Protein AF-A0A6C0D3N9-F1 (afdb_monomer)

Mean predicted aligned error: 17.36 Å

InterPro domains:
  IPR011049 Serralysin-like metalloprotease, C-terminal [G3DSA:2.150.10.10] (260-397)
  IPR030392 Intramolecular chaperone auto-processing domain [PF13884] (414-468)
  IPR030392 Intramolecular chaperone auto-processing domain [PS51688] (414-513)

Foldseek 3Di:
DEDDDDDDDDDADDDDDDEYEDPDENEDLAPPDLEAHEYEAYEYEQYEYDYDDPDQREPPNHEHEYQEYEYENYEYEDHNYAHAYEYHDYYEYYQYEYEEQDADDQPRAHEYEEYEYEQYEYEYDDPDQRENHNYAHEYQEYEYEQYEYEDHNYAHEYAAHAHYEYENYEYAEDDDDDPPHDHHHEHYAYYNYHYHYPDDDDHAYPDDHDDDDPDDDDDYDDDDDDPPEDQEDEEEYLACCQDPDYNEYFAYHLTCNQAYHEYNEYYAEHLHVNQEHHAYNEYAHAHLGCNQEDHHEYAEYAHEHLGCNYAQEYAEYFAYHLTQNANPDHQLHQEYFHAANEHAQPNPESEYNEYAAEHCGYQNVAHCEYFHYHVGYHDHHVYYTYYDPPDDDDDVDDDDDPDDDDDPDDDDDDDPVPDDDDDAQDLVNLCLQVVQWDWDWAFDPPDPVRDIDIDTDQVSCVVSPNCVQWDWDAQPVDPVRIDIDGNPVVNVSSVVNVVVVVVVVVVVVVVVVVVVVD

Organism: NCBI:txid1070528

Structure (mmCIF, N/CA/C/O backbone):
data_AF-A0A6C0D3N9-F1
#
_entry.id   AF-A0A6C0D3N9-F1
#
loop_
_atom_site.group_PDB
_atom_site.id
_atom_site.type_symbol
_atom_site.label_atom_id
_atom_site.label_alt_id
_atom_site.label_comp_id
_atom_site.label_asym_id
_atom_site.label_entity_id
_atom_site.label_seq_id
_atom_site.pdbx_PDB_ins_code
_atom_site.Cartn_x
_atom_site.Cartn_y
_atom_site.Cartn_z
_atom_site.occupancy
_atom_site.B_iso_or_equiv
_atom_site.auth_seq_id
_atom_site.auth_comp_id
_atom_site.auth_asym_id
_atom_site.auth_atom_id
_atom_site.pdbx_PDB_model_num
ATOM 1 N N . MET A 1 1 ? 28.431 -14.120 -76.603 1.00 35.06 1 MET A N 1
ATOM 2 C CA . MET A 1 1 ? 29.846 -14.223 -77.033 1.00 35.06 1 MET A CA 1
ATOM 3 C C . MET A 1 1 ? 30.595 -15.026 -75.971 1.00 35.06 1 MET A C 1
ATOM 5 O O . MET A 1 1 ? 30.547 -14.610 -74.821 1.00 35.06 1 MET A O 1
ATOM 9 N N . SER A 1 2 ? 31.179 -16.188 -76.296 1.00 30.98 2 SER A N 1
ATOM 10 C CA . SER A 1 2 ? 32.120 -16.881 -75.393 1.00 30.98 2 SER A CA 1
ATOM 11 C C . SER A 1 2 ? 33.527 -16.439 -75.759 1.00 30.98 2 SER A C 1
ATOM 13 O O . SER A 1 2 ? 33.932 -16.599 -76.906 1.00 30.98 2 SER A O 1
ATOM 15 N N . ILE A 1 3 ? 34.239 -15.844 -74.809 1.00 40.78 3 ILE A N 1
ATOM 16 C CA . ILE A 1 3 ? 35.597 -15.336 -75.008 1.00 40.78 3 ILE A CA 1
ATOM 17 C C . ILE A 1 3 ? 36.543 -16.311 -74.305 1.00 40.78 3 ILE A C 1
ATOM 19 O O . ILE A 1 3 ? 36.433 -16.503 -73.096 1.00 40.78 3 ILE A O 1
ATOM 23 N N . GLY A 1 4 ? 37.418 -16.969 -75.069 1.00 34.91 4 GLY A N 1
ATOM 24 C CA . GLY A 1 4 ? 38.484 -17.820 -74.536 1.00 34.91 4 GLY A CA 1
ATOM 25 C C . GLY A 1 4 ? 39.636 -16.966 -74.006 1.00 34.91 4 GLY A C 1
ATOM 26 O O . GLY A 1 4 ? 40.044 -16.002 -74.651 1.00 34.91 4 GLY A O 1
ATOM 27 N N . THR A 1 5 ? 40.132 -17.283 -72.813 1.00 43.19 5 THR A N 1
ATOM 28 C CA . THR A 1 5 ? 41.071 -16.445 -72.062 1.00 43.19 5 THR A CA 1
ATOM 29 C C . THR A 1 5 ? 42.527 -16.741 -72.414 1.00 43.19 5 THR A C 1
ATOM 31 O O . THR A 1 5 ? 43.188 -17.575 -71.805 1.00 43.19 5 THR A O 1
ATOM 34 N N . SER A 1 6 ? 43.062 -15.981 -73.363 1.00 33.09 6 SER A N 1
ATOM 35 C CA . SER A 1 6 ? 44.503 -15.745 -73.477 1.00 33.09 6 SER A CA 1
ATOM 36 C C . SER A 1 6 ? 44.712 -14.387 -74.150 1.00 33.09 6 SER A C 1
ATOM 38 O O . SER A 1 6 ? 44.661 -14.292 -75.371 1.00 33.09 6 SER A O 1
ATOM 40 N N . ASN A 1 7 ? 44.908 -13.347 -73.330 1.00 35.69 7 ASN A N 1
ATOM 41 C CA . ASN A 1 7 ? 45.114 -11.931 -73.687 1.00 35.69 7 ASN A CA 1
ATOM 42 C C . ASN A 1 7 ? 43.869 -11.199 -74.238 1.00 35.69 7 ASN A C 1
ATOM 44 O O . ASN A 1 7 ? 43.644 -11.142 -75.443 1.00 35.69 7 ASN A O 1
ATOM 48 N N . CYS A 1 8 ? 43.071 -10.586 -73.353 1.00 34.25 8 CYS A N 1
ATOM 49 C CA . CYS A 1 8 ? 41.930 -9.754 -73.757 1.00 34.25 8 CYS A CA 1
ATOM 50 C C . CYS A 1 8 ? 42.344 -8.307 -74.062 1.00 34.25 8 CYS A C 1
ATOM 52 O O . CYS A 1 8 ? 42.686 -7.544 -73.159 1.00 34.25 8 CYS A O 1
ATOM 54 N N . SER A 1 9 ? 42.214 -7.921 -75.330 1.00 31.58 9 SER A N 1
ATOM 55 C CA . SER A 1 9 ? 42.039 -6.533 -75.769 1.00 31.58 9 SER A CA 1
ATOM 56 C C . SER A 1 9 ? 40.606 -6.062 -75.471 1.00 31.58 9 SER A C 1
ATOM 58 O O . SER A 1 9 ? 39.672 -6.862 -75.465 1.00 31.58 9 SER A O 1
ATOM 60 N N . ILE A 1 10 ? 40.452 -4.757 -75.244 1.00 35.88 10 ILE A N 1
ATOM 61 C CA . ILE A 1 10 ? 39.210 -4.002 -74.984 1.00 35.88 10 ILE A CA 1
ATOM 62 C C . ILE A 1 10 ? 37.995 -4.549 -75.764 1.00 35.88 10 ILE A C 1
ATOM 64 O O . ILE A 1 10 ? 38.018 -4.592 -76.993 1.00 35.88 10 ILE A O 1
ATOM 68 N N . ILE A 1 11 ? 36.910 -4.899 -75.058 1.00 41.62 11 ILE A N 1
ATOM 69 C CA . ILE A 1 11 ? 35.620 -5.265 -75.665 1.00 41.62 11 ILE A CA 1
ATOM 70 C C . ILE A 1 11 ? 34.626 -4.124 -75.428 1.00 41.62 11 ILE A C 1
ATOM 72 O O . ILE A 1 11 ? 34.048 -4.004 -74.349 1.00 41.62 11 ILE A O 1
ATOM 76 N N . THR A 1 12 ? 34.411 -3.296 -76.450 1.00 36.06 12 THR A N 1
ATOM 77 C CA . THR A 1 12 ? 33.323 -2.307 -76.480 1.00 36.06 12 THR A CA 1
ATOM 78 C C . THR A 1 12 ? 32.126 -2.938 -77.187 1.00 36.06 12 THR A C 1
ATOM 80 O O . THR A 1 12 ? 32.219 -3.261 -78.370 1.00 36.06 12 THR A O 1
ATOM 83 N N . ILE A 1 13 ? 31.005 -3.134 -76.487 1.00 43.00 13 ILE A N 1
ATOM 84 C CA . ILE A 1 13 ? 29.785 -3.706 -77.078 1.00 43.00 13 ILE A CA 1
ATOM 85 C C . ILE A 1 13 ? 28.742 -2.596 -77.237 1.00 43.00 13 ILE A C 1
ATOM 87 O O . ILE A 1 13 ? 28.229 -2.067 -76.254 1.00 43.00 13 ILE A O 1
ATOM 91 N N . GLY A 1 14 ? 28.450 -2.239 -78.491 1.00 32.16 14 GLY A N 1
ATOM 92 C CA . GLY A 1 14 ? 27.353 -1.342 -78.862 1.00 32.16 14 GLY A CA 1
ATOM 93 C C . GLY A 1 14 ? 25.980 -1.985 -78.627 1.00 32.16 14 GLY A C 1
ATOM 94 O O . GLY A 1 14 ? 25.836 -3.200 -78.695 1.00 32.16 14 GLY A O 1
ATOM 95 N N . GLN A 1 15 ? 25.002 -1.138 -78.316 1.00 31.59 15 GLN A N 1
ATOM 96 C CA . GLN A 1 15 ? 23.705 -1.419 -77.688 1.00 31.59 15 GLN A CA 1
ATOM 97 C C . GLN A 1 15 ? 22.865 -2.621 -78.179 1.00 31.59 15 GLN A C 1
ATOM 99 O O . GLN A 1 15 ? 22.806 -2.938 -79.363 1.00 31.59 15 GLN A O 1
ATOM 104 N N . ASN A 1 16 ? 22.072 -3.110 -77.209 1.00 34.06 16 ASN A N 1
ATOM 105 C CA . ASN A 1 16 ? 20.885 -3.982 -77.238 1.00 34.06 16 ASN A CA 1
ATOM 106 C C . ASN A 1 16 ? 21.093 -5.507 -77.145 1.00 34.06 16 ASN A C 1
ATOM 108 O O . ASN A 1 16 ? 21.320 -6.201 -78.130 1.00 34.06 16 ASN A O 1
ATOM 112 N N . GLY A 1 17 ? 20.851 -6.038 -75.935 1.00 40.38 17 GLY A N 1
ATOM 113 C CA . GLY A 1 17 ? 20.337 -7.400 -75.727 1.00 40.38 17 GLY A CA 1
ATOM 114 C C . GLY A 1 17 ? 21.362 -8.533 -75.681 1.00 40.38 17 GLY A C 1
ATOM 115 O O . GLY A 1 17 ? 20.991 -9.696 -75.825 1.00 40.38 17 GLY A O 1
ATOM 116 N N . ILE A 1 18 ? 22.647 -8.238 -75.485 1.00 42.06 18 ILE A N 1
ATOM 117 C CA . ILE A 1 18 ? 23.703 -9.254 -75.546 1.00 42.06 18 ILE A CA 1
ATOM 118 C C . ILE A 1 18 ? 23.912 -9.896 -74.165 1.00 42.06 18 ILE A C 1
ATOM 120 O O . ILE A 1 18 ? 24.353 -9.246 -73.218 1.00 42.06 18 ILE A O 1
ATOM 124 N N . SER A 1 19 ? 23.640 -11.201 -74.057 1.00 39.69 19 SER A N 1
ATOM 125 C CA . SER A 1 19 ? 24.103 -12.023 -72.932 1.00 39.69 19 SER A CA 1
ATOM 126 C C . SER A 1 19 ? 25.581 -12.380 -73.119 1.00 39.69 19 SER A C 1
ATOM 128 O O . SER A 1 19 ? 25.977 -13.014 -74.108 1.00 39.69 19 SER A O 1
ATOM 130 N N . ILE A 1 20 ? 26.411 -11.982 -72.157 1.00 47.16 20 ILE A N 1
ATOM 131 C CA . ILE A 1 20 ? 27.841 -12.291 -72.136 1.00 47.16 20 ILE A CA 1
ATOM 132 C C . ILE A 1 20 ? 28.036 -13.467 -71.176 1.00 47.16 20 ILE A C 1
ATOM 134 O O . ILE A 1 20 ? 27.879 -13.335 -69.964 1.00 47.16 20 ILE A O 1
ATOM 138 N N . ASN A 1 21 ? 28.344 -14.639 -71.736 1.00 40.50 21 ASN A N 1
ATOM 139 C CA . ASN A 1 21 ? 28.659 -15.847 -70.976 1.00 40.50 21 ASN A CA 1
ATOM 140 C C . ASN A 1 21 ? 30.175 -16.051 -71.014 1.00 40.50 21 ASN A C 1
ATOM 142 O O . ASN A 1 21 ? 30.720 -16.548 -72.008 1.00 40.50 21 ASN A O 1
ATOM 146 N N . ILE A 1 22 ? 30.854 -15.621 -69.952 1.00 50.06 22 ILE A N 1
ATOM 147 C CA . ILE A 1 22 ? 32.300 -15.790 -69.806 1.00 50.06 22 ILE A CA 1
ATOM 148 C C . ILE A 1 22 ? 32.535 -17.159 -69.170 1.00 50.06 22 ILE A C 1
ATOM 150 O O . ILE A 1 22 ? 32.628 -17.285 -67.960 1.00 50.06 22 ILE A O 1
ATOM 154 N N . LYS A 1 23 ? 32.627 -18.214 -69.984 1.00 35.41 23 LYS A N 1
ATOM 155 C CA . LYS A 1 23 ? 33.067 -19.528 -69.495 1.00 35.41 23 LYS A CA 1
ATOM 156 C C . LYS A 1 23 ? 34.590 -19.516 -69.306 1.00 35.41 23 LYS A C 1
ATOM 158 O O . LYS A 1 23 ? 35.310 -19.958 -70.195 1.00 35.41 23 LYS A O 1
ATOM 163 N N . GLY A 1 24 ? 35.079 -18.985 -68.183 1.00 43.62 24 GLY A N 1
ATOM 164 C CA . GLY A 1 24 ? 36.507 -18.997 -67.834 1.00 43.62 24 GLY A CA 1
ATOM 165 C C . GLY A 1 24 ? 36.902 -18.001 -66.739 1.00 43.62 24 GLY A C 1
ATOM 166 O O . GLY A 1 24 ? 36.187 -17.038 -66.479 1.00 43.62 24 GLY A O 1
ATOM 167 N N . VAL A 1 25 ? 38.058 -18.234 -66.106 1.00 41.69 25 VAL A N 1
ATOM 168 C CA . VAL A 1 25 ? 38.663 -17.318 -65.122 1.00 41.69 25 VAL A CA 1
ATOM 169 C C . VAL A 1 25 ? 39.337 -16.162 -65.862 1.00 41.69 25 VAL A C 1
ATOM 171 O O . VAL A 1 25 ? 40.207 -16.396 -66.707 1.00 41.69 25 VAL A O 1
ATOM 174 N N . ILE A 1 26 ? 38.965 -14.917 -65.551 1.00 46.16 26 ILE A N 1
ATOM 175 C CA . ILE A 1 26 ? 39.697 -13.741 -66.044 1.00 46.16 26 ILE A CA 1
ATOM 176 C C . ILE A 1 26 ? 40.997 -13.621 -65.238 1.00 46.16 26 ILE A C 1
ATOM 178 O O . ILE A 1 26 ? 41.011 -13.085 -64.135 1.00 46.16 26 ILE A O 1
ATOM 182 N N . ASN A 1 27 ? 42.086 -14.148 -65.801 1.00 39.19 27 ASN A N 1
ATOM 183 C CA . ASN A 1 27 ? 43.435 -14.089 -65.241 1.00 39.19 27 ASN A CA 1
ATOM 184 C C . ASN A 1 27 ? 44.158 -12.836 -65.750 1.00 39.19 27 ASN A C 1
ATOM 186 O O . ASN A 1 27 ? 44.624 -12.825 -66.888 1.00 39.19 27 ASN A O 1
ATOM 190 N N . THR A 1 28 ? 44.284 -11.784 -64.941 1.00 40.31 28 THR A N 1
ATOM 191 C CA . THR A 1 28 ? 45.060 -10.592 -65.332 1.00 40.31 28 THR A CA 1
ATOM 192 C C . THR A 1 28 ? 45.822 -10.008 -64.149 1.00 40.31 28 THR A C 1
ATOM 194 O O . THR A 1 28 ? 45.223 -9.737 -63.112 1.00 40.31 28 THR A O 1
ATOM 197 N N . SER A 1 29 ? 47.123 -9.758 -64.315 1.00 35.34 29 SER A N 1
ATOM 198 C CA . SER A 1 29 ? 47.953 -9.018 -63.351 1.00 35.34 29 SER A CA 1
ATOM 199 C C . SER A 1 29 ? 47.781 -7.493 -63.437 1.00 35.34 29 SER A C 1
ATOM 201 O O . SER A 1 29 ? 48.230 -6.786 -62.542 1.00 35.34 29 SER A O 1
ATOM 203 N N . THR A 1 30 ? 47.104 -6.972 -64.468 1.00 34.75 30 THR A N 1
ATOM 204 C CA . THR A 1 30 ? 46.812 -5.536 -64.618 1.00 34.75 30 THR A CA 1
ATOM 205 C C . THR A 1 30 ? 45.679 -5.320 -65.630 1.00 34.75 30 THR A C 1
ATOM 207 O O . THR A 1 30 ? 45.890 -5.451 -66.832 1.00 34.75 30 THR A O 1
ATOM 210 N N . ILE A 1 31 ? 44.476 -4.949 -65.174 1.00 38.75 31 ILE A N 1
ATOM 211 C CA . ILE A 1 31 ? 43.492 -4.258 -66.027 1.00 38.75 31 ILE A CA 1
ATOM 212 C C . ILE A 1 31 ? 43.754 -2.768 -65.828 1.00 38.75 31 ILE A C 1
ATOM 214 O O . ILE A 1 31 ? 43.269 -2.169 -64.874 1.00 38.75 31 ILE A O 1
ATOM 218 N N . ASN A 1 32 ? 44.575 -2.179 -66.694 1.00 34.81 32 ASN A N 1
ATOM 219 C CA . ASN A 1 32 ? 44.715 -0.730 -66.770 1.00 34.81 32 ASN A CA 1
ATOM 220 C C . ASN A 1 32 ? 43.923 -0.248 -67.984 1.00 34.81 32 ASN A C 1
ATOM 222 O O . ASN A 1 32 ? 44.477 -0.033 -69.060 1.00 34.81 32 ASN A O 1
ATOM 226 N N . THR A 1 33 ? 42.604 -0.156 -67.836 1.00 35.41 33 THR A N 1
ATOM 227 C CA . THR A 1 33 ? 41.764 0.520 -68.818 1.00 35.41 33 THR A CA 1
ATOM 228 C C . THR A 1 33 ? 41.064 1.665 -68.111 1.00 35.41 33 THR A C 1
ATOM 230 O O . THR A 1 33 ? 40.214 1.484 -67.248 1.00 35.41 33 THR A O 1
ATOM 233 N N . THR A 1 34 ? 41.405 2.883 -68.514 1.00 34.56 34 THR A N 1
ATOM 234 C CA . THR A 1 34 ? 40.680 4.116 -68.173 1.00 34.56 34 THR A CA 1
ATOM 235 C C . THR A 1 34 ? 39.223 4.089 -68.677 1.00 34.56 34 THR A C 1
ATOM 237 O O . THR A 1 34 ? 38.455 5.016 -68.439 1.00 34.56 34 THR A O 1
ATOM 240 N N . THR A 1 35 ? 38.836 3.016 -69.369 1.00 39.38 35 THR A N 1
ATOM 241 C CA . THR A 1 35 ? 37.501 2.665 -69.834 1.00 39.38 35 THR A CA 1
ATOM 242 C C . THR A 1 35 ? 37.175 1.242 -69.365 1.00 39.38 35 THR A C 1
ATOM 244 O O . THR A 1 35 ? 37.718 0.260 -69.868 1.00 39.38 35 THR A O 1
ATOM 247 N N . GLY A 1 36 ? 36.318 1.109 -68.353 1.00 45.09 36 GLY A N 1
ATOM 248 C CA . GLY A 1 36 ? 35.781 -0.186 -67.919 1.00 45.09 36 GLY A CA 1
ATOM 249 C C . GLY A 1 36 ? 34.936 -0.894 -68.993 1.00 45.09 36 GLY A C 1
ATOM 250 O O . GLY A 1 36 ? 34.734 -0.364 -70.089 1.00 45.09 36 GLY A O 1
ATOM 251 N N . ILE A 1 37 ? 34.402 -2.083 -68.680 1.00 50.28 37 ILE A N 1
ATOM 252 C CA . ILE A 1 37 ? 33.403 -2.756 -69.531 1.00 50.28 37 ILE A CA 1
ATOM 253 C C . ILE A 1 37 ? 32.128 -1.909 -69.486 1.00 50.28 37 ILE A C 1
ATOM 255 O O . ILE A 1 37 ? 31.347 -1.989 -68.540 1.00 50.28 37 ILE A O 1
ATOM 259 N N . ASN A 1 38 ? 31.941 -1.064 -70.496 1.00 45.53 38 ASN A N 1
ATOM 260 C CA . ASN A 1 38 ? 30.782 -0.189 -70.625 1.00 45.53 38 ASN A CA 1
ATOM 261 C C . ASN A 1 38 ? 29.745 -0.901 -71.500 1.00 45.53 38 ASN A C 1
ATOM 263 O O . ASN A 1 38 ? 29.913 -0.989 -72.717 1.00 45.53 38 ASN A O 1
ATOM 267 N N . ALA A 1 39 ? 28.703 -1.455 -70.882 1.00 48.22 39 ALA A N 1
ATOM 268 C CA . ALA A 1 39 ? 27.673 -2.211 -71.583 1.00 48.22 39 ALA A CA 1
ATOM 269 C C . ALA A 1 39 ? 26.284 -1.726 -71.153 1.00 48.22 39 ALA A C 1
ATOM 271 O O . ALA A 1 39 ? 25.847 -1.928 -70.026 1.00 48.22 39 ALA A O 1
ATOM 272 N N . SER A 1 40 ? 25.561 -1.064 -72.052 1.00 44.25 40 SER A N 1
ATOM 273 C CA . SER A 1 40 ? 24.167 -0.683 -71.798 1.00 44.25 40 SER A CA 1
ATOM 274 C C . SER A 1 40 ? 23.262 -1.900 -72.027 1.00 44.25 40 SER A C 1
ATOM 276 O O . SER A 1 40 ? 23.309 -2.506 -73.096 1.00 44.25 40 SER A O 1
ATOM 278 N N . ASN A 1 41 ? 22.434 -2.252 -71.036 1.00 48.84 41 ASN A N 1
ATOM 279 C CA . ASN A 1 41 ? 21.461 -3.357 -71.093 1.00 48.84 41 ASN A CA 1
ATOM 280 C C . ASN A 1 41 ? 22.089 -4.753 -71.320 1.00 48.84 41 ASN A C 1
ATOM 282 O O . ASN A 1 41 ? 21.601 -5.531 -72.146 1.00 48.84 41 ASN A O 1
ATOM 286 N N . ALA A 1 42 ? 23.177 -5.078 -70.613 1.00 49.94 42 ALA A N 1
ATOM 287 C CA . ALA A 1 42 ? 23.866 -6.369 -70.724 1.00 49.94 42 ALA A CA 1
ATOM 288 C C . ALA A 1 42 ? 23.609 -7.266 -69.507 1.00 49.94 42 ALA A C 1
ATOM 290 O O . ALA A 1 42 ? 23.580 -6.801 -68.372 1.00 49.94 42 ALA A O 1
ATOM 291 N N . SER A 1 43 ? 23.445 -8.571 -69.747 1.00 49.09 43 SER A N 1
ATOM 292 C CA . SER A 1 43 ? 23.339 -9.576 -68.680 1.00 49.09 43 SER A CA 1
ATOM 293 C C . SER A 1 43 ? 24.585 -10.455 -68.651 1.00 49.09 43 SER A C 1
ATOM 295 O O . SER A 1 43 ? 25.027 -10.952 -69.692 1.00 49.09 43 SER A O 1
ATOM 297 N N . PHE A 1 44 ? 25.131 -10.655 -67.455 1.00 57.62 44 PHE A N 1
ATOM 298 C CA . PHE A 1 44 ? 26.335 -11.437 -67.198 1.00 57.62 44 PHE A CA 1
ATOM 299 C C . PHE A 1 44 ? 25.948 -12.719 -66.466 1.00 57.62 44 PHE A C 1
ATOM 301 O O . PHE A 1 44 ? 25.221 -12.690 -65.473 1.00 57.62 44 PHE A O 1
ATOM 308 N N . THR A 1 45 ? 26.409 -13.866 -66.957 1.00 51.88 45 THR A N 1
ATOM 309 C CA . THR A 1 45 ? 26.149 -15.161 -66.315 1.00 51.88 45 THR A CA 1
ATOM 310 C C . THR A 1 45 ? 27.432 -15.982 -66.249 1.00 51.88 45 THR A C 1
ATOM 312 O O . THR A 1 45 ? 28.160 -16.022 -67.242 1.00 51.88 45 THR A O 1
ATOM 315 N N . ASN A 1 46 ? 27.683 -16.646 -65.113 1.00 54.38 46 ASN A N 1
ATOM 316 C CA . ASN A 1 46 ? 28.866 -17.480 -64.842 1.00 54.38 46 ASN A CA 1
ATOM 317 C C . ASN A 1 46 ? 30.202 -16.723 -64.893 1.00 54.38 46 ASN A C 1
ATOM 319 O O . ASN A 1 46 ? 31.154 -17.198 -65.505 1.00 54.38 46 ASN A O 1
ATOM 323 N N . VAL A 1 47 ? 30.293 -15.537 -64.292 1.00 54.56 47 VAL A N 1
ATOM 324 C CA . VAL A 1 47 ? 31.544 -14.760 -64.316 1.00 54.56 47 VAL A CA 1
ATOM 325 C C . VAL A 1 47 ? 32.369 -15.054 -63.066 1.00 54.56 47 VAL A C 1
ATOM 327 O O . VAL A 1 47 ? 31.885 -14.880 -61.947 1.00 54.56 47 VAL A O 1
ATOM 330 N N . SER A 1 48 ? 33.628 -15.458 -63.256 1.00 53.00 48 SER A N 1
ATOM 331 C CA . SER A 1 48 ? 34.588 -15.670 -62.169 1.00 53.00 48 SER A CA 1
ATOM 332 C C . SER A 1 48 ? 35.775 -14.711 -62.271 1.00 53.00 48 SER A C 1
ATOM 334 O O . SER A 1 48 ? 36.497 -14.703 -63.271 1.00 53.00 48 SER A O 1
ATOM 336 N N . PHE A 1 49 ? 35.998 -13.930 -61.213 1.00 54.16 49 PHE A N 1
ATOM 337 C CA . PHE A 1 49 ? 37.174 -13.071 -61.055 1.00 54.16 49 PHE A CA 1
ATOM 338 C C . PHE A 1 49 ? 38.151 -13.718 -60.066 1.00 54.16 49 PHE A C 1
ATOM 340 O O . PHE A 1 49 ? 37.761 -14.032 -58.939 1.00 54.16 49 PHE A O 1
ATOM 347 N N . THR A 1 50 ? 39.410 -13.929 -60.466 1.00 44.12 50 THR A N 1
ATOM 348 C CA . THR A 1 50 ? 40.453 -14.494 -59.591 1.00 44.12 50 THR A CA 1
ATOM 349 C C . THR A 1 50 ? 41.818 -13.873 -59.884 1.00 44.12 50 THR A C 1
ATOM 351 O O . THR A 1 50 ? 42.234 -13.807 -61.037 1.00 44.12 50 THR A O 1
ATOM 354 N N . THR A 1 51 ? 42.538 -13.434 -58.850 1.00 43.31 51 THR A N 1
ATOM 355 C CA . THR A 1 51 ? 43.918 -12.917 -58.959 1.00 43.31 51 THR A CA 1
ATOM 356 C C . THR A 1 51 ? 44.950 -13.966 -58.528 1.00 43.31 51 THR A C 1
ATOM 358 O O . THR A 1 51 ? 44.746 -14.673 -57.543 1.00 43.31 51 THR A O 1
ATOM 361 N N . ILE A 1 52 ? 46.057 -14.091 -59.282 1.00 39.00 52 ILE A N 1
ATOM 362 C CA . ILE A 1 52 ? 47.016 -15.221 -59.185 1.00 39.00 52 ILE A CA 1
ATOM 363 C C . ILE A 1 52 ? 48.316 -14.883 -58.416 1.00 39.00 52 ILE A C 1
ATOM 365 O O . ILE A 1 52 ? 49.205 -15.721 -58.321 1.00 39.00 52 ILE A O 1
ATOM 369 N N . ALA A 1 53 ? 48.489 -13.698 -57.824 1.00 35.00 53 ALA A N 1
ATOM 370 C CA . ALA A 1 53 ? 49.769 -13.370 -57.180 1.00 35.00 53 ALA A CA 1
ATOM 371 C C . ALA A 1 53 ? 49.622 -12.641 -55.842 1.00 35.00 53 ALA A C 1
ATOM 373 O O . ALA A 1 53 ? 48.775 -11.765 -55.696 1.00 35.00 53 ALA A O 1
ATOM 374 N N . ASN A 1 54 ? 50.526 -12.954 -54.903 1.00 35.19 54 ASN A N 1
ATOM 375 C CA . ASN A 1 54 ? 50.750 -12.287 -53.608 1.00 35.19 54 ASN A CA 1
ATOM 376 C C . ASN A 1 54 ? 51.242 -10.819 -53.740 1.00 35.19 54 ASN A C 1
ATOM 378 O O . ASN A 1 54 ? 52.001 -10.331 -52.907 1.00 35.19 54 ASN A O 1
ATOM 382 N N . GLY A 1 55 ? 50.833 -10.110 -54.792 1.00 33.75 55 GLY A N 1
ATOM 383 C CA . GLY A 1 55 ? 51.095 -8.694 -55.030 1.00 33.75 55 GLY A CA 1
ATOM 384 C C . GLY A 1 55 ? 49.777 -7.938 -55.196 1.00 33.75 55 GLY A C 1
ATOM 385 O O . GLY A 1 55 ? 48.843 -8.443 -55.818 1.00 33.75 55 GLY A O 1
ATOM 386 N N . SER A 1 56 ? 49.699 -6.739 -54.614 1.00 32.97 56 SER A N 1
ATOM 387 C CA . SER A 1 56 ? 48.533 -5.849 -54.687 1.00 32.97 56 SER A CA 1
ATOM 388 C C . SER A 1 56 ? 48.100 -5.661 -56.145 1.00 32.97 56 SER A C 1
ATOM 390 O O . SER A 1 56 ? 48.827 -5.059 -56.934 1.00 32.97 56 SER A O 1
ATOM 392 N N . THR A 1 57 ? 46.950 -6.219 -56.521 1.00 32.34 57 THR A N 1
ATOM 393 C CA . THR A 1 57 ? 46.403 -6.092 -57.875 1.00 32.34 57 THR A CA 1
ATOM 394 C C . THR A 1 57 ? 45.256 -5.100 -57.804 1.00 32.34 57 THR A C 1
ATOM 396 O O . THR A 1 57 ? 44.124 -5.455 -57.489 1.00 32.34 57 THR A O 1
ATOM 399 N N . THR A 1 58 ? 45.550 -3.829 -58.060 1.00 33.59 58 THR A N 1
ATOM 400 C CA . THR A 1 58 ? 44.549 -2.762 -58.033 1.00 33.59 58 THR A CA 1
ATOM 401 C C . THR A 1 58 ? 43.779 -2.734 -59.356 1.00 33.59 58 THR A C 1
ATOM 403 O O . THR A 1 58 ? 44.362 -2.420 -60.392 1.00 33.59 58 THR A O 1
ATOM 406 N N . ILE A 1 59 ? 42.468 -3.010 -59.353 1.00 38.12 59 ILE A N 1
ATOM 407 C CA . ILE A 1 59 ? 41.598 -2.658 -60.490 1.00 38.12 59 ILE A CA 1
ATOM 408 C C . ILE A 1 59 ? 41.227 -1.175 -60.330 1.00 38.12 59 ILE A C 1
ATOM 410 O O . ILE A 1 59 ? 40.201 -0.814 -59.757 1.00 38.12 59 ILE A O 1
ATOM 414 N N . THR A 1 60 ? 42.109 -0.286 -60.781 1.00 31.22 60 THR A N 1
ATOM 415 C CA . THR A 1 60 ? 41.865 1.164 -60.794 1.00 31.22 60 THR A CA 1
ATOM 416 C C . THR A 1 60 ? 41.010 1.559 -62.001 1.00 31.22 60 THR A C 1
ATOM 418 O O . THR A 1 60 ? 41.405 1.324 -63.137 1.00 31.22 60 THR A O 1
ATOM 421 N N . ASN A 1 61 ? 39.862 2.205 -61.758 1.00 32.62 61 ASN A N 1
ATOM 422 C CA . ASN A 1 61 ? 39.018 2.910 -62.746 1.00 32.62 61 ASN A CA 1
ATOM 423 C C . ASN A 1 61 ? 38.418 2.111 -63.933 1.00 32.62 61 ASN A C 1
ATOM 425 O O . ASN A 1 61 ? 37.931 2.720 -64.884 1.00 32.62 61 ASN A O 1
ATOM 429 N N . GLY A 1 62 ? 38.353 0.777 -63.861 1.00 37.00 62 GLY A N 1
ATOM 430 C CA . GLY A 1 62 ? 37.892 -0.087 -64.965 1.00 37.00 62 GLY A CA 1
ATOM 431 C C . GLY A 1 62 ? 36.692 -0.998 -64.662 1.00 37.00 62 GLY A C 1
ATOM 432 O O . GLY A 1 62 ? 36.717 -2.168 -65.028 1.00 37.00 62 GLY A O 1
ATOM 433 N N . GLY A 1 63 ? 35.657 -0.502 -63.980 1.00 45.88 63 GLY A N 1
ATOM 434 C CA . GLY A 1 63 ? 34.472 -1.284 -63.588 1.00 45.88 63 GLY A CA 1
ATOM 435 C C . GLY A 1 63 ? 33.581 -1.831 -64.708 1.00 45.88 63 GLY A C 1
ATOM 436 O O . GLY A 1 63 ? 33.674 -1.404 -65.856 1.00 45.88 63 GLY A O 1
ATOM 437 N N . ILE A 1 64 ? 32.651 -2.732 -64.361 1.00 50.31 64 ILE A N 1
ATOM 438 C CA . ILE A 1 64 ? 31.481 -3.023 -65.207 1.00 50.31 64 ILE A CA 1
ATOM 439 C C . ILE A 1 64 ? 30.476 -1.879 -65.010 1.00 50.31 64 ILE A C 1
ATOM 441 O O . ILE A 1 64 ? 29.831 -1.791 -63.967 1.00 50.31 64 ILE A O 1
ATOM 445 N N . ASN A 1 65 ? 30.355 -0.999 -66.001 1.00 47.97 65 ASN A N 1
ATOM 446 C CA . ASN A 1 65 ? 29.387 0.095 -66.005 1.00 47.97 65 ASN A CA 1
ATOM 447 C C . ASN A 1 65 ? 28.212 -0.305 -66.900 1.00 47.97 65 ASN A C 1
ATOM 449 O O . ASN A 1 65 ? 28.364 -0.464 -68.114 1.00 47.97 65 ASN A O 1
ATOM 453 N N . THR A 1 66 ? 27.038 -0.490 -66.297 1.00 49.12 66 THR A N 1
ATOM 454 C CA . THR A 1 66 ? 25.810 -0.836 -67.025 1.00 49.12 66 THR A CA 1
ATOM 455 C C . THR A 1 66 ? 24.632 -0.031 -66.500 1.00 49.12 66 THR A C 1
ATOM 457 O O . THR A 1 66 ? 24.619 0.362 -65.333 1.00 49.12 66 THR A O 1
ATOM 460 N N . SER A 1 67 ? 23.668 0.229 -67.386 1.00 45.16 67 SER A N 1
ATOM 461 C CA . SER A 1 67 ? 22.487 1.051 -67.102 1.00 45.16 67 SER A CA 1
ATOM 462 C C . SER A 1 67 ? 21.204 0.284 -66.800 1.00 45.16 67 SER A C 1
ATOM 464 O O . SER A 1 67 ? 20.223 0.917 -66.437 1.00 45.16 67 SER A O 1
ATOM 466 N N . THR A 1 68 ? 21.199 -1.032 -67.042 1.00 49.81 68 THR A N 1
ATOM 467 C CA . THR A 1 68 ? 20.246 -2.062 -66.581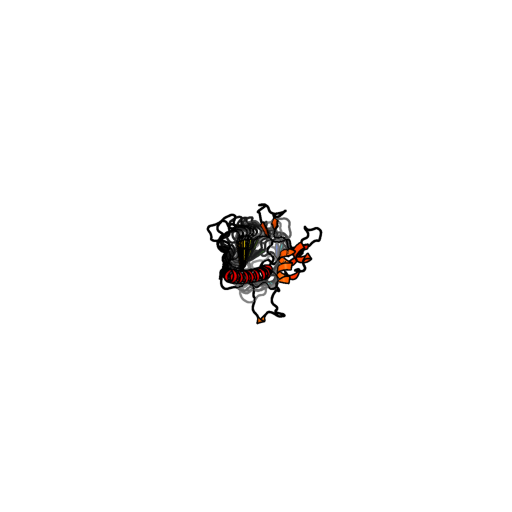 1.00 49.81 68 THR A CA 1
ATOM 468 C C . THR A 1 68 ? 20.868 -3.439 -66.897 1.00 49.81 68 THR A C 1
ATOM 470 O O . THR A 1 68 ? 21.681 -3.534 -67.826 1.00 49.81 68 THR A O 1
ATOM 473 N N . GLY A 1 69 ? 20.510 -4.514 -66.176 1.00 52.34 69 GLY A N 1
ATOM 474 C CA . GLY A 1 69 ? 21.039 -5.858 -66.467 1.00 52.34 69 GLY A CA 1
ATOM 475 C C . GLY A 1 69 ? 20.842 -6.913 -65.369 1.00 52.34 69 GLY A C 1
ATOM 476 O O . GLY A 1 69 ? 20.595 -6.583 -64.208 1.00 52.34 69 GLY A O 1
ATOM 477 N N . LEU A 1 70 ? 20.961 -8.198 -65.737 1.00 51.91 70 LEU A N 1
ATOM 478 C CA . LEU A 1 70 ? 20.906 -9.342 -64.816 1.00 51.91 70 LEU A CA 1
ATOM 479 C C . LEU A 1 70 ? 22.301 -9.959 -64.636 1.00 51.91 70 LEU A C 1
ATOM 481 O O . LEU A 1 70 ? 22.957 -10.323 -65.612 1.00 51.91 70 LEU A O 1
ATOM 485 N N . PHE A 1 71 ? 22.739 -10.097 -63.387 1.00 57.31 71 PHE A N 1
ATOM 486 C CA . PHE A 1 71 ? 23.996 -10.730 -62.992 1.00 57.31 71 PHE A CA 1
ATOM 487 C C . PHE A 1 71 ? 23.677 -12.037 -62.274 1.00 57.31 71 PHE A C 1
ATOM 489 O O . PHE A 1 71 ? 23.068 -12.028 -61.207 1.00 57.31 71 PHE A O 1
ATOM 496 N N . ARG A 1 72 ? 24.073 -13.173 -62.845 1.00 53.75 72 ARG A N 1
ATOM 497 C CA . ARG A 1 72 ? 23.787 -14.494 -62.272 1.00 53.75 72 ARG A CA 1
ATOM 498 C C . ARG A 1 72 ? 25.054 -15.329 -62.157 1.00 53.75 72 ARG A C 1
ATOM 500 O O . ARG A 1 72 ? 25.852 -15.350 -63.089 1.00 53.75 72 ARG A O 1
ATOM 507 N N . ASP A 1 73 ? 25.215 -16.031 -61.042 1.00 53.62 73 ASP A N 1
ATOM 508 C CA . ASP A 1 73 ? 26.330 -16.954 -60.804 1.00 53.62 73 ASP A CA 1
ATOM 509 C C . ASP A 1 73 ? 27.688 -16.230 -60.893 1.00 53.62 73 ASP A C 1
ATOM 511 O O . ASP A 1 73 ? 28.542 -16.540 -61.726 1.00 53.62 73 ASP A O 1
ATOM 515 N N . ILE A 1 74 ? 27.861 -15.194 -60.068 1.00 57.06 74 ILE A N 1
ATOM 516 C CA . ILE A 1 74 ? 29.084 -14.384 -60.030 1.00 57.06 74 ILE A CA 1
ATOM 517 C C . ILE A 1 74 ? 29.937 -14.843 -58.851 1.00 57.06 74 ILE A C 1
ATOM 519 O O . ILE A 1 74 ? 29.485 -14.816 -57.708 1.00 57.06 74 ILE A O 1
ATOM 523 N N . THR A 1 75 ? 31.182 -15.237 -59.115 1.00 54.94 75 THR A N 1
ATOM 524 C CA . THR A 1 75 ? 32.143 -15.609 -58.066 1.00 54.94 75 THR A CA 1
ATOM 525 C C . THR A 1 75 ? 33.345 -14.675 -58.094 1.00 54.94 75 THR A C 1
ATOM 527 O O . THR A 1 75 ? 33.983 -14.492 -59.130 1.00 54.94 75 THR A O 1
ATOM 530 N N . VAL A 1 76 ? 33.665 -14.084 -56.950 1.00 56.94 76 VAL A N 1
ATOM 531 C CA . VAL A 1 76 ? 34.832 -13.225 -56.757 1.00 56.94 76 VAL A CA 1
ATOM 532 C C . VAL A 1 76 ? 35.744 -13.896 -55.741 1.00 56.94 76 VAL A C 1
ATOM 534 O O . VAL A 1 76 ? 35.333 -14.117 -54.602 1.00 56.94 76 VAL A O 1
ATOM 537 N N . THR A 1 77 ? 36.974 -14.220 -56.138 1.00 49.62 77 THR A N 1
ATOM 538 C CA . THR A 1 77 ? 37.927 -14.912 -55.264 1.00 49.62 77 THR A CA 1
ATOM 539 C C . THR A 1 77 ? 39.286 -14.211 -55.252 1.00 49.62 77 THR A C 1
ATOM 541 O O . THR A 1 77 ? 39.870 -13.970 -56.304 1.00 49.62 77 THR A O 1
ATOM 544 N N . ASN A 1 78 ? 39.827 -13.940 -54.059 1.00 47.78 78 ASN A N 1
ATOM 545 C CA . ASN A 1 78 ? 41.235 -13.572 -53.838 1.00 47.78 78 ASN A CA 1
ATOM 546 C C . ASN A 1 78 ? 41.700 -12.188 -54.360 1.00 47.78 78 ASN A C 1
ATOM 548 O O . ASN A 1 78 ? 42.849 -12.065 -54.786 1.00 47.78 78 ASN A O 1
ATOM 552 N N . ILE A 1 79 ? 40.848 -11.150 -54.345 1.00 46.50 79 ILE A N 1
ATOM 553 C CA . ILE A 1 79 ? 41.182 -9.798 -54.853 1.00 46.50 79 ILE A CA 1
ATOM 554 C C . ILE A 1 79 ? 41.791 -8.901 -53.759 1.00 46.50 79 ILE A C 1
ATOM 556 O O . ILE A 1 79 ? 41.067 -8.284 -52.984 1.00 46.50 79 ILE A O 1
ATOM 560 N N . ASN A 1 80 ? 43.118 -8.725 -53.778 1.00 42.38 80 ASN A N 1
ATOM 561 C CA . ASN A 1 80 ? 43.818 -7.661 -53.037 1.00 42.38 80 ASN A CA 1
ATOM 562 C C . ASN A 1 80 ? 43.755 -6.321 -53.813 1.00 42.38 80 ASN A C 1
ATOM 564 O O . ASN A 1 80 ? 44.776 -5.858 -54.327 1.00 42.38 80 ASN A O 1
ATOM 568 N N . GLY A 1 81 ? 42.562 -5.723 -53.950 1.00 44.78 81 GLY A N 1
ATOM 569 C CA . GLY A 1 81 ? 42.357 -4.485 -54.719 1.00 44.78 81 GLY A CA 1
ATOM 570 C C . GLY A 1 81 ? 40.907 -3.979 -54.811 1.00 44.78 81 GLY A C 1
ATOM 571 O O . GLY A 1 81 ? 39.972 -4.604 -54.322 1.00 44.78 81 GLY A O 1
ATOM 572 N N . GLN A 1 82 ? 40.727 -2.808 -55.438 1.00 41.97 82 GLN A N 1
ATOM 573 C CA . GLN A 1 82 ? 39.437 -2.113 -55.595 1.00 41.97 82 GLN A CA 1
ATOM 574 C C . GLN A 1 82 ? 38.523 -2.824 -56.610 1.00 41.97 82 GLN A C 1
ATOM 576 O O . GLN A 1 82 ? 39.004 -3.253 -57.647 1.00 41.97 82 GLN A O 1
ATOM 581 N N . LEU A 1 83 ? 37.208 -2.882 -56.371 1.00 44.91 83 LEU A N 1
ATOM 582 C CA . LEU A 1 83 ? 36.200 -3.144 -57.410 1.00 44.91 83 LEU A CA 1
ATOM 583 C C . LEU A 1 83 ? 35.341 -1.881 -57.551 1.00 44.91 83 LEU A C 1
ATOM 585 O O . LEU A 1 83 ? 34.478 -1.627 -56.716 1.00 44.91 83 LEU A O 1
ATOM 589 N N . TYR A 1 84 ? 35.606 -1.066 -58.573 1.00 41.25 84 TYR A N 1
ATOM 590 C CA . TYR A 1 84 ? 34.776 0.099 -58.906 1.00 41.25 84 TYR A CA 1
ATOM 591 C C . TYR A 1 84 ? 33.702 -0.274 -59.926 1.00 41.25 84 TYR A C 1
ATOM 593 O O . TYR A 1 84 ? 33.945 -1.109 -60.790 1.00 41.25 84 TYR A O 1
ATOM 601 N N . GLY A 1 85 ? 32.541 0.376 -59.862 1.00 44.97 85 GLY A N 1
ATOM 602 C CA . GLY A 1 85 ? 31.509 0.329 -60.898 1.00 44.97 85 GLY A CA 1
ATOM 603 C C . GLY A 1 85 ? 30.390 1.319 -60.585 1.00 44.97 85 GLY A C 1
ATOM 604 O O . GLY A 1 85 ? 29.848 1.306 -59.480 1.00 44.97 85 GLY A O 1
ATOM 605 N N . THR A 1 86 ? 30.050 2.184 -61.541 1.00 40.84 86 THR A N 1
ATOM 606 C CA . THR A 1 86 ? 28.854 3.031 -61.467 1.00 40.84 86 THR A CA 1
ATOM 607 C C . THR A 1 86 ? 27.740 2.292 -62.188 1.00 40.84 86 THR A C 1
ATOM 609 O O . THR A 1 86 ? 27.804 2.098 -63.403 1.00 40.84 86 THR A O 1
ATOM 612 N N . VAL A 1 87 ? 26.723 1.864 -61.445 1.00 49.97 87 VAL A N 1
ATOM 613 C CA . VAL A 1 87 ? 25.596 1.125 -62.009 1.00 49.97 87 VAL A CA 1
ATOM 614 C C . VAL A 1 87 ? 24.357 2.002 -61.931 1.00 49.97 87 VAL A C 1
ATOM 616 O O . VAL A 1 87 ? 23.866 2.315 -60.846 1.00 49.97 87 VAL A O 1
ATOM 619 N N . SER A 1 88 ? 23.833 2.406 -63.083 1.00 44.75 88 SER A N 1
ATOM 620 C CA . SER A 1 88 ? 22.565 3.123 -63.132 1.00 44.75 88 SER A CA 1
ATOM 621 C C . SER A 1 88 ? 21.418 2.114 -63.085 1.00 44.75 88 SER A C 1
ATOM 623 O O . SER A 1 88 ? 21.288 1.325 -63.997 1.00 44.75 88 SER A O 1
ATOM 625 N N . SER A 1 89 ? 20.603 2.137 -62.025 1.00 48.03 89 SER A N 1
ATOM 626 C CA . SER A 1 89 ? 19.209 1.646 -61.932 1.00 48.03 89 SER A CA 1
ATOM 627 C C . SER A 1 89 ? 18.820 0.217 -62.393 1.00 48.03 89 SER A C 1
ATOM 629 O O . SER A 1 89 ? 19.051 -0.183 -63.527 1.00 48.03 89 SER A O 1
ATOM 631 N N . ASN A 1 90 ? 18.021 -0.489 -61.577 1.00 50.03 90 ASN A N 1
ATOM 632 C CA . ASN A 1 90 ? 17.223 -1.680 -61.950 1.00 50.03 90 ASN A CA 1
ATOM 633 C C . ASN A 1 90 ? 18.035 -2.943 -62.297 1.00 50.03 90 ASN A C 1
ATOM 635 O O . ASN A 1 90 ? 17.848 -3.535 -63.363 1.00 50.03 90 ASN A O 1
ATOM 639 N N . MET A 1 91 ? 18.920 -3.385 -61.400 1.00 53.59 91 MET A N 1
ATOM 640 C CA . MET A 1 91 ? 19.703 -4.617 -61.595 1.00 53.59 91 MET A CA 1
ATOM 641 C C . MET A 1 91 ? 19.331 -5.733 -60.624 1.00 53.59 91 MET A C 1
ATOM 643 O O . MET A 1 91 ? 18.952 -5.472 -59.484 1.00 53.59 91 MET A O 1
ATOM 647 N N . SER A 1 92 ? 19.478 -6.984 -61.062 1.00 53.09 92 SER A N 1
ATOM 648 C CA . SER A 1 92 ? 19.299 -8.167 -60.213 1.00 53.09 92 SER A CA 1
ATOM 649 C C . SER A 1 92 ? 20.572 -9.009 -60.161 1.00 53.09 92 SER A C 1
ATOM 651 O O . SER A 1 92 ? 21.038 -9.477 -61.201 1.00 53.09 92 SER A O 1
ATOM 653 N N . PHE A 1 93 ? 21.099 -9.236 -58.961 1.00 58.72 93 PHE A N 1
ATOM 654 C CA . PHE A 1 93 ? 22.193 -10.158 -58.680 1.00 58.72 93 PHE A CA 1
ATOM 655 C C . PHE A 1 93 ? 21.629 -11.448 -58.091 1.00 58.72 93 PHE A C 1
ATOM 657 O O . PHE A 1 93 ? 20.886 -11.415 -57.113 1.00 58.72 93 PHE A O 1
ATOM 664 N N . THR A 1 94 ? 21.988 -12.595 -58.652 1.00 53.41 94 THR A N 1
ATOM 665 C CA . THR A 1 94 ? 21.580 -13.906 -58.137 1.00 53.41 94 THR A CA 1
ATOM 666 C C . THR A 1 94 ? 22.798 -14.813 -58.012 1.00 53.41 94 THR A C 1
ATOM 668 O O . THR A 1 94 ? 23.569 -14.916 -58.964 1.00 53.41 94 THR A O 1
ATOM 671 N N . ASN A 1 95 ? 22.972 -15.481 -56.867 1.00 54.28 95 ASN A N 1
ATOM 672 C CA . ASN A 1 95 ? 24.122 -16.351 -56.577 1.00 54.28 95 ASN A CA 1
ATOM 673 C C . ASN A 1 95 ? 25.465 -15.599 -56.677 1.00 54.28 95 ASN A C 1
ATOM 675 O O . ASN A 1 95 ? 26.334 -15.945 -57.479 1.00 54.28 95 ASN A O 1
ATOM 679 N N . LEU A 1 96 ? 25.615 -14.533 -55.889 1.00 59.88 96 LEU A N 1
ATOM 680 C CA . LEU A 1 96 ? 26.873 -13.791 -55.773 1.00 59.88 96 LEU A CA 1
ATOM 681 C C . LEU A 1 96 ? 27.690 -14.361 -54.610 1.00 59.88 96 LEU A C 1
ATOM 683 O O . LEU A 1 96 ? 27.239 -14.304 -53.470 1.00 59.88 96 LEU A O 1
ATOM 687 N N . SER A 1 97 ? 28.894 -14.861 -54.881 1.00 58.16 97 SER A N 1
ATOM 688 C CA . SER A 1 97 ? 29.803 -15.378 -53.855 1.00 58.16 97 SER A CA 1
ATOM 689 C C . SER A 1 97 ? 31.126 -14.622 -53.848 1.00 58.16 97 SER A C 1
ATOM 691 O O . SER A 1 97 ? 31.791 -14.519 -54.879 1.00 58.16 97 SER A O 1
ATOM 693 N N . VAL A 1 98 ? 31.522 -14.101 -52.685 1.00 59.12 98 VAL A N 1
ATOM 694 C CA . VAL A 1 98 ? 32.801 -13.407 -52.482 1.00 59.12 98 VAL A CA 1
ATOM 695 C C . VAL A 1 98 ? 33.633 -14.171 -51.453 1.00 59.12 98 VAL A C 1
ATOM 697 O O . VAL A 1 98 ? 33.202 -14.354 -50.313 1.00 59.12 98 VAL A O 1
ATOM 700 N N . THR A 1 99 ? 34.827 -14.619 -51.853 1.00 50.22 99 THR A N 1
ATOM 701 C CA . THR A 1 99 ? 35.707 -15.494 -51.060 1.00 50.22 99 THR A CA 1
ATOM 702 C C . THR A 1 99 ? 37.162 -14.975 -51.009 1.00 50.22 99 THR A C 1
ATOM 704 O O . THR A 1 99 ? 37.767 -14.721 -52.042 1.00 50.22 99 THR A O 1
ATOM 707 N N . GLN A 1 100 ? 37.748 -14.860 -49.805 1.00 51.47 100 GLN A N 1
ATOM 708 C CA . GLN A 1 100 ? 39.136 -14.409 -49.487 1.00 51.47 100 GLN A CA 1
ATOM 709 C C . GLN A 1 100 ? 39.503 -12.910 -49.645 1.00 51.47 100 GLN A C 1
ATOM 711 O O . GLN A 1 100 ? 39.131 -12.267 -50.620 1.00 51.47 100 GLN A O 1
ATOM 716 N N . ASN A 1 101 ? 40.295 -12.412 -48.669 1.00 45.09 101 ASN A N 1
ATOM 717 C CA . ASN A 1 101 ? 41.047 -11.140 -48.599 1.00 45.09 101 ASN A CA 1
ATOM 718 C C . ASN A 1 101 ? 40.507 -9.985 -49.453 1.00 45.09 101 ASN A C 1
ATOM 720 O O . ASN A 1 101 ? 41.187 -9.481 -50.339 1.00 45.09 101 ASN A O 1
ATOM 724 N N . PHE A 1 102 ? 39.288 -9.542 -49.155 1.00 40.59 102 PHE A N 1
ATOM 725 C CA . PHE A 1 102 ? 38.700 -8.369 -49.786 1.00 40.59 102 PHE A CA 1
ATOM 726 C C . PHE A 1 102 ? 38.914 -7.150 -48.882 1.00 40.59 102 PHE A C 1
ATOM 728 O O . PHE A 1 102 ? 38.219 -6.982 -47.881 1.00 40.59 102 PHE A O 1
ATOM 735 N N . SER A 1 103 ? 39.902 -6.314 -49.209 1.00 39.69 103 SER A N 1
ATOM 736 C CA . SER A 1 103 ? 40.110 -5.024 -48.542 1.00 39.69 103 SER A CA 1
ATOM 737 C C . SER A 1 103 ? 39.660 -3.902 -49.469 1.00 39.69 103 SER A C 1
ATOM 739 O O . SER A 1 103 ? 40.292 -3.632 -50.491 1.00 39.69 103 SER A O 1
ATOM 741 N N . MET A 1 104 ? 38.549 -3.249 -49.120 1.00 39.06 104 MET A N 1
ATOM 742 C CA . MET A 1 104 ? 38.158 -2.003 -49.774 1.00 39.06 104 MET A CA 1
ATOM 743 C C . MET A 1 104 ? 38.854 -0.829 -49.062 1.00 39.06 104 MET A C 1
ATOM 745 O O . MET A 1 104 ? 38.843 -0.787 -47.830 1.00 39.06 104 MET A O 1
ATOM 749 N N . PRO A 1 105 ? 39.505 0.096 -49.791 1.00 35.25 105 PRO A N 1
ATOM 750 C CA . PRO A 1 105 ? 40.008 1.351 -49.240 1.00 35.25 105 PRO A CA 1
ATOM 751 C C . PRO A 1 105 ? 38.899 2.401 -49.167 1.00 35.25 105 PRO A C 1
ATOM 753 O O . PRO A 1 105 ? 37.845 2.253 -49.785 1.00 35.25 105 PRO A O 1
ATOM 756 N N . SER A 1 106 ? 39.186 3.515 -48.485 1.00 37.00 106 SER A N 1
ATOM 757 C CA . SER A 1 106 ? 38.169 4.438 -47.984 1.00 37.00 106 SER A CA 1
ATOM 758 C C . SER A 1 106 ? 37.330 5.221 -49.004 1.00 37.00 106 SER A C 1
ATOM 760 O O . SER A 1 106 ? 36.485 6.034 -48.620 1.00 37.00 106 SER A O 1
ATOM 762 N N . THR A 1 107 ? 37.583 4.986 -50.287 1.00 33.28 107 THR A N 1
ATOM 763 C CA . THR A 1 107 ? 37.050 5.709 -51.439 1.00 33.28 107 THR A CA 1
ATOM 764 C C . THR A 1 107 ? 36.379 4.798 -52.470 1.00 33.28 107 THR A C 1
ATOM 766 O O . THR A 1 107 ? 35.884 5.304 -53.473 1.00 33.28 107 THR A O 1
ATOM 769 N N . ALA A 1 108 ? 36.341 3.475 -52.258 1.00 38.66 108 ALA A N 1
ATOM 770 C CA . ALA A 1 108 ? 35.744 2.540 -53.209 1.00 38.66 108 ALA A CA 1
ATOM 771 C C . ALA A 1 108 ? 34.206 2.566 -53.130 1.00 38.66 108 ALA A C 1
ATOM 773 O O . ALA A 1 108 ? 33.621 2.127 -52.143 1.00 38.66 108 ALA A O 1
ATOM 774 N N . PHE A 1 109 ? 33.549 3.059 -54.185 1.00 40.31 109 PHE A N 1
ATOM 775 C CA . PHE A 1 109 ? 32.089 3.151 -54.262 1.00 40.31 109 PHE A CA 1
ATOM 776 C C . PHE A 1 109 ? 31.536 2.266 -55.380 1.00 40.31 109 PHE A C 1
ATOM 778 O O . PHE A 1 109 ? 31.848 2.462 -56.556 1.00 40.31 109 PHE A O 1
ATOM 785 N N . MET A 1 110 ? 30.650 1.341 -55.008 1.00 46.16 110 MET A N 1
ATOM 786 C CA . MET A 1 110 ? 29.653 0.783 -55.916 1.00 46.16 110 MET A CA 1
ATOM 787 C C . MET A 1 110 ? 28.323 1.466 -55.585 1.00 46.16 110 MET A C 1
ATOM 789 O O . MET A 1 110 ? 27.636 1.080 -54.641 1.00 46.16 110 MET A O 1
ATOM 793 N N . ASN A 1 111 ? 28.001 2.536 -56.315 1.00 44.44 111 ASN A N 1
ATOM 794 C CA . ASN A 1 111 ? 26.707 3.208 -56.201 1.00 44.44 111 ASN A CA 1
ATOM 795 C C . ASN A 1 111 ? 25.717 2.472 -57.104 1.00 44.44 111 ASN A C 1
ATOM 797 O O . ASN A 1 111 ? 25.868 2.512 -58.327 1.00 44.44 111 ASN A O 1
ATOM 801 N N . ILE A 1 112 ? 24.726 1.804 -56.510 1.00 50.47 112 ILE A N 1
ATOM 802 C CA . ILE A 1 112 ? 23.670 1.113 -57.256 1.00 50.47 112 ILE A CA 1
ATOM 803 C C . ILE A 1 112 ? 22.316 1.677 -56.837 1.00 50.47 112 ILE A C 1
ATOM 805 O O . ILE A 1 112 ? 21.878 1.498 -55.709 1.00 50.47 112 ILE A O 1
ATOM 809 N N . SER A 1 113 ? 21.600 2.340 -57.735 1.00 45.53 113 SER A N 1
ATOM 810 C CA . SER A 1 113 ? 20.201 2.694 -57.474 1.00 45.53 113 SER A CA 1
ATOM 811 C C . SER A 1 113 ? 19.275 1.522 -57.829 1.00 45.53 113 SER A C 1
ATOM 813 O O . SER A 1 113 ? 19.462 0.879 -58.856 1.00 45.53 113 SER A O 1
ATOM 815 N N . ASN A 1 114 ? 18.272 1.233 -56.994 1.00 49.19 114 ASN A N 1
ATOM 816 C CA . ASN A 1 114 ? 17.206 0.255 -57.248 1.00 49.19 114 ASN A CA 1
ATOM 817 C C . ASN A 1 114 ? 17.687 -1.145 -57.700 1.00 49.19 114 ASN A C 1
ATOM 819 O O . ASN A 1 114 ? 17.487 -1.527 -58.854 1.00 49.19 114 ASN A O 1
ATOM 823 N N . ALA A 1 115 ? 18.333 -1.913 -56.814 1.00 52.97 115 ALA A N 1
ATOM 824 C CA . ALA A 1 115 ? 18.820 -3.265 -57.129 1.00 52.97 115 ALA A CA 1
ATOM 825 C C . ALA A 1 115 ? 18.243 -4.366 -56.236 1.00 52.97 115 ALA A C 1
ATOM 827 O O . ALA A 1 115 ? 17.934 -4.144 -55.070 1.00 52.97 115 ALA A O 1
ATOM 828 N N . SER A 1 116 ? 18.122 -5.572 -56.793 1.00 53.47 116 SER A N 1
ATOM 829 C CA . SER A 1 116 ? 17.748 -6.791 -56.074 1.00 53.47 116 SER A CA 1
ATOM 830 C C . SER A 1 116 ? 18.933 -7.751 -55.995 1.00 53.47 116 SER A C 1
ATOM 832 O O . SER A 1 116 ? 19.658 -7.947 -56.965 1.00 53.47 116 SER A O 1
ATOM 834 N N . PHE A 1 117 ? 19.141 -8.354 -54.836 1.00 60.38 117 PHE A N 1
ATOM 835 C CA . PHE A 1 117 ? 20.197 -9.312 -54.554 1.00 60.38 117 PHE A CA 1
ATOM 836 C C . PHE A 1 117 ? 19.552 -10.565 -53.969 1.00 60.38 117 PHE A C 1
ATOM 838 O O . PHE A 1 117 ? 18.819 -10.488 -52.988 1.00 60.38 117 PHE A O 1
ATOM 845 N N . THR A 1 118 ? 19.796 -11.730 -54.553 1.00 51.56 118 THR A N 1
ATOM 846 C CA . THR A 1 118 ? 19.239 -13.009 -54.097 1.00 51.56 118 THR A CA 1
ATOM 847 C C . THR A 1 118 ? 20.351 -14.045 -53.988 1.00 51.56 118 THR A C 1
ATOM 849 O O . THR A 1 118 ? 21.117 -14.213 -54.933 1.00 51.56 118 THR A O 1
ATOM 852 N N . ASN A 1 119 ? 20.443 -14.755 -52.862 1.00 55.84 119 ASN A N 1
ATOM 853 C CA . ASN A 1 119 ? 21.504 -15.730 -52.577 1.00 55.84 119 ASN A CA 1
ATOM 854 C C . ASN A 1 119 ? 22.901 -15.089 -52.668 1.00 55.84 119 ASN A C 1
ATOM 856 O O . ASN A 1 119 ? 23.666 -15.357 -53.596 1.00 55.84 119 ASN A O 1
ATOM 860 N N . VAL A 1 120 ? 23.219 -14.200 -51.729 1.00 60.09 120 VAL A N 1
ATOM 861 C CA . VAL A 1 120 ? 24.539 -13.552 -51.659 1.00 60.09 120 VAL A CA 1
ATOM 862 C C . VAL A 1 120 ? 25.331 -14.130 -50.496 1.00 60.09 120 VAL A C 1
ATOM 864 O O . VAL A 1 120 ? 24.855 -14.093 -49.366 1.00 60.09 120 VAL A O 1
ATOM 867 N N . SER A 1 121 ? 26.541 -14.627 -50.745 1.00 58.62 121 SER A N 1
ATOM 868 C CA . SER A 1 121 ? 27.423 -15.170 -49.711 1.00 58.62 121 SER A CA 1
ATOM 869 C C . SER A 1 121 ? 28.750 -14.419 -49.631 1.00 58.62 121 SER A C 1
ATOM 871 O O . SER A 1 121 ? 29.482 -14.328 -50.618 1.00 58.62 121 SER A O 1
ATOM 873 N N . PHE A 1 122 ? 29.098 -13.949 -48.436 1.00 58.66 122 PHE A N 1
ATOM 874 C CA . PHE A 1 122 ? 30.415 -13.403 -48.114 1.00 58.66 122 PHE A CA 1
ATOM 875 C C . PHE A 1 122 ? 31.132 -14.361 -47.157 1.00 58.66 122 PHE A C 1
ATOM 877 O O . PHE A 1 122 ? 30.619 -14.658 -46.076 1.00 58.66 122 PHE A O 1
ATOM 884 N N . THR A 1 123 ? 32.310 -14.863 -47.535 1.00 49.62 123 THR A N 1
ATOM 885 C CA . THR A 1 123 ? 33.090 -15.791 -46.697 1.00 49.62 123 THR A CA 1
ATOM 886 C C . THR A 1 123 ? 34.573 -15.424 -46.698 1.00 49.62 123 THR A C 1
ATOM 888 O O . THR A 1 123 ? 35.248 -15.491 -47.726 1.00 49.62 123 THR A O 1
ATOM 891 N N . THR A 1 124 ? 35.119 -15.071 -45.536 1.00 47.62 124 THR A N 1
ATOM 892 C CA . THR A 1 124 ? 36.556 -14.791 -45.361 1.00 47.62 124 THR A CA 1
ATOM 893 C C . THR A 1 124 ? 37.272 -15.965 -44.686 1.00 47.62 124 THR A C 1
ATOM 895 O O . THR A 1 124 ? 36.776 -16.548 -43.726 1.00 47.62 124 THR A O 1
ATOM 898 N N . ILE A 1 125 ? 38.445 -16.342 -45.209 1.00 38.41 125 ILE A N 1
ATOM 899 C CA . ILE A 1 125 ? 39.286 -17.434 -44.695 1.00 38.41 125 ILE A CA 1
ATOM 900 C C . ILE A 1 125 ? 40.703 -16.874 -44.509 1.00 38.41 125 ILE A C 1
ATOM 902 O O . ILE A 1 125 ? 41.440 -16.833 -45.487 1.00 38.41 125 ILE A O 1
ATOM 906 N N . ALA A 1 126 ? 41.062 -16.398 -43.307 1.00 33.88 126 ALA A N 1
ATOM 907 C CA . ALA A 1 126 ? 42.434 -16.380 -42.753 1.00 33.88 126 ALA A CA 1
ATOM 908 C C . ALA A 1 126 ? 42.551 -15.509 -41.482 1.00 33.88 126 ALA A C 1
ATOM 910 O O . ALA A 1 126 ? 41.873 -14.496 -41.337 1.00 33.88 126 ALA A O 1
ATOM 911 N N . ASN A 1 127 ? 43.494 -15.876 -40.604 1.00 33.78 127 ASN A N 1
ATOM 912 C CA . ASN A 1 127 ? 43.917 -15.202 -39.361 1.00 33.78 127 ASN A CA 1
ATOM 913 C C . ASN A 1 127 ? 44.611 -13.827 -39.561 1.00 33.78 127 ASN A C 1
ATOM 915 O O . ASN A 1 127 ? 45.512 -13.467 -38.807 1.00 33.78 127 ASN A O 1
A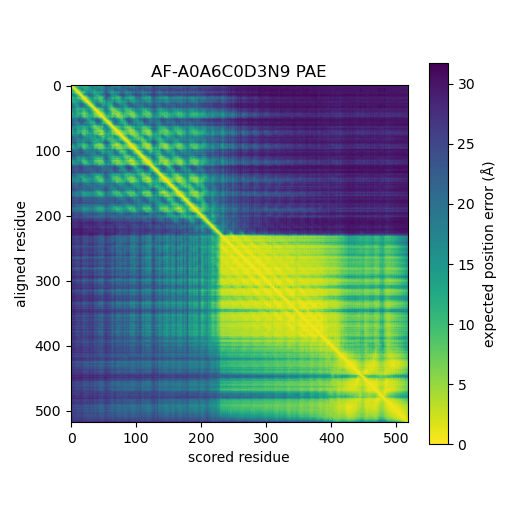TOM 919 N N . GLY A 1 128 ? 44.215 -13.047 -40.568 1.00 31.14 128 GLY A N 1
ATOM 920 C CA . GLY A 1 128 ? 44.677 -11.677 -40.799 1.00 31.14 128 GLY A CA 1
ATOM 921 C C . GLY A 1 128 ? 43.496 -10.712 -40.763 1.00 31.14 128 GLY A C 1
ATOM 922 O O . GLY A 1 128 ? 42.437 -11.023 -41.302 1.00 31.14 128 GLY A O 1
ATOM 923 N N . SER A 1 129 ? 43.660 -9.558 -40.108 1.00 29.67 129 SER A N 1
ATOM 924 C CA . SER A 1 129 ? 42.638 -8.503 -40.023 1.00 29.67 129 SER A CA 1
ATOM 925 C C . SER A 1 129 ? 42.147 -8.133 -41.424 1.00 29.67 129 SER A C 1
ATOM 927 O O . SER A 1 129 ? 42.839 -7.433 -42.160 1.00 29.67 129 SER A O 1
ATOM 929 N N . THR A 1 130 ? 40.967 -8.615 -41.814 1.00 30.83 130 THR A N 1
ATOM 930 C CA . THR A 1 130 ? 40.356 -8.245 -43.092 1.00 30.83 130 THR A CA 1
ATOM 931 C C . THR A 1 130 ? 39.470 -7.047 -42.820 1.00 30.83 130 THR A C 1
ATOM 933 O O . THR A 1 130 ? 38.290 -7.176 -42.512 1.00 30.83 130 THR A O 1
ATOM 936 N N . THR A 1 131 ? 40.059 -5.857 -42.861 1.00 31.42 131 THR A N 1
ATOM 937 C CA . THR A 1 131 ? 39.319 -4.619 -42.644 1.00 31.42 131 THR A CA 1
ATOM 938 C C . THR A 1 131 ? 38.560 -4.260 -43.924 1.00 31.42 131 THR A C 1
ATOM 940 O O . THR A 1 131 ? 39.174 -3.848 -44.910 1.00 31.42 131 THR A O 1
ATOM 943 N N . ILE A 1 132 ? 37.228 -4.386 -43.929 1.00 35.59 132 ILE A N 1
ATOM 944 C CA . ILE A 1 132 ? 36.388 -3.707 -44.930 1.00 35.59 132 ILE A CA 1
ATOM 945 C C . ILE A 1 132 ? 36.240 -2.251 -44.463 1.00 35.59 132 ILE A C 1
ATOM 947 O O . ILE A 1 132 ? 35.265 -1.858 -43.827 1.00 35.59 132 ILE A O 1
ATOM 951 N N . THR A 1 133 ? 37.277 -1.452 -44.697 1.00 28.86 133 THR A N 1
ATOM 952 C CA . THR A 1 133 ? 37.308 -0.020 -44.373 1.00 28.86 133 THR A CA 1
ATOM 953 C C . THR A 1 133 ? 36.649 0.794 -45.484 1.00 28.86 133 THR A C 1
ATOM 955 O O . THR A 1 133 ? 37.229 0.962 -46.547 1.00 28.86 133 THR A O 1
ATOM 958 N N . ASN A 1 134 ? 35.470 1.376 -45.238 1.00 30.44 134 ASN A N 1
ATOM 959 C CA . ASN A 1 134 ? 34.824 2.332 -46.159 1.00 30.44 134 ASN A CA 1
ATOM 960 C C . ASN A 1 134 ? 34.596 1.798 -47.603 1.00 30.44 134 ASN A C 1
ATOM 962 O O . ASN A 1 134 ? 34.838 2.487 -48.592 1.00 30.44 134 ASN A O 1
ATOM 966 N N . GLY A 1 135 ? 34.074 0.579 -47.732 1.00 33.34 135 GLY A N 1
ATOM 967 C CA . GLY A 1 135 ? 33.583 0.057 -49.010 1.00 33.34 135 GLY A CA 1
ATOM 968 C C . GLY A 1 135 ? 32.403 -0.877 -48.792 1.00 33.34 135 GLY A C 1
ATOM 969 O O . GLY A 1 135 ? 32.580 -2.080 -48.634 1.00 33.34 135 GLY A O 1
ATOM 970 N N . GLY A 1 136 ? 31.206 -0.299 -48.723 1.00 42.88 136 GLY A N 1
ATOM 971 C CA . GLY A 1 136 ? 29.936 -1.023 -48.712 1.00 42.88 136 GLY A CA 1
ATOM 972 C C . GLY A 1 136 ? 29.220 -0.911 -50.053 1.00 42.88 136 GLY A C 1
ATOM 973 O O . GLY A 1 136 ? 29.521 -0.027 -50.856 1.00 42.88 136 GLY A O 1
ATOM 974 N N . ILE A 1 137 ? 28.224 -1.771 -50.278 1.00 47.75 137 ILE A N 1
ATOM 975 C CA . ILE A 1 137 ? 27.227 -1.544 -51.330 1.00 47.75 137 ILE A CA 1
ATOM 976 C C . ILE A 1 137 ? 26.399 -0.328 -50.893 1.00 47.75 137 ILE A C 1
ATOM 978 O O . ILE A 1 137 ? 25.675 -0.407 -49.901 1.00 47.75 137 ILE A O 1
ATOM 982 N N . ASN A 1 138 ? 26.533 0.800 -51.595 1.00 43.06 138 ASN A N 1
ATOM 983 C CA . ASN A 1 138 ? 25.709 1.979 -51.353 1.00 43.06 138 ASN A CA 1
ATOM 984 C C . ASN A 1 138 ? 24.543 1.952 -52.337 1.00 43.06 138 ASN A C 1
ATOM 986 O O . ASN A 1 138 ? 24.712 2.173 -53.541 1.00 43.06 138 ASN A O 1
ATOM 990 N N . THR A 1 139 ? 23.366 1.629 -51.822 1.00 46.62 139 THR A N 1
ATOM 991 C CA . THR A 1 139 ? 22.135 1.561 -52.601 1.00 46.62 139 THR A CA 1
ATOM 992 C C . THR A 1 139 ? 21.124 2.572 -52.087 1.00 46.62 139 THR A C 1
ATOM 994 O O . THR A 1 139 ? 20.931 2.726 -50.881 1.00 46.62 139 THR A O 1
ATOM 997 N N . SER A 1 140 ? 20.480 3.282 -53.018 1.00 43.84 140 SER A N 1
ATOM 998 C CA . SER A 1 140 ? 19.460 4.295 -52.707 1.00 43.84 140 SER A CA 1
ATOM 999 C C . SER A 1 140 ? 18.043 3.744 -52.551 1.00 43.84 140 SER A C 1
ATOM 1001 O O . SER A 1 140 ? 17.180 4.484 -52.090 1.00 43.84 140 SER A O 1
ATOM 1003 N N . THR A 1 141 ? 17.818 2.500 -53.002 1.00 47.31 141 THR A N 1
ATOM 1004 C CA . THR A 1 141 ? 16.595 1.668 -52.932 1.00 47.31 141 THR A CA 1
ATOM 1005 C C . THR A 1 141 ? 16.965 0.225 -53.346 1.00 47.31 141 THR A C 1
ATOM 1007 O O . THR A 1 141 ? 17.869 0.060 -54.174 1.00 47.31 141 THR A O 1
ATOM 1010 N N . GLY A 1 142 ? 16.330 -0.833 -52.809 1.00 53.00 142 GLY A N 1
ATOM 1011 C CA . GLY A 1 142 ? 16.640 -2.217 -53.232 1.00 53.00 142 GLY A CA 1
ATOM 1012 C C . GLY A 1 142 ? 16.164 -3.368 -52.330 1.00 53.00 142 GLY A C 1
ATOM 1013 O O . GLY A 1 142 ? 15.637 -3.153 -51.248 1.00 53.00 142 GLY A O 1
ATOM 1014 N N . THR A 1 143 ? 16.347 -4.622 -52.752 1.00 52.22 143 THR A N 1
ATOM 1015 C CA . THR A 1 143 ? 15.995 -5.818 -51.955 1.00 52.22 143 THR A CA 1
ATOM 1016 C C . THR A 1 143 ? 17.176 -6.784 -51.847 1.00 52.22 143 THR A C 1
ATOM 1018 O O . THR A 1 143 ? 17.904 -6.995 -52.807 1.00 52.22 143 THR A O 1
ATOM 1021 N N . PHE A 1 144 ? 17.383 -7.383 -50.680 1.00 56.41 144 PHE A N 1
ATOM 1022 C CA . PHE A 1 144 ? 18.361 -8.430 -50.404 1.00 56.41 144 PHE A CA 1
ATOM 1023 C C . PHE A 1 144 ? 17.617 -9.646 -49.846 1.00 56.41 144 PHE A C 1
ATOM 1025 O O . PHE A 1 144 ? 16.868 -9.539 -48.880 1.00 56.41 144 PHE A O 1
ATOM 1032 N N . THR A 1 145 ? 17.798 -10.822 -50.431 1.00 49.31 145 THR A N 1
ATOM 1033 C CA . THR A 1 145 ? 17.121 -12.057 -50.017 1.00 49.31 145 THR A CA 1
ATOM 1034 C C . THR A 1 145 ? 18.131 -13.195 -49.934 1.00 49.31 145 THR A C 1
ATOM 1036 O O . THR A 1 145 ? 18.921 -13.377 -50.856 1.00 49.31 145 THR A O 1
ATOM 1039 N N . ASN A 1 146 ? 18.111 -13.969 -48.848 1.00 52.59 146 ASN A N 1
ATOM 1040 C CA . ASN A 1 146 ? 19.055 -15.057 -48.567 1.00 52.59 146 ASN A CA 1
ATOM 1041 C C . ASN A 1 146 ? 20.514 -14.571 -48.601 1.00 52.59 146 ASN A C 1
ATOM 1043 O O . ASN A 1 146 ? 21.296 -14.947 -49.474 1.00 52.59 146 ASN A O 1
ATOM 1047 N N . VAL A 1 147 ? 20.872 -13.688 -47.670 1.00 55.38 147 VAL A N 1
ATOM 1048 C CA . VAL A 1 147 ? 22.251 -13.202 -47.536 1.00 55.38 147 VAL A CA 1
ATOM 1049 C C . VAL A 1 147 ? 22.941 -13.980 -46.423 1.00 55.38 147 VAL A C 1
ATOM 1051 O O . VAL A 1 147 ? 22.422 -14.056 -45.314 1.00 55.38 147 VAL A O 1
ATOM 1054 N N . THR A 1 148 ? 24.114 -14.548 -46.688 1.00 54.72 148 THR A N 1
ATOM 1055 C CA . THR A 1 148 ? 24.921 -15.261 -45.691 1.00 54.72 148 THR A CA 1
ATOM 1056 C C . THR A 1 148 ? 26.285 -14.603 -45.544 1.00 54.72 148 THR A C 1
ATOM 1058 O O . THR A 1 148 ? 26.979 -14.355 -46.528 1.00 54.72 148 THR A O 1
ATOM 1061 N N . VAL A 1 149 ? 26.682 -14.318 -44.309 1.00 56.16 149 VAL A N 1
ATOM 1062 C CA . VAL A 1 149 ? 27.972 -13.720 -43.965 1.00 56.16 149 VAL A CA 1
ATOM 1063 C C . VAL A 1 149 ? 28.676 -14.627 -42.961 1.00 56.16 149 VAL A C 1
ATOM 1065 O O . VAL A 1 149 ? 28.151 -14.886 -41.880 1.00 56.16 149 VAL A O 1
ATOM 1068 N N . THR A 1 150 ? 29.873 -15.106 -43.287 1.00 49.50 150 THR A N 1
ATOM 1069 C CA . THR A 1 150 ? 30.604 -16.060 -42.440 1.00 49.50 150 THR A CA 1
ATOM 1070 C C . THR A 1 150 ? 32.066 -15.634 -42.260 1.00 49.50 150 THR A C 1
ATOM 1072 O O . THR A 1 150 ? 32.746 -15.340 -43.244 1.00 49.50 150 THR A O 1
ATOM 1075 N N . ASN A 1 151 ? 32.564 -15.649 -41.012 1.00 48.50 151 ASN A N 1
ATOM 1076 C CA . ASN A 1 151 ? 33.976 -15.430 -40.632 1.00 48.50 151 ASN A CA 1
ATOM 1077 C C . ASN A 1 151 ? 34.590 -14.037 -40.927 1.00 48.50 151 ASN A C 1
ATOM 1079 O O . ASN A 1 151 ? 35.738 -13.963 -41.372 1.00 48.50 151 ASN A O 1
ATOM 1083 N N . ILE A 1 152 ? 33.899 -12.919 -40.668 1.00 46.78 152 ILE A N 1
ATOM 1084 C CA . ILE A 1 152 ? 34.479 -11.569 -40.862 1.00 46.78 152 ILE A CA 1
ATOM 1085 C C . ILE A 1 152 ? 35.173 -11.054 -39.584 1.00 46.78 152 ILE A C 1
ATOM 1087 O O . ILE A 1 152 ? 34.521 -10.527 -38.687 1.00 46.78 152 ILE A O 1
ATOM 1091 N N . ASN A 1 153 ? 36.513 -11.096 -39.548 1.00 41.44 153 ASN A N 1
ATOM 1092 C CA . ASN A 1 153 ? 37.342 -10.343 -38.587 1.00 41.44 153 ASN A CA 1
ATOM 1093 C C . ASN A 1 153 ? 37.560 -8.891 -39.081 1.00 41.44 153 ASN A C 1
ATOM 1095 O O . ASN A 1 153 ? 38.676 -8.516 -39.450 1.00 41.44 153 ASN A O 1
ATOM 1099 N N . GLY A 1 154 ? 36.488 -8.088 -39.145 1.00 44.06 154 GLY A N 1
ATOM 1100 C CA . GLY A 1 154 ? 36.515 -6.725 -39.694 1.00 44.06 154 GLY A CA 1
ATOM 1101 C C . GLY A 1 154 ? 35.185 -5.962 -39.632 1.00 44.06 154 GLY A C 1
ATOM 1102 O O . GLY A 1 154 ? 34.163 -6.487 -39.200 1.00 44.06 154 GLY A O 1
ATOM 1103 N N . GLN A 1 155 ? 35.205 -4.693 -40.056 1.00 41.66 155 GLN A N 1
ATOM 1104 C CA . GLN A 1 155 ? 34.028 -3.812 -40.100 1.00 41.66 155 GLN A CA 1
ATOM 1105 C C . GLN A 1 155 ? 33.075 -4.213 -41.244 1.00 41.66 155 GLN A C 1
ATOM 1107 O O . GLN A 1 155 ? 33.546 -4.643 -42.285 1.00 41.66 155 GLN A O 1
ATOM 1112 N N . LEU A 1 156 ? 31.756 -4.037 -41.100 1.00 44.19 156 LEU A N 1
ATOM 1113 C CA . LEU A 1 156 ? 30.810 -4.012 -42.226 1.00 44.19 156 LEU A CA 1
ATOM 1114 C C . LEU A 1 156 ? 30.192 -2.610 -42.278 1.00 44.19 156 LEU A C 1
ATOM 1116 O O . LEU A 1 156 ? 29.273 -2.305 -41.522 1.00 44.19 156 LEU A O 1
ATOM 1120 N N . TYR A 1 157 ? 30.737 -1.745 -43.132 1.00 39.69 157 TYR A N 1
ATOM 1121 C CA . TYR A 1 157 ? 30.226 -0.394 -43.358 1.00 39.69 157 TYR A CA 1
ATOM 1122 C C . TYR A 1 157 ? 29.284 -0.375 -44.562 1.00 39.69 157 TYR A C 1
ATOM 1124 O O . TYR A 1 157 ? 29.636 -0.863 -45.630 1.00 39.69 157 TYR A O 1
ATOM 1132 N N . GLY A 1 158 ? 28.114 0.241 -44.406 1.00 42.09 158 GLY A N 1
ATOM 1133 C CA . GLY A 1 158 ? 27.210 0.585 -45.500 1.00 42.09 158 GLY A CA 1
ATOM 1134 C C . GLY A 1 158 ? 26.323 1.753 -45.084 1.00 42.09 158 GLY A C 1
ATOM 1135 O O . GLY A 1 158 ? 25.746 1.736 -43.996 1.00 42.09 158 GLY A O 1
ATOM 1136 N N . THR A 1 159 ? 26.233 2.787 -45.921 1.00 35.88 159 THR A N 1
ATOM 1137 C CA . THR A 1 159 ? 25.157 3.777 -45.817 1.00 35.88 159 THR A CA 1
ATOM 1138 C C . THR A 1 159 ? 23.955 3.176 -46.526 1.00 35.88 159 THR A C 1
ATOM 1140 O O . THR A 1 159 ? 23.966 3.025 -47.742 1.00 35.88 159 THR A O 1
ATOM 1143 N N . VAL A 1 160 ? 22.936 2.775 -45.770 1.00 45.56 160 VAL A N 1
ATOM 1144 C CA . VAL A 1 160 ? 21.685 2.287 -46.352 1.00 45.56 160 VAL A CA 1
ATOM 1145 C C . VAL A 1 160 ? 20.754 3.485 -46.479 1.00 45.56 160 VAL A C 1
ATOM 1147 O O . VAL A 1 160 ? 20.101 3.904 -45.517 1.00 45.56 160 VAL A O 1
ATOM 1150 N N . SER A 1 161 ? 20.750 4.082 -47.668 1.00 40.19 161 SER A N 1
ATOM 1151 C CA . SER A 1 161 ? 19.812 5.143 -48.024 1.00 40.19 161 SER A CA 1
ATOM 1152 C C . SER A 1 161 ? 18.491 4.534 -48.497 1.00 40.19 161 SER A C 1
ATOM 1154 O O . SER A 1 161 ? 18.468 3.851 -49.509 1.00 40.19 161 SER A O 1
ATOM 1156 N N . SER A 1 162 ? 17.421 4.788 -47.739 1.00 39.47 162 SER A N 1
ATOM 1157 C CA . SER A 1 162 ? 15.990 4.703 -48.090 1.00 39.47 162 SER A CA 1
ATOM 1158 C C . SER A 1 162 ? 15.447 3.479 -48.864 1.00 39.47 162 SER A C 1
ATOM 1160 O O . SER A 1 162 ? 15.794 3.227 -50.005 1.00 39.47 162 SER A O 1
ATOM 1162 N N . ASN A 1 163 ? 14.431 2.805 -48.310 1.00 44.91 163 ASN A N 1
ATOM 1163 C CA . ASN A 1 163 ? 13.608 1.760 -48.952 1.00 44.91 163 ASN A CA 1
ATOM 1164 C C . ASN A 1 163 ? 14.390 0.508 -49.386 1.00 44.91 163 ASN A C 1
ATOM 1166 O O . ASN A 1 163 ? 14.321 0.077 -50.541 1.00 44.91 163 ASN A O 1
ATOM 1170 N N . MET A 1 164 ? 15.126 -0.082 -48.442 1.00 46.50 164 MET A N 1
ATOM 1171 C CA . MET A 1 164 ? 15.803 -1.368 -48.626 1.00 46.50 164 MET A CA 1
ATOM 1172 C C . MET A 1 164 ? 15.158 -2.491 -47.809 1.00 46.50 164 MET A C 1
ATOM 1174 O O . MET A 1 164 ? 14.854 -2.273 -46.643 1.00 46.50 164 MET A O 1
ATOM 1178 N N . SER A 1 165 ? 14.979 -3.697 -48.359 1.00 46.31 165 SER A N 1
ATOM 1179 C CA . SER A 1 165 ? 14.454 -4.847 -47.593 1.00 46.31 165 SER A CA 1
ATOM 1180 C C . SER A 1 165 ? 15.427 -6.024 -47.557 1.00 46.31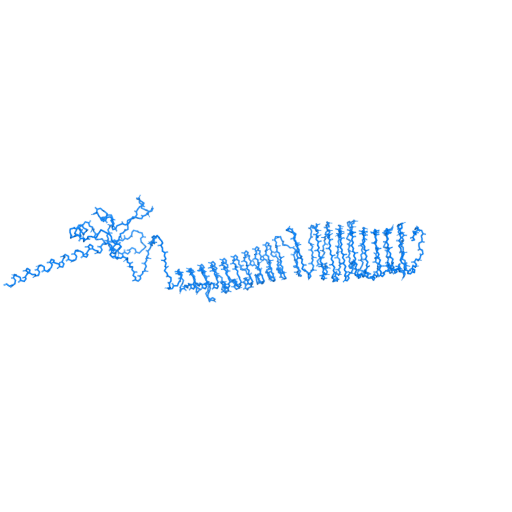 165 SER A C 1
ATOM 1182 O O . SER A 1 165 ? 15.812 -6.513 -48.613 1.00 46.31 165 SER A O 1
ATOM 1184 N N . PHE A 1 166 ? 15.768 -6.531 -46.374 1.00 52.06 166 PHE A N 1
ATOM 1185 C CA . PHE A 1 166 ? 16.571 -7.738 -46.169 1.00 52.06 166 PHE A CA 1
ATOM 1186 C C . PHE A 1 166 ? 15.685 -8.892 -45.686 1.00 52.06 166 PHE A C 1
ATOM 1188 O O . PHE A 1 166 ? 15.001 -8.776 -44.671 1.00 52.06 166 PHE A O 1
ATOM 1195 N N . THR A 1 167 ? 15.720 -10.034 -46.365 1.00 43.25 167 THR A N 1
ATOM 1196 C CA . THR A 1 167 ? 14.974 -11.244 -45.991 1.00 43.25 167 THR A CA 1
ATOM 1197 C C . THR A 1 167 ? 15.933 -12.427 -45.880 1.00 43.25 167 THR A C 1
ATOM 1199 O O . THR A 1 167 ? 16.716 -12.654 -46.798 1.00 43.25 167 THR A O 1
ATOM 1202 N N . ASN A 1 168 ? 15.885 -13.195 -44.786 1.00 47.19 168 ASN A N 1
ATOM 1203 C CA . ASN A 1 168 ? 16.774 -14.341 -44.527 1.00 47.19 168 ASN A CA 1
ATOM 1204 C C . ASN A 1 168 ? 18.272 -13.957 -44.508 1.00 47.19 168 ASN A C 1
ATOM 1206 O O . ASN A 1 168 ? 19.075 -14.498 -45.270 1.00 47.19 168 ASN A O 1
ATOM 1210 N N . LEU A 1 169 ? 18.652 -12.996 -43.660 1.00 51.28 169 LEU A N 1
ATOM 1211 C CA . LEU A 1 169 ? 20.058 -12.644 -43.416 1.00 51.28 169 LEU A CA 1
ATOM 1212 C C . LEU A 1 169 ? 20.633 -13.551 -42.316 1.00 51.28 169 LEU A C 1
ATOM 1214 O O . LEU A 1 169 ? 20.111 -13.562 -41.205 1.00 51.28 169 LEU A O 1
ATOM 1218 N N . SER A 1 170 ? 21.713 -14.279 -42.595 1.00 50.09 170 SER A N 1
ATOM 1219 C CA . SER A 1 170 ? 22.403 -15.140 -41.627 1.00 50.09 170 SER A CA 1
ATOM 1220 C C . SER A 1 170 ? 23.860 -14.712 -41.453 1.00 50.09 170 SER A C 1
ATOM 1222 O O . SER A 1 170 ? 24.592 -14.625 -42.436 1.00 50.09 170 SER A O 1
ATOM 1224 N N . VAL A 1 171 ? 24.286 -14.445 -40.215 1.00 54.06 171 VAL A N 1
ATOM 1225 C CA . VAL A 1 171 ? 25.683 -14.124 -39.876 1.00 54.06 171 VAL A CA 1
ATOM 1226 C C . VAL A 1 171 ? 26.220 -15.171 -38.902 1.00 54.06 171 VAL A C 1
ATOM 1228 O O . VAL A 1 171 ? 25.668 -15.331 -37.814 1.00 54.06 171 VAL A O 1
ATOM 1231 N N . THR A 1 172 ? 27.289 -15.880 -39.267 1.00 45.44 172 THR A N 1
ATOM 1232 C CA . THR A 1 172 ? 27.851 -16.986 -38.468 1.00 45.44 172 THR A CA 1
ATOM 1233 C C . THR A 1 172 ? 29.351 -16.790 -38.193 1.00 45.44 172 THR A C 1
ATOM 1235 O O . THR A 1 172 ? 30.133 -16.702 -39.141 1.00 45.44 172 THR A O 1
ATOM 1238 N N . GLN A 1 173 ? 29.735 -16.820 -36.907 1.00 47.22 173 GLN A N 1
ATOM 1239 C CA . GLN A 1 173 ? 31.100 -16.764 -36.331 1.00 47.22 173 GLN A CA 1
ATOM 1240 C C . GLN A 1 173 ? 31.831 -15.400 -36.301 1.00 47.22 173 GLN A C 1
ATOM 1242 O O . GLN A 1 173 ? 31.763 -14.617 -37.243 1.00 47.22 173 GLN A O 1
ATOM 1247 N N . ASN A 1 174 ? 32.542 -15.170 -35.177 1.00 40.28 174 ASN A N 1
ATOM 1248 C CA . ASN A 1 174 ? 33.470 -14.074 -34.829 1.00 40.28 174 ASN A CA 1
ATOM 1249 C C . ASN A 1 174 ? 33.296 -12.765 -35.611 1.00 40.28 174 ASN A C 1
ATOM 1251 O O . ASN A 1 174 ? 34.112 -12.424 -36.459 1.00 40.28 174 ASN A O 1
ATOM 1255 N N . PHE A 1 175 ? 32.261 -12.005 -35.253 1.00 37.81 175 PHE A N 1
ATOM 1256 C CA . PHE A 1 175 ? 32.125 -10.605 -35.638 1.00 37.81 175 PHE A CA 1
ATOM 1257 C C . PHE A 1 175 ? 32.620 -9.740 -34.471 1.00 37.81 175 PHE A C 1
ATOM 1259 O O . PHE A 1 175 ? 31.995 -9.713 -33.411 1.00 37.81 175 PHE A O 1
ATOM 1266 N N . SER A 1 176 ? 33.777 -9.095 -34.626 1.00 36.78 176 SER A N 1
ATOM 1267 C CA . SER A 1 176 ? 34.333 -8.160 -33.638 1.00 36.78 176 SER A CA 1
ATOM 1268 C C . SER A 1 176 ? 34.279 -6.748 -34.212 1.00 36.78 176 SER A C 1
ATOM 1270 O O . SER A 1 176 ? 35.022 -6.420 -35.138 1.00 36.78 176 SER A O 1
ATOM 1272 N N . MET A 1 177 ? 33.369 -5.917 -33.700 1.00 34.81 177 MET A N 1
ATOM 1273 C CA . MET A 1 177 ? 33.276 -4.509 -34.091 1.00 34.81 177 MET A CA 1
ATOM 1274 C C . MET A 1 177 ? 34.177 -3.657 -33.180 1.00 34.81 177 MET A C 1
ATOM 1276 O O . MET A 1 177 ? 34.008 -3.707 -31.961 1.00 34.81 177 MET A O 1
ATOM 1280 N N . PRO A 1 178 ? 35.108 -2.841 -33.713 1.00 32.66 178 PRO A N 1
ATOM 1281 C CA . PRO A 1 178 ? 35.754 -1.796 -32.920 1.00 32.66 178 PRO A CA 1
ATOM 1282 C C . PRO A 1 178 ? 34.729 -0.720 -32.516 1.00 32.66 178 PRO A C 1
ATOM 1284 O O . PRO A 1 178 ? 33.727 -0.530 -33.205 1.00 32.66 178 PRO A O 1
ATOM 1287 N N . SER A 1 179 ? 35.009 0.025 -31.440 1.00 33.72 179 SER A N 1
ATOM 1288 C CA . SER A 1 179 ? 34.135 1.045 -30.815 1.00 33.72 179 SER A CA 1
ATOM 1289 C C . SER A 1 179 ? 33.665 2.195 -31.726 1.00 33.72 179 SER A C 1
ATOM 1291 O O . SER A 1 179 ? 32.913 3.061 -31.289 1.00 33.72 179 SER A O 1
ATOM 1293 N N . THR A 1 180 ? 34.100 2.215 -32.986 1.00 29.88 180 THR A N 1
ATOM 1294 C CA . THR A 1 180 ? 33.847 3.258 -33.985 1.00 29.88 180 THR A CA 1
ATOM 1295 C C . THR A 1 180 ? 33.215 2.727 -35.276 1.00 29.88 180 THR A C 1
ATOM 1297 O O . THR A 1 180 ? 33.247 3.424 -36.284 1.00 29.88 180 THR A O 1
ATOM 1300 N N . ALA A 1 181 ? 32.688 1.498 -35.312 1.00 33.91 181 ALA A N 1
ATOM 1301 C CA . ALA A 1 181 ? 32.024 0.948 -36.500 1.00 33.91 181 ALA A CA 1
ATOM 1302 C C . ALA A 1 181 ? 30.519 1.292 -36.524 1.00 33.91 181 ALA A C 1
ATOM 1304 O O . ALA A 1 181 ? 29.799 0.961 -35.585 1.00 33.91 181 ALA A O 1
ATOM 1305 N N . PHE A 1 182 ? 30.039 1.934 -37.600 1.00 39.16 182 PHE A N 1
ATOM 1306 C CA . PHE A 1 182 ? 28.652 2.400 -37.736 1.00 39.16 182 PHE A CA 1
ATOM 1307 C C . PHE A 1 182 ? 27.979 1.834 -38.997 1.00 39.16 182 PHE A C 1
ATOM 1309 O O . PHE A 1 182 ? 28.442 2.071 -40.111 1.00 39.16 182 PHE A O 1
ATOM 1316 N N . MET A 1 183 ? 26.832 1.167 -38.850 1.00 41.38 183 MET A N 1
ATOM 1317 C CA . MET A 1 183 ? 25.896 0.955 -39.960 1.00 41.38 183 MET A CA 1
ATOM 1318 C C . MET A 1 183 ? 24.754 1.965 -39.814 1.00 41.38 183 MET A C 1
ATOM 1320 O O . MET A 1 183 ? 23.994 1.901 -38.851 1.00 41.38 183 MET A O 1
ATOM 1324 N N . ASN A 1 184 ? 24.658 2.924 -40.738 1.00 37.91 184 ASN A N 1
ATOM 1325 C CA . ASN A 1 184 ? 23.605 3.940 -40.725 1.00 37.91 184 ASN A CA 1
ATOM 1326 C C . ASN A 1 184 ? 22.455 3.463 -41.619 1.00 37.91 184 ASN A C 1
ATOM 1328 O O . ASN A 1 184 ? 22.591 3.454 -42.847 1.00 37.91 184 ASN A O 1
ATOM 1332 N N . VAL A 1 185 ? 21.356 3.016 -41.004 1.00 43.78 185 VAL A N 1
ATOM 1333 C CA . VAL A 1 185 ? 20.197 2.469 -41.714 1.00 43.78 185 VAL A CA 1
ATOM 1334 C C . VAL A 1 185 ? 19.009 3.422 -41.612 1.00 43.78 185 VAL A C 1
ATOM 1336 O O . VAL A 1 185 ? 18.440 3.624 -40.538 1.00 43.78 185 VAL A O 1
ATOM 1339 N N . SER A 1 186 ? 18.608 3.988 -42.753 1.00 37.19 186 SER A N 1
ATOM 1340 C CA . SER A 1 186 ? 17.417 4.837 -42.880 1.00 37.19 186 SER A CA 1
ATOM 1341 C C . SER A 1 186 ? 16.354 4.135 -43.735 1.00 37.19 186 SER A C 1
ATOM 1343 O O . SER A 1 186 ? 16.632 3.751 -44.868 1.00 37.19 186 SER A O 1
ATOM 1345 N N . ASN A 1 187 ? 15.136 3.949 -43.206 1.00 38.91 187 ASN A N 1
ATOM 1346 C CA . ASN A 1 187 ? 14.001 3.320 -43.908 1.00 38.91 187 ASN A CA 1
ATOM 1347 C C . ASN A 1 187 ? 14.316 1.948 -44.549 1.00 38.91 187 ASN A C 1
ATOM 1349 O O . ASN A 1 187 ? 14.061 1.756 -45.737 1.00 38.91 187 ASN A O 1
ATOM 1353 N N . ALA A 1 188 ? 14.858 0.991 -43.785 1.00 39.91 188 ALA A N 1
ATOM 1354 C CA . ALA A 1 188 ? 15.011 -0.397 -44.233 1.00 39.91 188 ALA A CA 1
ATOM 1355 C C . ALA A 1 188 ? 14.155 -1.379 -43.415 1.00 39.91 188 ALA A C 1
ATOM 1357 O O . ALA A 1 188 ? 13.919 -1.154 -42.228 1.00 39.91 188 ALA A O 1
ATOM 1358 N N . SER A 1 189 ? 13.717 -2.478 -44.033 1.00 40.59 189 SER A N 1
ATOM 1359 C CA . SER A 1 189 ? 13.011 -3.583 -43.374 1.00 40.59 189 SER A CA 1
ATOM 1360 C C . SER A 1 189 ? 13.888 -4.837 -43.306 1.00 40.59 189 SER A C 1
ATOM 1362 O O . SER A 1 189 ? 14.593 -5.164 -44.256 1.00 40.59 189 SER A O 1
ATOM 1364 N N . PHE A 1 190 ? 13.852 -5.551 -42.179 1.00 49.75 190 PHE A N 1
ATOM 1365 C CA . PHE A 1 190 ? 14.562 -6.819 -41.985 1.00 49.75 190 PHE A CA 1
ATOM 1366 C C . PHE A 1 190 ? 13.563 -7.911 -41.588 1.00 49.75 190 PHE A C 1
ATOM 1368 O O . PHE A 1 190 ? 12.733 -7.708 -40.704 1.00 49.75 190 PHE A O 1
ATOM 1375 N N . THR A 1 191 ? 13.625 -9.080 -42.222 1.00 40.09 191 THR A N 1
ATOM 1376 C CA . THR A 1 191 ? 12.742 -10.225 -41.947 1.00 40.09 191 THR A CA 1
ATOM 1377 C C . THR A 1 191 ? 13.572 -11.507 -41.888 1.00 40.09 191 THR A C 1
ATOM 1379 O O . THR A 1 191 ? 14.394 -11.743 -42.770 1.00 40.09 191 THR A O 1
ATOM 1382 N N . ASN A 1 192 ? 13.368 -12.343 -40.862 1.00 41.53 192 ASN A N 1
ATOM 1383 C CA . ASN A 1 192 ? 14.129 -13.582 -40.623 1.00 41.53 192 ASN A CA 1
ATOM 1384 C C . ASN A 1 192 ? 15.656 -13.370 -40.578 1.00 41.53 192 ASN A C 1
ATOM 1386 O O . ASN A 1 192 ? 16.399 -13.916 -41.390 1.00 41.53 192 ASN A O 1
ATOM 1390 N N . VAL A 1 193 ? 16.139 -12.566 -39.631 1.00 47.06 193 VAL A N 1
ATOM 1391 C CA . VAL A 1 193 ? 17.583 -12.386 -39.405 1.00 47.06 193 VAL A CA 1
ATOM 1392 C C . VAL A 1 193 ? 18.065 -13.369 -38.333 1.00 47.06 193 VAL A C 1
ATOM 1394 O O . VAL A 1 193 ? 17.504 -13.404 -37.242 1.00 47.06 193 VAL A O 1
ATOM 1397 N N . SER A 1 194 ? 19.102 -14.157 -38.626 1.00 43.78 194 SER A N 1
ATOM 1398 C CA . SER A 1 194 ? 19.748 -15.088 -37.690 1.00 43.78 194 SER A CA 1
ATOM 1399 C C . SER A 1 194 ? 21.203 -14.671 -37.458 1.00 43.78 194 SER A C 1
ATOM 1401 O O . SER A 1 194 ? 22.009 -14.668 -38.387 1.00 43.78 194 SER A O 1
ATOM 1403 N N . LEU A 1 195 ? 21.542 -14.302 -36.222 1.00 50.69 195 LEU A N 1
ATOM 1404 C CA . LEU A 1 195 ? 22.884 -13.868 -35.827 1.00 50.69 195 LEU A CA 1
ATOM 1405 C C . LEU A 1 195 ? 23.457 -14.872 -34.820 1.00 50.69 195 LEU A C 1
ATOM 1407 O O . LEU A 1 195 ? 22.965 -14.975 -33.701 1.00 50.69 195 LEU A O 1
ATOM 1411 N N . GLN A 1 196 ? 24.492 -15.615 -35.213 1.00 43.06 196 GLN A N 1
ATOM 1412 C CA . GLN A 1 196 ? 25.285 -16.468 -34.325 1.00 43.06 196 GLN A CA 1
ATOM 1413 C C . GLN A 1 196 ? 26.659 -15.817 -34.121 1.00 43.06 196 GLN A C 1
ATOM 1415 O O . GLN A 1 196 ? 27.641 -16.185 -34.775 1.00 43.06 196 GLN A O 1
ATOM 1420 N N . THR A 1 197 ? 26.738 -14.816 -33.241 1.00 42.81 197 THR A N 1
ATOM 1421 C CA . THR A 1 197 ? 28.006 -14.181 -32.850 1.00 42.81 197 THR A CA 1
ATOM 1422 C C . THR A 1 197 ? 28.250 -14.342 -31.350 1.00 42.81 197 THR A C 1
ATOM 1424 O O . THR A 1 197 ? 27.331 -14.258 -30.543 1.00 42.81 197 THR A O 1
ATOM 1427 N N . LEU A 1 198 ? 29.510 -14.589 -30.978 1.00 36.25 198 LEU A N 1
ATOM 1428 C CA . LEU A 1 198 ? 29.978 -14.679 -29.587 1.00 36.25 198 LEU A CA 1
ATOM 1429 C C . LEU A 1 198 ? 30.245 -13.296 -28.955 1.00 36.25 198 LEU A C 1
ATOM 1431 O O . LEU A 1 198 ? 30.575 -13.238 -27.780 1.00 36.25 198 LEU A O 1
ATOM 1435 N N . ASN A 1 199 ? 30.111 -12.198 -29.716 1.00 39.91 199 ASN A N 1
ATOM 1436 C CA . ASN A 1 199 ? 30.338 -10.819 -29.267 1.00 39.91 199 ASN A CA 1
ATOM 1437 C C . ASN A 1 199 ? 29.392 -9.809 -29.959 1.00 39.91 199 ASN A C 1
ATOM 1439 O O . ASN A 1 199 ? 28.836 -10.088 -31.026 1.00 39.91 199 ASN A O 1
ATOM 1443 N N . ASN A 1 200 ? 29.230 -8.657 -29.293 1.00 41.59 200 ASN A N 1
ATOM 1444 C CA . ASN A 1 200 ? 28.264 -7.566 -29.501 1.00 41.59 200 ASN A CA 1
ATOM 1445 C C . ASN A 1 200 ? 27.992 -7.170 -30.965 1.00 41.59 200 ASN A C 1
ATOM 1447 O O . ASN A 1 200 ? 28.911 -6.845 -31.718 1.00 41.59 200 ASN A O 1
ATOM 1451 N N . PHE A 1 201 ? 26.709 -7.082 -31.324 1.00 41.62 201 PHE A N 1
ATOM 1452 C CA . PHE A 1 201 ? 26.226 -6.518 -32.586 1.00 41.62 201 PHE A CA 1
ATOM 1453 C C . PHE A 1 201 ? 25.488 -5.195 -32.321 1.00 41.62 201 PHE A C 1
ATOM 1455 O O . PHE A 1 201 ? 24.530 -5.169 -31.551 1.00 41.62 201 PHE A O 1
ATOM 1462 N N . TYR A 1 202 ? 25.934 -4.101 -32.947 1.00 41.09 202 TYR A N 1
ATOM 1463 C CA . TYR A 1 202 ? 25.348 -2.762 -32.812 1.00 41.09 202 TYR A CA 1
ATOM 1464 C C . TYR A 1 202 ? 24.552 -2.401 -34.079 1.00 41.09 202 TYR A C 1
ATOM 1466 O O . TYR A 1 202 ? 25.132 -2.272 -35.156 1.00 41.09 202 TYR A O 1
ATOM 1474 N N . LEU A 1 203 ? 23.233 -2.210 -33.957 1.00 41.66 203 LEU A N 1
ATOM 1475 C CA . LEU A 1 203 ? 22.347 -1.719 -35.024 1.00 41.66 203 LEU A CA 1
ATOM 1476 C C . LEU A 1 203 ? 21.846 -0.311 -34.678 1.00 41.66 203 LEU A C 1
ATOM 1478 O O . LEU A 1 203 ? 21.248 -0.104 -33.624 1.00 41.66 203 LEU A O 1
ATOM 1482 N N . TYR A 1 204 ? 22.044 0.649 -35.585 1.00 35.25 204 TYR A N 1
ATOM 1483 C CA . TYR A 1 204 ? 21.423 1.975 -35.519 1.00 35.25 204 TYR A CA 1
ATOM 1484 C C . TYR A 1 204 ? 20.309 2.027 -36.574 1.00 35.25 204 TYR A C 1
ATOM 1486 O O . TYR A 1 204 ? 20.596 2.015 -37.772 1.00 35.25 204 TYR A O 1
ATOM 1494 N N . SER A 1 205 ? 19.037 2.036 -36.160 1.00 33.88 205 SER A N 1
ATOM 1495 C CA . SER A 1 205 ? 17.901 1.990 -37.094 1.00 33.88 205 SER A CA 1
ATOM 1496 C C . SER A 1 205 ? 16.735 2.877 -36.657 1.00 33.88 205 SER A C 1
ATOM 1498 O O . SER A 1 205 ? 16.029 2.558 -35.702 1.00 33.88 205 SER A O 1
ATOM 1500 N N . ASN A 1 206 ? 16.422 3.909 -37.441 1.00 31.20 206 ASN A N 1
ATOM 1501 C CA . ASN A 1 206 ? 15.209 4.726 -37.277 1.00 31.20 206 ASN A CA 1
ATOM 1502 C C . ASN A 1 206 ? 13.924 4.024 -37.786 1.00 31.20 206 ASN A C 1
ATOM 1504 O O . ASN A 1 206 ? 13.019 4.688 -38.288 1.00 31.20 206 ASN A O 1
ATOM 1508 N N . THR A 1 207 ? 13.827 2.693 -37.706 1.00 32.84 207 THR A N 1
ATOM 1509 C CA . THR A 1 207 ? 12.709 1.918 -38.274 1.00 32.84 207 THR A CA 1
ATOM 1510 C C . THR A 1 207 ? 12.066 0.953 -37.283 1.00 32.84 207 THR A C 1
ATOM 1512 O O . THR A 1 207 ? 12.719 0.387 -36.408 1.00 32.84 207 THR A O 1
ATOM 1515 N N . SER A 1 208 ? 10.755 0.781 -37.448 1.00 34.31 208 SER A N 1
ATOM 1516 C CA . SER A 1 208 ? 9.889 -0.190 -36.780 1.00 34.31 208 SER A CA 1
ATOM 1517 C C . SER A 1 208 ? 10.249 -1.622 -37.188 1.00 34.31 208 SER A C 1
ATOM 1519 O O . SER A 1 208 ? 10.413 -1.913 -38.372 1.00 34.31 208 SER A O 1
ATOM 1521 N N . PHE A 1 209 ? 10.344 -2.524 -36.210 1.00 36.81 209 PHE A N 1
ATOM 1522 C CA . PHE A 1 209 ? 10.496 -3.961 -36.439 1.00 36.81 209 PHE A CA 1
ATOM 1523 C C . PHE A 1 209 ? 9.181 -4.681 -36.132 1.00 36.81 209 PHE A C 1
ATOM 1525 O O . PHE A 1 209 ? 8.641 -4.522 -35.041 1.00 36.81 209 PHE A O 1
ATOM 1532 N N . ASP A 1 210 ? 8.688 -5.491 -37.073 1.00 27.17 210 ASP A N 1
ATOM 1533 C CA . ASP A 1 210 ? 7.326 -6.050 -37.029 1.00 27.17 210 ASP A CA 1
ATOM 1534 C C . ASP A 1 210 ? 7.194 -7.462 -36.423 1.00 27.17 210 ASP A C 1
ATOM 1536 O O . ASP A 1 210 ? 6.089 -7.999 -36.402 1.00 27.17 210 ASP A O 1
ATOM 1540 N N . ARG A 1 211 ? 8.266 -8.096 -35.912 1.00 28.56 211 ARG A N 1
ATOM 1541 C CA . ARG A 1 211 ? 8.192 -9.334 -35.092 1.00 28.56 211 ARG A CA 1
ATOM 1542 C C . ARG A 1 211 ? 9.576 -9.804 -34.639 1.00 28.56 211 ARG A C 1
ATOM 1544 O O . ARG A 1 211 ? 10.445 -10.001 -35.482 1.00 28.56 211 ARG A O 1
ATOM 1551 N N . TYR A 1 212 ? 9.729 -10.121 -33.350 1.00 35.19 212 TYR A N 1
ATOM 1552 C CA . TYR A 1 212 ? 10.820 -10.972 -32.860 1.00 35.19 212 TYR A CA 1
ATOM 1553 C C . TYR A 1 212 ? 10.283 -12.143 -32.026 1.00 35.19 212 TYR A C 1
ATOM 1555 O O . TYR A 1 212 ? 9.434 -11.930 -31.159 1.00 35.19 212 TYR A O 1
ATOM 1563 N N . PRO A 1 213 ? 10.758 -13.378 -32.276 1.00 26.78 213 PRO A N 1
ATOM 1564 C CA . PRO A 1 213 ? 10.580 -14.501 -31.370 1.00 26.78 213 PRO A CA 1
ATOM 1565 C C . PRO A 1 213 ? 11.494 -14.348 -30.143 1.00 26.78 213 PRO A C 1
ATOM 1567 O O . PRO A 1 213 ? 12.582 -13.778 -30.218 1.00 26.78 213 PRO A O 1
ATOM 1570 N N . PHE A 1 214 ? 11.025 -14.858 -29.007 1.00 26.83 214 PHE A N 1
ATOM 1571 C CA . PHE A 1 214 ? 11.713 -14.856 -27.718 1.00 26.83 214 PHE A CA 1
ATOM 1572 C C . PHE A 1 214 ? 13.168 -15.351 -27.818 1.00 26.83 214 PHE A C 1
ATOM 1574 O O . PHE A 1 214 ? 13.425 -16.417 -28.373 1.00 26.83 214 PHE A O 1
ATOM 1581 N N . GLY A 1 215 ? 14.100 -14.600 -27.218 1.00 27.70 215 GLY A N 1
ATOM 1582 C CA . GLY A 1 215 ? 15.456 -15.074 -26.907 1.00 27.70 215 GLY A CA 1
ATOM 1583 C C . GLY A 1 215 ? 16.625 -14.380 -27.614 1.00 27.70 215 GLY A C 1
ATOM 1584 O O . GLY A 1 215 ? 17.766 -14.697 -27.294 1.00 27.70 215 GLY A O 1
ATOM 1585 N N . CYS A 1 216 ? 16.401 -13.425 -28.525 1.00 28.88 216 CYS A N 1
ATOM 1586 C CA . CYS A 1 216 ? 17.485 -12.641 -29.132 1.00 28.88 216 CYS A CA 1
ATOM 1587 C C . CYS A 1 216 ? 17.558 -11.214 -28.561 1.00 28.88 216 CYS A C 1
ATOM 1589 O O . CYS A 1 216 ? 16.589 -10.458 -28.611 1.00 28.88 216 CYS A O 1
ATOM 1591 N N . TYR A 1 217 ? 18.733 -10.852 -28.039 1.00 34.22 217 TYR A N 1
ATOM 1592 C CA . TYR A 1 217 ? 19.083 -9.510 -27.575 1.00 34.22 217 TYR A CA 1
ATOM 1593 C C . TYR A 1 217 ? 19.127 -8.565 -28.783 1.00 34.22 217 TYR A C 1
ATOM 1595 O O . TYR A 1 217 ? 20.065 -8.596 -29.578 1.00 34.22 217 TYR A O 1
ATOM 1603 N N . LEU A 1 218 ? 18.079 -7.765 -28.960 1.00 36.81 218 LEU A N 1
ATOM 1604 C CA . LEU A 1 218 ? 18.008 -6.748 -29.998 1.00 36.81 218 LEU A CA 1
ATOM 1605 C C . LEU A 1 218 ? 17.965 -5.376 -29.335 1.00 36.81 218 LEU A C 1
ATOM 1607 O O . LEU A 1 218 ? 16.925 -4.921 -28.866 1.00 36.81 218 LEU A O 1
ATOM 1611 N N . VAL A 1 219 ? 19.121 -4.720 -29.317 1.00 38.69 219 VAL A N 1
ATOM 1612 C CA . VAL A 1 219 ? 19.239 -3.304 -28.978 1.00 38.69 219 VAL A CA 1
ATOM 1613 C C . VAL A 1 219 ? 18.591 -2.507 -30.108 1.00 38.69 219 VAL A C 1
ATOM 1615 O O . VAL A 1 219 ? 19.116 -2.476 -31.220 1.00 38.69 219 VAL A O 1
ATOM 1618 N N . LEU A 1 220 ? 17.455 -1.864 -29.834 1.00 34.25 220 LEU A N 1
ATOM 1619 C CA . LEU A 1 220 ? 16.900 -0.842 -30.716 1.00 34.25 220 LEU A CA 1
ATOM 1620 C C . LEU A 1 220 ? 17.035 0.544 -30.090 1.00 34.25 220 LEU A C 1
ATOM 1622 O O . LEU A 1 220 ? 16.400 0.854 -29.088 1.00 34.25 220 LEU A O 1
ATOM 1626 N N . ASN A 1 221 ? 17.775 1.372 -30.827 1.00 31.92 221 ASN A N 1
ATOM 1627 C CA . ASN A 1 221 ? 17.840 2.830 -30.834 1.00 31.92 221 ASN A CA 1
ATOM 1628 C C . ASN A 1 221 ? 18.608 3.583 -29.736 1.00 31.92 221 ASN A C 1
ATOM 1630 O O . ASN A 1 221 ? 18.203 3.664 -28.582 1.00 31.92 221 ASN A O 1
ATOM 1634 N N . ASN A 1 222 ? 19.581 4.341 -30.258 1.00 31.86 222 ASN A N 1
ATOM 1635 C CA . ASN A 1 222 ? 20.311 5.476 -29.704 1.00 31.86 222 ASN A CA 1
ATOM 1636 C C . ASN A 1 222 ? 21.617 5.177 -28.955 1.00 31.86 222 ASN A C 1
ATOM 1638 O O . ASN A 1 222 ? 21.758 4.215 -28.213 1.00 31.86 222 ASN A O 1
ATOM 1642 N N . SER A 1 223 ? 22.592 6.027 -29.274 1.00 29.67 223 SER A N 1
ATOM 1643 C CA . SER A 1 223 ? 24.001 6.083 -28.893 1.00 29.67 223 SER A CA 1
ATOM 1644 C C . SER A 1 223 ? 24.385 5.408 -27.569 1.00 29.67 223 SER A C 1
ATOM 1646 O O . SER A 1 223 ? 23.860 5.754 -26.518 1.00 29.67 223 SER A O 1
ATOM 1648 N N . SER A 1 224 ? 25.424 4.566 -27.634 1.00 32.91 224 SER A N 1
ATOM 1649 C CA . SER A 1 224 ? 26.275 4.157 -26.500 1.00 32.91 224 SER A CA 1
ATOM 1650 C C . SER A 1 224 ? 25.713 3.107 -25.526 1.00 32.91 224 SER A C 1
ATOM 1652 O O . SER A 1 224 ? 25.637 3.349 -24.326 1.00 32.91 224 SER A O 1
ATOM 1654 N N . VAL A 1 225 ? 25.451 1.879 -25.993 1.00 35.38 225 VAL A N 1
ATOM 1655 C CA . VAL A 1 225 ? 25.316 0.722 -25.081 1.00 35.38 225 VAL A CA 1
ATOM 1656 C C . VAL A 1 225 ? 26.711 0.166 -24.754 1.00 35.38 225 VAL A C 1
ATOM 1658 O O . VAL A 1 225 ? 27.300 -0.593 -25.530 1.00 35.38 225 VAL A O 1
ATOM 1661 N N . ASN A 1 226 ? 27.265 0.574 -23.609 1.00 34.28 226 ASN A N 1
ATOM 1662 C CA . ASN A 1 226 ? 28.465 -0.036 -23.032 1.00 34.28 226 ASN A CA 1
ATOM 1663 C C . ASN A 1 226 ? 28.134 -1.463 -22.575 1.00 34.28 226 ASN A C 1
ATOM 1665 O O . ASN A 1 226 ? 27.312 -1.681 -21.684 1.00 34.28 226 ASN A O 1
ATOM 1669 N N . ALA A 1 227 ? 28.780 -2.437 -23.207 1.00 33.47 227 ALA A N 1
ATOM 1670 C CA . ALA A 1 227 ? 28.587 -3.856 -22.968 1.00 33.47 227 ALA A CA 1
ATOM 1671 C C . ALA A 1 227 ? 29.127 -4.297 -21.593 1.00 33.47 227 ALA A C 1
ATOM 1673 O O . ALA A 1 227 ? 30.287 -4.675 -21.478 1.00 33.47 227 ALA A O 1
ATOM 1674 N N . TYR A 1 228 ? 28.262 -4.268 -20.574 1.00 35.41 228 TYR A N 1
ATOM 1675 C CA . TYR A 1 228 ? 28.365 -5.044 -19.322 1.00 35.41 228 TYR A CA 1
ATOM 1676 C C . TYR A 1 228 ? 26.979 -5.488 -18.797 1.00 35.41 228 TYR A C 1
ATOM 1678 O O . TYR A 1 228 ? 26.818 -5.798 -17.619 1.00 35.41 228 TYR A O 1
ATOM 1686 N N . GLN A 1 229 ? 25.951 -5.509 -19.651 1.00 44.28 229 GLN A N 1
ATOM 1687 C CA . GLN A 1 229 ? 24.565 -5.737 -19.235 1.00 44.28 229 GLN A CA 1
ATOM 1688 C C . GLN A 1 229 ? 24.173 -7.219 -19.331 1.00 44.28 229 GLN A C 1
ATOM 1690 O O . GLN A 1 229 ? 23.458 -7.627 -20.245 1.00 44.28 229 GLN A O 1
ATOM 1695 N N . TYR A 1 230 ? 24.628 -8.040 -18.385 1.00 46.66 230 TYR A N 1
ATOM 1696 C CA . TYR A 1 230 ? 24.013 -9.352 -18.186 1.00 46.66 230 TYR A CA 1
ATOM 1697 C C . TYR A 1 230 ? 22.550 -9.124 -17.731 1.00 46.66 230 TYR A C 1
ATOM 1699 O O . TYR A 1 230 ? 22.301 -8.400 -16.769 1.00 46.66 230 TYR A O 1
ATOM 1707 N N . GLU A 1 231 ? 21.579 -9.693 -18.458 1.00 66.88 231 GLU A N 1
ATOM 1708 C CA . GLU A 1 231 ? 20.158 -9.825 -18.0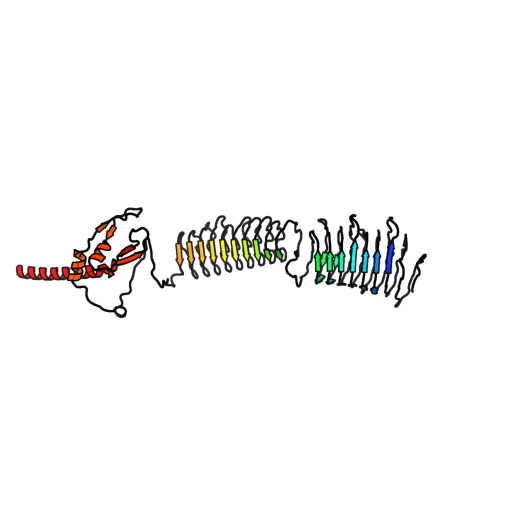56 1.00 66.88 231 GLU A CA 1
ATOM 1709 C C . GLU A 1 231 ? 19.243 -8.576 -18.130 1.00 66.88 231 GLU A C 1
ATOM 1711 O O . GLU A 1 231 ? 18.130 -8.607 -17.607 1.00 66.88 231 GLU A O 1
ATOM 1716 N N . THR A 1 232 ? 19.633 -7.496 -18.815 1.00 68.44 232 THR A N 1
ATOM 1717 C CA . THR A 1 232 ? 18.758 -6.313 -19.001 1.00 68.44 232 THR A CA 1
ATOM 1718 C C . THR A 1 232 ? 17.950 -6.379 -20.314 1.00 68.44 232 THR A C 1
ATOM 1720 O O . THR A 1 232 ? 18.523 -6.597 -21.377 1.00 68.44 232 THR A O 1
ATOM 1723 N N . THR A 1 233 ? 16.627 -6.162 -20.266 1.00 77.19 233 THR A N 1
ATOM 1724 C CA . THR A 1 233 ? 15.716 -6.076 -21.433 1.00 77.19 233 THR A CA 1
ATOM 1725 C C . THR A 1 233 ? 15.237 -4.636 -21.628 1.00 77.19 233 THR A C 1
ATOM 1727 O O . THR A 1 233 ? 14.711 -4.048 -20.688 1.00 77.19 233 THR A O 1
ATOM 1730 N N . ILE A 1 234 ? 15.395 -4.059 -22.828 1.00 76.00 234 ILE A N 1
ATOM 1731 C CA . ILE A 1 234 ? 15.068 -2.647 -23.118 1.00 76.00 234 ILE A CA 1
ATOM 1732 C C . ILE A 1 234 ? 14.272 -2.528 -24.425 1.00 76.00 234 ILE A C 1
ATOM 1734 O O . ILE A 1 234 ? 14.671 -3.082 -25.447 1.00 76.00 234 ILE A O 1
ATOM 1738 N N . TYR A 1 235 ? 13.176 -1.764 -24.414 1.00 77.25 235 TYR A N 1
ATOM 1739 C CA . TYR A 1 235 ? 12.363 -1.452 -25.592 1.00 77.25 235 TYR A CA 1
ATOM 1740 C C . TYR A 1 235 ? 11.770 -0.036 -25.514 1.00 77.25 235 TYR A C 1
ATOM 1742 O O . TYR A 1 235 ? 11.026 0.275 -24.588 1.00 77.25 235 TYR A O 1
ATOM 1750 N N . GLY A 1 236 ? 12.019 0.816 -26.513 1.00 67.06 236 GLY A N 1
ATOM 1751 C CA . GLY A 1 236 ? 11.429 2.160 -26.614 1.00 67.06 236 GLY A CA 1
ATOM 1752 C C . GLY A 1 236 ? 12.458 3.263 -26.877 1.00 67.06 236 GLY A C 1
ATOM 1753 O O . GLY A 1 236 ? 13.640 3.118 -26.585 1.00 67.06 236 GLY A O 1
ATOM 1754 N N . ASN A 1 237 ? 12.018 4.388 -27.449 1.00 73.75 237 ASN A N 1
ATOM 1755 C CA . ASN A 1 237 ? 12.907 5.506 -27.787 1.00 73.75 237 ASN A CA 1
ATOM 1756 C C . ASN A 1 237 ? 13.598 6.069 -26.529 1.00 73.75 237 ASN A C 1
ATOM 1758 O O . ASN A 1 237 ? 12.911 6.505 -25.611 1.00 73.75 237 ASN A O 1
ATOM 1762 N N . ASN A 1 238 ? 14.937 6.095 -26.498 1.00 73.75 238 ASN A N 1
ATOM 1763 C CA . ASN A 1 238 ? 15.752 6.555 -25.357 1.00 73.75 238 ASN A CA 1
ATOM 1764 C C . ASN A 1 238 ? 15.541 5.781 -24.040 1.00 73.75 238 ASN A C 1
ATOM 1766 O O . ASN A 1 238 ? 15.921 6.281 -22.977 1.00 73.75 238 ASN A O 1
ATOM 1770 N N . ALA A 1 239 ? 14.929 4.596 -24.082 1.00 78.75 239 ALA A N 1
ATOM 1771 C CA . ALA A 1 239 ? 14.832 3.741 -22.907 1.00 78.75 239 ALA A CA 1
ATOM 1772 C C . ALA A 1 239 ? 16.234 3.261 -22.498 1.00 78.75 239 ALA A C 1
ATOM 1774 O O . ALA A 1 239 ? 17.025 2.874 -23.353 1.00 78.75 239 ALA A O 1
ATOM 1775 N N . GLY A 1 240 ? 16.562 3.327 -21.206 1.00 76.19 240 GLY A N 1
ATOM 1776 C CA . GLY A 1 240 ? 17.845 2.866 -20.666 1.00 76.19 240 GLY A CA 1
ATOM 1777 C C . GLY A 1 240 ? 19.096 3.530 -21.261 1.00 76.19 240 GLY A C 1
ATOM 1778 O O . GLY A 1 240 ? 20.173 2.958 -21.145 1.00 76.19 240 GLY A O 1
ATOM 1779 N N . LEU A 1 241 ? 18.984 4.711 -21.886 1.00 75.06 241 LEU A N 1
ATOM 1780 C CA . LEU A 1 241 ? 20.073 5.343 -22.652 1.00 75.06 241 LEU A CA 1
ATOM 1781 C C . LEU A 1 241 ? 21.402 5.454 -21.880 1.00 75.06 241 LEU A C 1
ATOM 1783 O O . LEU A 1 241 ? 22.459 5.242 -22.462 1.00 75.06 241 LEU A O 1
ATOM 1787 N N . ASN A 1 242 ? 21.358 5.777 -20.583 1.00 75.12 242 ASN A N 1
ATOM 1788 C CA . ASN A 1 242 ? 22.557 5.949 -19.756 1.00 75.12 242 ASN A CA 1
ATOM 1789 C C . ASN A 1 242 ? 22.890 4.722 -18.881 1.00 75.12 242 ASN A C 1
ATOM 1791 O O . ASN A 1 242 ? 23.780 4.810 -18.031 1.00 75.12 242 ASN A O 1
ATOM 1795 N N . THR A 1 243 ? 22.190 3.592 -19.055 1.00 75.88 243 THR A N 1
ATOM 1796 C CA . THR A 1 243 ? 22.260 2.476 -18.102 1.00 75.88 243 THR A CA 1
ATOM 1797 C C . THR A 1 243 ? 23.527 1.643 -18.202 1.00 75.88 243 THR A C 1
ATOM 1799 O O . THR A 1 243 ? 23.877 1.091 -19.245 1.00 75.88 243 THR A O 1
ATOM 1802 N N . THR A 1 244 ? 24.217 1.538 -17.068 1.00 77.50 244 THR A N 1
ATOM 1803 C CA . THR A 1 244 ? 25.307 0.594 -16.808 1.00 77.50 244 THR A CA 1
ATOM 1804 C C . THR A 1 244 ? 24.892 -0.495 -15.810 1.00 77.50 244 THR A C 1
ATOM 1806 O O . THR A 1 244 ? 25.706 -1.351 -15.471 1.00 77.50 244 THR A O 1
ATOM 1809 N N . GLY A 1 245 ? 23.635 -0.479 -15.355 1.00 71.75 245 GLY A N 1
ATOM 1810 C CA . GLY A 1 245 ? 23.058 -1.437 -14.423 1.00 71.75 245 GLY A CA 1
ATOM 1811 C C . GLY A 1 245 ? 22.578 -2.721 -15.101 1.00 71.75 245 GLY A C 1
ATOM 1812 O O . GLY A 1 245 ? 22.259 -2.754 -16.293 1.00 71.75 245 GLY A O 1
ATOM 1813 N N . ILE A 1 246 ? 22.515 -3.790 -14.315 1.00 79.19 246 ILE A N 1
ATOM 1814 C CA . ILE A 1 246 ? 22.151 -5.143 -14.749 1.00 79.19 246 ILE A CA 1
ATOM 1815 C C . ILE A 1 246 ? 20.737 -5.524 -14.291 1.00 79.19 246 ILE A C 1
ATOM 1817 O O . ILE A 1 246 ? 20.193 -4.931 -13.355 1.00 79.19 246 ILE A O 1
ATOM 1821 N N . GLN A 1 247 ? 20.154 -6.545 -14.926 1.00 83.12 247 GLN A N 1
ATOM 1822 C CA . GLN A 1 247 ? 18.846 -7.117 -14.564 1.00 83.12 247 GLN A CA 1
ATOM 1823 C C . GLN A 1 247 ? 17.656 -6.141 -14.638 1.00 83.12 247 GLN A C 1
ATOM 1825 O O . GLN A 1 247 ? 16.658 -6.320 -13.941 1.00 83.12 247 GLN A O 1
ATOM 1830 N N . ASN A 1 248 ? 17.732 -5.095 -15.462 1.00 84.50 248 ASN A N 1
ATOM 1831 C CA . ASN A 1 248 ? 16.626 -4.146 -15.619 1.00 84.50 248 ASN A CA 1
ATOM 1832 C C . ASN A 1 248 ? 15.643 -4.606 -16.718 1.00 84.50 248 ASN A C 1
ATOM 1834 O O . ASN A 1 248 ? 16.041 -5.207 -17.708 1.00 84.50 248 ASN A O 1
ATOM 1838 N N . SER A 1 249 ? 14.352 -4.311 -16.586 1.00 91.19 249 SER A N 1
ATOM 1839 C CA . SER A 1 249 ? 13.325 -4.566 -17.610 1.00 91.19 249 SER A CA 1
ATOM 1840 C C . SER A 1 249 ? 12.606 -3.262 -17.941 1.00 91.19 249 SER A C 1
ATOM 1842 O O . SER A 1 249 ? 11.746 -2.841 -17.176 1.00 91.19 249 SER A O 1
ATOM 1844 N N . LEU A 1 250 ? 12.974 -2.600 -19.040 1.00 88.19 250 LEU A N 1
ATOM 1845 C CA . LEU A 1 250 ? 12.579 -1.226 -19.368 1.00 88.19 250 LEU A CA 1
ATOM 1846 C C . LEU A 1 250 ? 11.788 -1.171 -20.684 1.00 88.19 250 LEU A C 1
ATOM 1848 O O . LEU A 1 250 ? 12.324 -1.462 -21.749 1.00 88.19 250 LEU A O 1
ATOM 1852 N N . PHE A 1 251 ? 10.525 -0.756 -20.630 1.00 86.44 251 PHE A N 1
ATOM 1853 C CA . PHE A 1 251 ? 9.617 -0.704 -21.778 1.00 86.44 251 PHE A CA 1
ATOM 1854 C C . PHE A 1 251 ? 8.919 0.661 -21.861 1.00 86.44 251 PHE A C 1
ATOM 1856 O O . PHE A 1 251 ? 8.171 1.028 -20.964 1.00 86.44 251 PHE A O 1
ATOM 1863 N N . GLY A 1 252 ? 9.088 1.406 -22.953 1.00 82.31 252 GLY A N 1
ATOM 1864 C CA . GLY A 1 252 ? 8.454 2.712 -23.186 1.00 82.31 252 GLY A CA 1
ATOM 1865 C C . GLY A 1 252 ? 9.454 3.838 -23.460 1.00 82.31 252 GLY A C 1
ATOM 1866 O O . GLY A 1 252 ? 10.644 3.718 -23.188 1.00 82.31 252 GLY A O 1
ATOM 1867 N N . GLY A 1 253 ? 8.982 4.950 -24.033 1.00 82.25 253 GLY A N 1
ATOM 1868 C CA . GLY A 1 253 ? 9.835 6.105 -24.340 1.00 82.25 253 GLY A CA 1
ATOM 1869 C C . GLY A 1 253 ? 10.469 6.705 -23.081 1.00 82.25 253 GLY A C 1
ATOM 1870 O O . GLY A 1 253 ? 9.780 6.911 -22.090 1.00 82.25 253 GLY A O 1
ATOM 1871 N N . GLN A 1 254 ? 11.777 6.960 -23.113 1.00 84.25 254 GLN A N 1
ATOM 1872 C CA . GLN A 1 254 ? 12.578 7.520 -22.013 1.00 84.25 254 GLN A CA 1
ATOM 1873 C C . GLN A 1 254 ? 12.512 6.730 -20.688 1.00 84.25 254 GLN A C 1
ATOM 1875 O O . GLN A 1 254 ? 12.939 7.228 -19.645 1.00 84.25 254 GLN A O 1
ATOM 1880 N N . CYS A 1 255 ? 12.011 5.491 -20.721 1.00 89.81 255 CYS A N 1
ATOM 1881 C CA . CYS A 1 255 ? 11.930 4.610 -19.561 1.00 89.81 255 CYS A CA 1
ATOM 1882 C C . CYS A 1 255 ? 13.334 4.323 -19.008 1.00 89.81 255 CYS A C 1
ATOM 1884 O O . CYS A 1 255 ? 14.209 3.862 -19.740 1.00 89.81 255 CYS A O 1
ATOM 1886 N N . GLY A 1 256 ? 13.574 4.624 -17.731 1.00 90.81 256 GLY A N 1
ATOM 1887 C CA . GLY A 1 256 ? 14.860 4.394 -17.071 1.00 90.81 256 GLY A CA 1
ATOM 1888 C C . GLY A 1 256 ? 16.044 5.107 -17.733 1.00 90.81 256 GLY A C 1
ATOM 1889 O O . GLY A 1 256 ? 17.177 4.649 -17.604 1.00 90.81 256 GLY A O 1
ATOM 1890 N N . LYS A 1 257 ? 15.807 6.205 -18.470 1.00 86.06 257 LYS A N 1
ATOM 1891 C CA . LYS A 1 257 ? 16.828 6.902 -19.272 1.00 86.06 257 LYS A CA 1
ATOM 1892 C C . LYS A 1 257 ? 18.089 7.251 -18.478 1.00 86.06 257 LYS A C 1
ATOM 1894 O O . LYS A 1 257 ? 19.179 7.154 -19.033 1.00 86.06 257 LYS A O 1
ATOM 1899 N N . ASN A 1 258 ? 17.944 7.677 -17.220 1.00 90.00 258 ASN A N 1
ATOM 1900 C CA . ASN A 1 258 ? 19.060 8.130 -16.388 1.00 90.00 258 ASN A CA 1
ATOM 1901 C C . ASN A 1 258 ? 19.585 7.082 -15.404 1.00 90.00 258 ASN A C 1
ATOM 1903 O O . ASN A 1 258 ? 20.500 7.409 -14.654 1.00 90.00 258 ASN A O 1
ATOM 1907 N N . ILE A 1 259 ? 19.079 5.842 -15.414 1.00 88.19 259 ILE A N 1
ATOM 1908 C CA . ILE A 1 259 ? 19.649 4.783 -14.569 1.00 88.19 259 ILE A CA 1
ATOM 1909 C C . ILE A 1 259 ? 2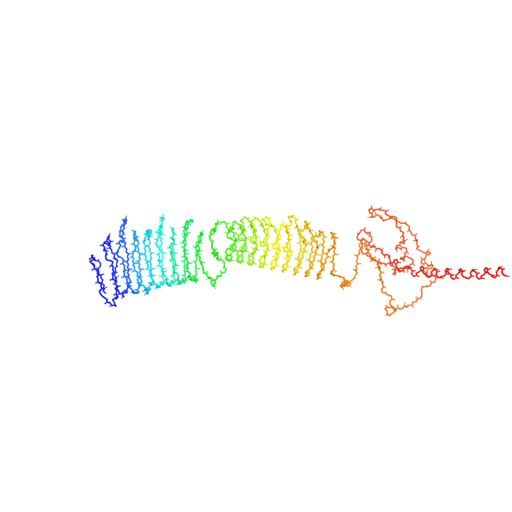1.121 4.675 -14.947 1.00 88.19 259 ILE A C 1
ATOM 1911 O O . ILE A 1 259 ? 21.406 4.563 -16.127 1.00 88.19 259 ILE A O 1
ATOM 1915 N N . THR A 1 260 ? 22.041 4.749 -13.987 1.00 86.31 260 THR A N 1
ATOM 1916 C CA . THR A 1 260 ? 23.474 4.516 -14.193 1.00 86.31 260 THR A CA 1
ATOM 1917 C C . THR A 1 260 ? 23.795 3.134 -13.647 1.00 86.31 260 THR A C 1
ATOM 1919 O O . THR A 1 260 ? 23.641 2.171 -14.381 1.00 86.31 260 THR A O 1
ATOM 1922 N N . SER A 1 261 ? 24.107 2.995 -12.358 1.00 85.69 261 SER A N 1
ATOM 1923 C CA . SER A 1 261 ? 24.465 1.721 -11.715 1.00 85.69 261 SER A CA 1
ATOM 1924 C C . SER A 1 261 ? 23.305 1.012 -10.996 1.00 85.69 261 SER A C 1
ATOM 1926 O O . SER A 1 261 ? 23.545 0.095 -10.212 1.00 85.69 261 SER A O 1
ATOM 1928 N N . GLY A 1 262 ? 22.066 1.477 -11.173 1.00 88.50 262 GLY A N 1
ATOM 1929 C CA . GLY A 1 262 ? 20.879 0.875 -10.563 1.00 88.50 262 GLY A CA 1
ATOM 1930 C C . GLY A 1 262 ? 20.497 -0.460 -11.212 1.00 88.50 262 GLY A C 1
ATOM 1931 O O . GLY A 1 262 ? 20.348 -0.540 -12.432 1.00 88.50 262 GLY A O 1
ATOM 1932 N N . ASN A 1 263 ? 20.302 -1.498 -10.398 1.00 88.38 263 ASN A N 1
ATOM 1933 C CA . ASN A 1 263 ? 20.041 -2.870 -10.840 1.00 88.38 263 ASN A CA 1
ATOM 1934 C C . ASN A 1 263 ? 18.626 -3.347 -10.482 1.00 88.38 263 ASN A C 1
ATOM 1936 O O . ASN A 1 263 ? 18.019 -2.874 -9.514 1.00 88.38 263 ASN A O 1
ATOM 1940 N N . THR A 1 264 ? 18.151 -4.361 -11.208 1.00 92.94 264 THR A N 1
ATOM 1941 C CA . THR A 1 264 ? 16.913 -5.096 -10.888 1.00 92.94 264 THR A CA 1
ATOM 1942 C C . THR A 1 264 ? 15.660 -4.204 -10.871 1.00 92.94 264 THR A C 1
ATOM 1944 O O . THR A 1 264 ? 14.764 -4.391 -10.054 1.00 92.94 264 THR A O 1
ATOM 1947 N N . ASN A 1 265 ? 15.588 -3.194 -11.738 1.00 95.94 265 ASN A N 1
ATOM 1948 C CA . ASN A 1 265 ? 14.432 -2.306 -11.853 1.00 95.94 265 ASN A CA 1
ATOM 1949 C C . ASN A 1 265 ? 13.515 -2.727 -13.010 1.00 95.94 265 ASN A C 1
ATOM 1951 O O . ASN A 1 265 ? 13.981 -3.047 -14.103 1.00 95.94 265 ASN A O 1
ATOM 1955 N N . VAL A 1 266 ? 12.205 -2.658 -12.801 1.00 97.38 266 VAL A N 1
ATOM 1956 C CA . VAL A 1 266 ? 11.180 -2.885 -13.825 1.00 97.38 266 VAL A CA 1
ATOM 1957 C C . VAL A 1 266 ? 10.493 -1.558 -14.126 1.00 97.38 266 VAL A C 1
ATOM 1959 O O . VAL A 1 266 ? 9.902 -0.957 -13.236 1.00 97.38 266 VAL A O 1
ATOM 1962 N N . GLY A 1 267 ? 10.559 -1.098 -15.371 1.00 96.50 267 GLY A N 1
ATOM 1963 C CA . GLY A 1 267 ? 9.899 0.105 -15.867 1.00 96.50 267 GLY A CA 1
ATOM 1964 C C . GLY A 1 267 ? 9.014 -0.220 -17.070 1.00 96.50 267 GLY A C 1
ATOM 1965 O O . GLY A 1 267 ? 9.478 -0.831 -18.029 1.00 96.50 267 GLY A O 1
ATOM 1966 N N . MET A 1 268 ? 7.742 0.178 -17.044 1.00 96.31 268 MET A N 1
ATOM 1967 C CA . MET A 1 268 ? 6.815 -0.025 -18.162 1.00 96.31 268 MET A CA 1
ATOM 1968 C C . MET A 1 268 ? 5.883 1.176 -18.350 1.00 96.31 268 MET A C 1
ATOM 1970 O O . MET A 1 268 ? 4.960 1.391 -17.573 1.00 96.31 268 MET A O 1
ATOM 1974 N N . GLY A 1 269 ? 6.089 1.949 -19.412 1.00 94.75 269 GLY A N 1
ATOM 1975 C CA . GLY A 1 269 ? 5.360 3.175 -19.741 1.00 94.75 269 GLY A CA 1
ATOM 1976 C C . GLY A 1 269 ? 6.310 4.324 -20.087 1.00 94.75 269 GLY A C 1
ATOM 1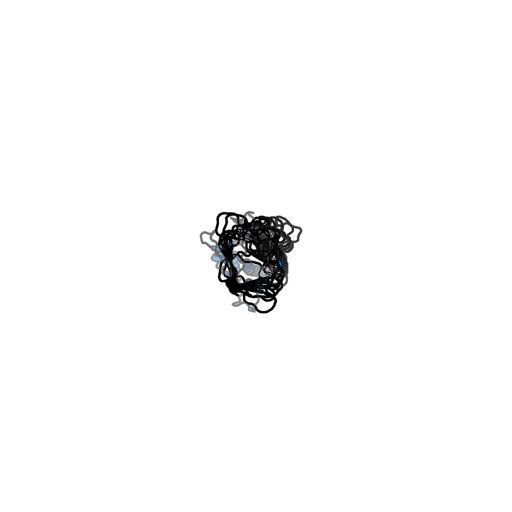977 O O . GLY A 1 269 ? 7.485 4.301 -19.718 1.00 94.75 269 GLY A O 1
ATOM 1978 N N . SER A 1 270 ? 5.805 5.342 -20.794 1.00 92.56 270 SER A N 1
ATOM 1979 C CA . SER A 1 270 ? 6.588 6.554 -21.093 1.00 92.56 270 SER A CA 1
ATOM 1980 C C . SER A 1 270 ? 7.052 7.229 -19.804 1.00 92.56 270 SER A C 1
ATOM 1982 O O . SER A 1 270 ? 6.258 7.360 -18.870 1.00 92.56 270 SER A O 1
ATOM 1984 N N . ASP A 1 271 ? 8.317 7.644 -19.767 1.00 95.81 271 ASP A N 1
ATOM 1985 C CA . ASP A 1 271 ? 8.949 8.409 -18.683 1.00 95.81 271 ASP A CA 1
ATOM 1986 C C . ASP A 1 271 ? 8.957 7.703 -17.315 1.00 95.81 271 ASP A C 1
ATOM 1988 O O . ASP A 1 271 ? 9.176 8.327 -16.276 1.00 95.81 271 ASP A O 1
ATOM 1992 N N . THR A 1 272 ? 8.733 6.387 -17.289 1.00 96.75 272 THR A N 1
ATOM 1993 C CA . THR A 1 272 ? 8.858 5.594 -16.059 1.00 96.75 272 THR A CA 1
ATOM 1994 C C . THR A 1 272 ? 10.307 5.540 -15.594 1.00 96.75 272 THR A C 1
ATOM 1996 O O . THR A 1 272 ? 11.211 5.383 -16.412 1.00 96.75 272 THR A O 1
ATOM 1999 N N . LEU A 1 273 ? 10.552 5.675 -14.285 1.00 96.56 273 LEU A N 1
ATOM 2000 C CA . LEU A 1 273 ? 11.906 5.680 -13.694 1.00 96.56 273 LEU A CA 1
ATOM 2001 C C . LEU A 1 273 ? 12.867 6.724 -14.302 1.00 96.56 273 LEU A C 1
ATOM 2003 O O . LEU A 1 273 ? 14.084 6.563 -14.219 1.00 96.56 273 LEU A O 1
ATOM 2007 N N . TYR A 1 274 ? 12.354 7.780 -14.944 1.00 95.50 274 TYR A N 1
ATOM 2008 C CA . TYR A 1 274 ? 13.165 8.694 -15.756 1.00 95.50 274 TYR A CA 1
ATOM 2009 C C . TYR A 1 274 ? 14.352 9.307 -14.994 1.00 95.50 274 TYR A C 1
ATOM 2011 O O . TYR A 1 274 ? 15.445 9.398 -15.549 1.00 95.50 274 TYR A O 1
ATOM 2019 N N . SER A 1 275 ? 14.156 9.712 -13.735 1.00 95.94 275 SER A N 1
ATOM 2020 C CA . SER A 1 275 ? 15.175 10.387 -12.908 1.00 95.94 275 SER A CA 1
ATOM 2021 C C . SER A 1 275 ? 16.006 9.454 -12.019 1.00 95.94 275 SER A C 1
ATOM 2023 O O . SER A 1 275 ? 16.952 9.926 -11.383 1.00 95.94 275 SER A O 1
ATOM 2025 N N . LEU A 1 276 ? 15.676 8.158 -11.956 1.00 95.69 276 LEU A N 1
ATOM 2026 C CA . LEU A 1 276 ? 16.403 7.182 -11.138 1.00 95.69 276 LEU A CA 1
ATOM 2027 C C . LEU A 1 276 ? 17.836 7.029 -11.664 1.00 95.69 276 LEU A C 1
ATOM 2029 O O . LEU A 1 276 ? 17.999 6.866 -12.868 1.00 95.69 276 LEU A O 1
ATOM 2033 N N . THR A 1 277 ? 18.858 7.033 -10.797 1.00 95.06 277 THR A N 1
ATOM 2034 C CA . THR A 1 277 ? 20.263 6.816 -11.209 1.00 95.06 277 THR A CA 1
ATOM 2035 C C . THR A 1 277 ? 20.868 5.559 -10.594 1.00 95.06 277 THR A C 1
ATOM 2037 O O . THR A 1 277 ? 21.179 4.614 -11.316 1.00 95.06 277 THR A O 1
ATOM 2040 N N . THR A 1 278 ? 21.017 5.502 -9.271 1.00 95.44 278 THR A N 1
ATOM 2041 C CA . THR A 1 278 ? 21.702 4.402 -8.566 1.00 95.44 278 THR A CA 1
ATOM 2042 C C . THR A 1 278 ? 20.762 3.480 -7.795 1.00 95.44 278 THR A C 1
ATOM 2044 O O . THR A 1 278 ? 21.205 2.460 -7.270 1.00 95.44 278 THR A O 1
ATOM 2047 N N . GLY A 1 279 ? 19.474 3.822 -7.730 1.00 95.88 279 GLY A N 1
ATOM 2048 C CA . GLY A 1 279 ? 18.466 3.045 -7.019 1.00 95.88 279 GLY A CA 1
ATOM 2049 C C . GLY A 1 279 ? 18.201 1.656 -7.609 1.00 95.88 279 GLY A C 1
ATOM 2050 O O . GLY A 1 279 ? 18.356 1.421 -8.812 1.00 95.88 279 GLY A O 1
ATOM 2051 N N . VAL A 1 280 ? 17.800 0.719 -6.750 1.00 96.06 280 VAL A N 1
ATOM 2052 C CA . VAL A 1 280 ? 17.669 -0.706 -7.087 1.00 96.06 280 VAL A CA 1
ATOM 2053 C C . VAL A 1 280 ? 16.308 -1.281 -6.704 1.00 96.06 280 VAL A C 1
ATOM 2055 O O . VAL A 1 280 ? 15.667 -0.818 -5.760 1.00 96.06 280 VAL A O 1
ATOM 2058 N N . ARG A 1 281 ? 15.907 -2.362 -7.384 1.00 97.19 281 ARG A N 1
ATOM 2059 C CA . ARG A 1 281 ? 14.715 -3.164 -7.040 1.00 97.19 281 ARG A CA 1
ATOM 2060 C C . ARG A 1 281 ? 13.392 -2.386 -7.053 1.00 97.19 281 ARG A C 1
ATOM 2062 O O . ARG A 1 281 ? 12.501 -2.679 -6.262 1.00 97.19 281 ARG A O 1
ATOM 2069 N N . ASN A 1 282 ? 13.238 -1.403 -7.938 1.00 98.19 282 ASN A N 1
ATOM 2070 C CA . ASN A 1 282 ? 11.975 -0.675 -8.089 1.00 98.19 282 ASN A CA 1
ATOM 2071 C C . ASN A 1 282 ? 11.107 -1.277 -9.201 1.00 98.19 282 ASN A C 1
ATOM 2073 O O . ASN A 1 282 ? 11.621 -1.683 -10.240 1.00 98.19 282 ASN A O 1
ATOM 2077 N N . THR A 1 283 ? 9.789 -1.275 -9.019 1.00 98.50 283 THR A N 1
ATOM 2078 C CA . THR A 1 283 ? 8.805 -1.623 -10.056 1.00 98.50 283 THR A CA 1
ATOM 2079 C C . THR A 1 283 ? 7.935 -0.409 -10.349 1.00 98.50 283 THR A C 1
ATOM 2081 O O . THR A 1 283 ? 7.178 0.011 -9.484 1.00 98.50 283 THR A O 1
ATOM 2084 N N . ALA A 1 284 ? 8.003 0.140 -11.560 1.00 98.06 284 ALA A N 1
ATOM 2085 C CA . ALA A 1 284 ? 7.210 1.280 -12.010 1.00 98.06 284 ALA A CA 1
ATOM 2086 C C . ALA A 1 284 ? 6.454 0.941 -13.302 1.00 98.06 284 ALA A C 1
ATOM 2088 O O . ALA A 1 284 ? 7.058 0.700 -14.346 1.00 98.06 284 ALA A O 1
ATOM 2089 N N . ILE A 1 285 ? 5.125 0.938 -13.252 1.00 98.38 285 ILE A N 1
ATOM 2090 C CA . ILE A 1 285 ? 4.257 0.588 -14.383 1.00 98.38 285 ILE A CA 1
ATOM 2091 C C . ILE A 1 285 ? 3.191 1.673 -14.545 1.00 98.38 285 ILE A C 1
ATOM 2093 O O . ILE A 1 285 ? 2.464 1.971 -13.608 1.00 98.38 285 ILE A O 1
ATOM 2097 N N . GLY A 1 286 ? 3.052 2.237 -15.742 1.00 97.62 286 GLY A N 1
ATOM 2098 C CA . GLY A 1 286 ? 2.144 3.341 -16.059 1.00 97.62 286 GLY A CA 1
ATOM 2099 C C . GLY A 1 286 ? 2.897 4.620 -16.416 1.00 97.62 286 GLY A C 1
ATOM 2100 O O . GLY A 1 286 ? 3.990 4.869 -15.924 1.00 97.62 286 GLY A O 1
ATOM 2101 N N . GLN A 1 287 ? 2.325 5.448 -17.293 1.00 97.38 287 GLN A N 1
ATOM 2102 C CA . GLN A 1 287 ? 2.972 6.685 -17.745 1.00 97.38 287 GLN A CA 1
ATOM 2103 C C . GLN A 1 287 ? 3.419 7.554 -16.557 1.00 97.38 287 GLN A C 1
ATOM 2105 O O . GLN A 1 287 ? 2.624 7.857 -15.664 1.00 97.38 287 GLN A O 1
ATOM 2110 N N . ALA A 1 288 ? 4.690 7.959 -16.580 1.00 97.25 288 ALA A N 1
ATOM 2111 C CA . ALA A 1 288 ? 5.342 8.803 -15.586 1.00 97.25 288 ALA A CA 1
ATOM 2112 C C . ALA A 1 288 ? 5.280 8.290 -14.128 1.00 97.25 288 ALA A C 1
ATOM 2114 O O . ALA A 1 288 ? 5.419 9.084 -13.187 1.00 97.25 288 ALA A O 1
ATOM 2115 N N . ALA A 1 289 ? 5.085 6.981 -13.921 1.00 98.00 289 ALA A N 1
ATOM 2116 C CA . ALA A 1 289 ? 5.278 6.354 -12.616 1.00 98.00 289 ALA A CA 1
ATOM 2117 C C . ALA A 1 289 ? 6.757 6.467 -12.204 1.00 98.00 289 ALA A C 1
ATOM 2119 O O . ALA A 1 289 ? 7.650 6.101 -12.974 1.00 98.00 289 ALA A O 1
ATOM 2120 N N . MET A 1 290 ? 7.024 7.014 -11.013 1.00 97.31 290 MET A N 1
ATOM 2121 C CA . MET A 1 290 ? 8.386 7.301 -10.526 1.00 97.31 290 MET A CA 1
ATOM 2122 C C . MET A 1 290 ? 9.262 8.135 -11.487 1.00 97.31 290 MET A C 1
ATOM 2124 O O . MET A 1 290 ? 10.481 7.977 -11.522 1.00 97.31 290 MET A O 1
ATOM 2128 N N . ALA A 1 291 ? 8.679 9.031 -12.290 1.00 96.94 291 ALA A N 1
ATOM 2129 C CA . ALA A 1 291 ? 9.443 9.816 -13.269 1.00 96.94 291 ALA A CA 1
ATOM 2130 C C . ALA A 1 291 ? 10.442 10.800 -12.628 1.00 96.94 291 ALA A C 1
ATOM 2132 O O . ALA A 1 291 ? 11.537 11.010 -13.150 1.00 96.94 291 ALA A O 1
ATOM 2133 N N . ALA A 1 292 ? 10.078 11.391 -11.492 1.00 95.31 292 ALA A N 1
ATOM 2134 C CA . ALA A 1 292 ? 10.847 12.379 -10.739 1.00 95.31 292 ALA A CA 1
ATOM 2135 C C . ALA A 1 292 ? 11.275 11.833 -9.361 1.00 95.31 292 ALA A C 1
ATOM 2137 O O . ALA A 1 292 ? 11.335 12.567 -8.374 1.00 95.31 292 ALA A O 1
ATOM 2138 N N . CYS A 1 293 ? 11.551 10.527 -9.279 1.00 93.88 293 CYS A N 1
ATOM 2139 C CA . CYS A 1 293 ? 12.083 9.909 -8.070 1.00 93.88 293 CYS A CA 1
ATOM 2140 C C . CYS A 1 293 ? 13.510 10.388 -7.749 1.00 93.88 293 CYS A C 1
ATOM 2142 O O . CYS A 1 293 ? 14.260 10.835 -8.622 1.00 93.88 293 CYS A O 1
ATOM 2144 N N . GLY A 1 294 ? 13.897 10.248 -6.483 1.00 91.00 294 GLY A N 1
ATOM 2145 C CA . GLY A 1 294 ? 15.253 10.488 -6.011 1.00 91.00 294 GLY A CA 1
ATOM 2146 C C . GLY A 1 294 ? 16.283 9.538 -6.629 1.00 91.00 294 GLY A C 1
ATOM 2147 O O . GLY A 1 294 ? 15.969 8.481 -7.171 1.00 91.00 294 GLY A O 1
ATOM 2148 N N . GLN A 1 295 ? 17.550 9.927 -6.514 1.00 91.06 295 GLN A N 1
ATOM 2149 C CA . GLN A 1 295 ? 18.678 9.277 -7.189 1.00 91.06 295 GLN A CA 1
ATOM 2150 C C . GLN A 1 295 ? 18.928 7.830 -6.711 1.00 91.06 295 GLN A C 1
ATOM 2152 O O . GLN A 1 295 ? 19.128 6.936 -7.532 1.00 91.06 295 GLN A O 1
ATOM 2157 N N . ALA A 1 296 ? 18.869 7.599 -5.393 1.00 93.12 296 ALA A N 1
ATOM 2158 C CA . ALA A 1 296 ? 19.223 6.337 -4.725 1.00 93.12 296 ALA A CA 1
ATOM 2159 C C . ALA A 1 296 ? 18.016 5.661 -4.045 1.00 93.12 296 ALA A C 1
ATOM 2161 O O . ALA A 1 296 ? 18.112 5.154 -2.927 1.00 93.12 296 ALA A O 1
ATOM 2162 N N . VAL A 1 297 ? 16.862 5.731 -4.701 1.00 95.12 297 VAL A N 1
ATOM 2163 C CA . VAL A 1 297 ? 15.583 5.233 -4.190 1.00 95.12 297 VAL A CA 1
ATOM 2164 C C . VAL A 1 297 ? 15.436 3.739 -4.477 1.00 95.12 297 VAL A C 1
ATOM 2166 O O . VAL A 1 297 ? 15.679 3.304 -5.600 1.00 95.12 297 VAL A O 1
ATOM 2169 N N . ASN A 1 298 ? 15.048 2.951 -3.474 1.00 96.31 298 ASN A N 1
ATOM 2170 C CA . ASN A 1 298 ? 15.078 1.491 -3.537 1.00 96.31 298 ASN A CA 1
ATOM 2171 C C . ASN A 1 298 ? 13.759 0.851 -3.105 1.00 96.31 298 ASN A C 1
ATOM 2173 O O . ASN A 1 298 ? 13.088 1.336 -2.192 1.00 96.31 298 ASN A O 1
ATOM 2177 N N . GLU A 1 299 ? 13.470 -0.306 -3.701 1.00 97.56 299 GLU A N 1
ATOM 2178 C CA . GLU A 1 299 ? 12.405 -1.219 -3.266 1.00 97.56 299 GLU A CA 1
ATOM 2179 C C . GLU A 1 299 ? 11.007 -0.592 -3.220 1.00 97.56 299 GLU A C 1
ATOM 2181 O O . GLU A 1 299 ? 10.200 -0.904 -2.347 1.00 97.56 299 GLU A O 1
ATOM 2186 N N . ASN A 1 300 ? 10.696 0.290 -4.170 1.00 97.94 300 ASN A N 1
ATOM 2187 C CA . ASN A 1 300 ? 9.343 0.812 -4.325 1.00 97.94 300 ASN A CA 1
ATOM 2188 C C . ASN A 1 300 ? 8.560 0.078 -5.415 1.00 97.94 300 ASN A C 1
ATOM 2190 O O . ASN A 1 300 ? 9.105 -0.309 -6.449 1.00 97.94 300 ASN A O 1
ATOM 2194 N N . THR A 1 301 ? 7.253 -0.051 -5.208 1.00 98.56 301 THR A N 1
ATOM 2195 C CA . THR A 1 301 ? 6.297 -0.499 -6.226 1.00 98.56 301 THR A CA 1
ATOM 2196 C C . THR A 1 301 ? 5.350 0.648 -6.548 1.00 98.56 301 THR A C 1
ATOM 2198 O O . THR A 1 301 ? 4.654 1.123 -5.662 1.00 98.56 301 THR A O 1
ATOM 2201 N N . ALA A 1 302 ? 5.296 1.085 -7.801 1.00 98.12 302 ALA A N 1
ATOM 2202 C CA . ALA A 1 302 ? 4.448 2.163 -8.291 1.00 98.12 302 ALA A CA 1
ATOM 2203 C C . ALA A 1 302 ? 3.698 1.708 -9.550 1.00 98.12 302 ALA A C 1
ATOM 2205 O O . ALA A 1 302 ? 4.275 1.607 -10.629 1.00 98.12 302 ALA A O 1
ATOM 2206 N N . ILE A 1 303 ? 2.404 1.427 -9.430 1.00 98.50 303 ILE A N 1
ATOM 2207 C CA . ILE A 1 303 ? 1.580 0.909 -10.527 1.00 98.50 303 ILE A CA 1
ATOM 2208 C C . ILE A 1 303 ? 0.409 1.860 -10.765 1.00 98.50 303 ILE A C 1
ATOM 2210 O O . ILE A 1 303 ? -0.538 1.894 -9.991 1.00 98.50 303 ILE A O 1
ATOM 2214 N N . GLY A 1 304 ? 0.451 2.609 -11.859 1.00 98.12 304 GLY A N 1
ATOM 2215 C CA . GLY A 1 304 ? -0.573 3.555 -12.285 1.00 98.12 304 GLY A CA 1
ATOM 2216 C C . GLY A 1 304 ? 0.032 4.834 -12.860 1.00 98.12 304 GLY A C 1
ATOM 2217 O O . GLY A 1 304 ? 1.183 5.182 -12.601 1.00 98.12 304 GLY A O 1
ATOM 2218 N N . MET A 1 305 ? -0.7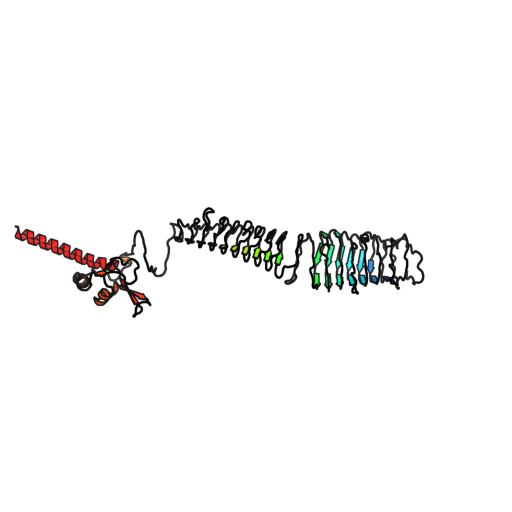54 5.557 -13.658 1.00 97.88 305 MET A N 1
ATOM 2219 C CA . MET A 1 305 ? -0.327 6.832 -14.239 1.00 97.88 305 MET A CA 1
ATOM 2220 C C . MET A 1 305 ? 0.022 7.837 -13.128 1.00 97.88 305 MET A C 1
ATOM 2222 O O . MET A 1 305 ? -0.798 8.075 -12.242 1.00 97.88 305 MET A O 1
ATOM 2226 N N . PHE A 1 306 ? 1.224 8.421 -13.171 1.00 96.62 306 PHE A N 1
ATOM 2227 C CA . PHE A 1 306 ? 1.762 9.324 -12.140 1.00 96.62 306 PHE A CA 1
ATOM 2228 C C . PHE A 1 306 ? 1.825 8.738 -10.711 1.00 96.62 306 PHE A C 1
ATOM 2230 O O . PHE A 1 306 ? 1.917 9.499 -9.744 1.00 96.62 306 PHE A O 1
ATOM 2237 N N . SER A 1 307 ? 1.792 7.410 -10.551 1.00 96.94 307 SER A N 1
ATOM 2238 C CA . SER A 1 307 ? 1.984 6.768 -9.244 1.00 96.94 307 SER A CA 1
ATOM 2239 C C . SER A 1 307 ? 3.404 7.029 -8.730 1.00 96.94 307 SER A C 1
ATOM 2241 O O . SER A 1 307 ? 4.370 6.816 -9.466 1.00 96.94 307 SER A O 1
ATOM 2243 N N . GLN A 1 308 ? 3.540 7.520 -7.493 1.00 92.62 308 GLN A N 1
ATOM 2244 C CA . GLN A 1 308 ? 4.822 7.941 -6.900 1.00 92.62 308 GLN A CA 1
ATOM 2245 C C . GLN A 1 308 ? 5.677 8.819 -7.829 1.00 92.62 308 GLN A C 1
ATOM 2247 O O . GLN A 1 308 ? 6.883 8.614 -7.938 1.00 92.62 308 GLN A O 1
ATOM 2252 N N . ASN A 1 309 ? 5.074 9.775 -8.549 1.00 91.31 309 ASN A N 1
ATOM 2253 C CA . ASN A 1 309 ? 5.811 10.603 -9.510 1.00 91.31 309 ASN A CA 1
ATOM 2254 C C . ASN A 1 309 ? 7.079 11.228 -8.899 1.00 91.31 309 ASN A C 1
ATOM 2256 O O . ASN A 1 309 ? 8.148 11.093 -9.489 1.00 91.31 309 ASN A O 1
ATOM 2260 N N . ILE A 1 310 ? 6.965 11.823 -7.708 1.00 88.75 310 ILE A N 1
ATOM 2261 C CA . ILE A 1 310 ? 8.087 12.252 -6.871 1.00 88.75 310 ILE A CA 1
ATOM 2262 C C . ILE A 1 310 ? 8.149 11.328 -5.655 1.00 88.75 310 ILE A C 1
ATOM 2264 O O . ILE A 1 310 ? 7.191 11.261 -4.885 1.00 88.75 310 ILE A O 1
ATOM 2268 N N . VAL A 1 311 ? 9.273 10.640 -5.459 1.00 88.69 311 VAL A N 1
ATOM 2269 C CA . VAL A 1 311 ? 9.500 9.774 -4.294 1.00 88.69 311 VAL A CA 1
ATOM 2270 C C . VAL A 1 311 ? 10.961 9.814 -3.865 1.00 88.69 311 VAL A C 1
ATOM 2272 O O . VAL A 1 311 ? 11.845 9.552 -4.672 1.00 88.69 311 VAL A O 1
ATOM 2275 N N . ASN A 1 312 ? 11.209 10.148 -2.596 1.00 88.81 312 ASN A N 1
ATOM 2276 C CA . ASN A 1 312 ? 12.539 10.193 -1.968 1.00 88.81 312 ASN A CA 1
ATOM 2277 C C . ASN A 1 312 ? 12.694 9.191 -0.801 1.00 88.81 312 ASN A C 1
ATOM 2279 O O . ASN A 1 312 ? 13.698 9.216 -0.087 1.00 88.81 312 ASN A O 1
ATOM 2283 N N . GLY A 1 313 ? 11.701 8.320 -0.597 1.00 92.06 313 GLY A N 1
ATOM 2284 C CA . GLY A 1 313 ? 11.708 7.241 0.394 1.00 92.06 313 GLY A CA 1
ATOM 2285 C C . GLY A 1 313 ? 11.795 5.849 -0.235 1.00 92.06 313 GLY A C 1
ATOM 2286 O O . GLY A 1 313 ? 11.616 5.687 -1.441 1.00 92.06 313 GLY A O 1
ATOM 2287 N N . ASN A 1 314 ? 12.064 4.848 0.595 1.00 95.56 314 ASN A N 1
ATOM 2288 C CA . ASN A 1 314 ? 12.250 3.449 0.210 1.00 95.56 314 ASN A CA 1
ATOM 2289 C C . ASN A 1 314 ? 11.122 2.566 0.757 1.00 95.56 314 ASN A C 1
ATOM 2291 O O . ASN A 1 314 ? 10.476 2.922 1.744 1.00 95.56 314 ASN A O 1
ATOM 2295 N N . TYR A 1 315 ? 10.968 1.370 0.190 1.00 97.44 315 TYR A N 1
ATOM 2296 C CA . TYR A 1 315 ? 10.036 0.349 0.688 1.00 97.44 315 TYR A CA 1
ATOM 2297 C C . TYR A 1 315 ? 8.560 0.792 0.671 1.00 97.44 315 TYR A C 1
ATOM 2299 O O . TYR A 1 315 ? 7.789 0.434 1.561 1.00 97.44 315 TYR A O 1
ATOM 2307 N N . ASN A 1 316 ? 8.158 1.603 -0.310 1.00 97.75 316 ASN A N 1
ATOM 2308 C CA . ASN A 1 316 ? 6.793 2.102 -0.459 1.00 97.75 316 ASN A CA 1
ATOM 2309 C C . ASN A 1 316 ? 6.035 1.368 -1.574 1.00 97.75 316 ASN A C 1
ATOM 2311 O O . ASN A 1 316 ? 6.568 1.110 -2.654 1.00 97.75 316 ASN A O 1
ATOM 2315 N N . THR A 1 317 ? 4.748 1.114 -1.357 1.00 98.38 317 THR A N 1
ATOM 2316 C CA . THR A 1 317 ? 3.834 0.533 -2.348 1.00 98.38 317 THR A CA 1
ATOM 2317 C C . THR A 1 317 ? 2.762 1.547 -2.723 1.00 98.38 317 THR A C 1
ATOM 2319 O O . THR A 1 317 ? 2.034 2.014 -1.861 1.00 98.38 317 THR A O 1
ATOM 2322 N N . ALA A 1 318 ? 2.629 1.871 -4.003 1.00 97.94 318 ALA A N 1
ATOM 2323 C CA . ALA A 1 318 ? 1.594 2.732 -4.552 1.00 97.94 318 ALA A CA 1
ATOM 2324 C C . ALA A 1 318 ? 0.920 2.055 -5.749 1.00 97.94 318 ALA A C 1
ATOM 2326 O O . ALA A 1 318 ? 1.573 1.746 -6.746 1.00 97.94 318 ALA A O 1
ATOM 2327 N N . VAL A 1 319 ? -0.387 1.814 -5.656 1.00 98.56 319 VAL A N 1
ATOM 2328 C CA . VAL A 1 319 ? -1.170 1.166 -6.718 1.00 98.56 319 VAL A CA 1
ATOM 2329 C C . VAL A 1 319 ? -2.427 1.980 -7.013 1.00 98.56 319 VAL A C 1
ATOM 2331 O O . VAL A 1 319 ? -3.365 2.017 -6.224 1.00 98.56 319 VAL A O 1
ATOM 2334 N N . GLY A 1 320 ? -2.465 2.616 -8.176 1.00 98.25 320 GLY A N 1
ATOM 2335 C CA . GLY A 1 320 ? -3.535 3.491 -8.640 1.00 98.25 320 GLY A CA 1
ATOM 2336 C C . GLY A 1 320 ? -2.985 4.690 -9.414 1.00 98.25 320 GLY A C 1
ATOM 2337 O O . GLY A 1 320 ? -1.801 5.019 -9.361 1.00 98.25 320 GLY A O 1
ATOM 2338 N N . ALA A 1 321 ? -3.848 5.361 -10.178 1.00 97.94 321 ALA A N 1
ATOM 2339 C CA . ALA A 1 321 ? -3.460 6.615 -10.816 1.00 97.94 321 ALA A CA 1
ATOM 2340 C C . ALA A 1 321 ? -3.362 7.734 -9.767 1.00 97.94 321 ALA A C 1
ATOM 2342 O O . ALA A 1 321 ? -4.240 7.864 -8.910 1.00 97.94 321 ALA A O 1
ATOM 2343 N N . PHE A 1 322 ? -2.318 8.558 -9.872 1.00 96.88 322 PHE A N 1
ATOM 2344 C CA . PHE A 1 322 ? -2.031 9.690 -8.981 1.00 96.88 322 PHE A CA 1
ATOM 2345 C C . PHE A 1 322 ? -1.826 9.327 -7.502 1.00 96.88 322 PHE A C 1
ATOM 2347 O O . PHE A 1 322 ? -1.907 10.201 -6.639 1.00 96.88 322 PHE A O 1
ATOM 2354 N N . THR A 1 323 ? -1.561 8.058 -7.207 1.00 97.06 323 THR A N 1
ATOM 2355 C CA . THR A 1 323 ? -1.319 7.553 -5.855 1.00 97.06 323 THR A CA 1
ATOM 2356 C C . THR A 1 323 ? 0.062 7.975 -5.360 1.00 97.06 323 THR A C 1
ATOM 2358 O O . THR A 1 323 ? 1.043 7.832 -6.089 1.00 97.06 323 THR A O 1
ATOM 2361 N N . ASP A 1 324 ? 0.152 8.503 -4.136 1.00 94.19 324 ASP A N 1
ATOM 2362 C CA . ASP A 1 324 ? 1.411 8.911 -3.488 1.00 94.19 324 ASP A CA 1
ATOM 2363 C C . ASP A 1 324 ? 2.321 9.781 -4.378 1.00 94.19 324 ASP A C 1
ATOM 2365 O O . ASP A 1 324 ? 3.545 9.749 -4.289 1.00 94.19 324 ASP A O 1
ATOM 2369 N N . LYS A 1 325 ? 1.728 10.594 -5.261 1.00 91.25 325 LYS A N 1
ATOM 2370 C CA . LYS A 1 325 ? 2.450 11.321 -6.322 1.00 91.25 325 LYS A CA 1
ATOM 2371 C C . LYS A 1 325 ? 3.538 12.289 -5.830 1.00 91.25 325 LYS A C 1
ATOM 2373 O O . LYS A 1 325 ? 4.347 12.722 -6.644 1.00 91.25 325 LYS A O 1
ATOM 2378 N N . ASN A 1 326 ? 3.554 12.623 -4.536 1.00 87.94 326 ASN A N 1
ATOM 2379 C CA . ASN A 1 326 ? 4.429 13.624 -3.928 1.00 87.94 326 ASN A CA 1
ATOM 2380 C C . ASN A 1 326 ? 5.029 13.155 -2.579 1.00 87.94 326 ASN A C 1
ATOM 2382 O O . ASN A 1 326 ? 4.741 13.698 -1.515 1.00 87.94 326 ASN A O 1
ATOM 2386 N N . ILE A 1 327 ? 5.903 12.155 -2.582 1.00 89.50 327 ILE A N 1
ATOM 2387 C CA . ILE A 1 327 ? 6.719 11.810 -1.407 1.00 89.50 327 ILE A CA 1
ATOM 2388 C C . ILE A 1 327 ? 8.056 12.561 -1.508 1.00 89.50 327 ILE A C 1
ATOM 2390 O O . ILE A 1 327 ? 9.082 12.022 -1.922 1.00 89.50 327 ILE A O 1
ATOM 2394 N N . THR A 1 328 ? 8.042 13.850 -1.163 1.00 88.69 328 THR A N 1
ATOM 2395 C CA . THR A 1 328 ? 9.192 14.759 -1.330 1.00 88.69 328 THR A CA 1
ATOM 2396 C C . THR A 1 328 ? 10.283 14.581 -0.274 1.00 88.69 328 THR A C 1
ATOM 2398 O O . THR A 1 328 ? 11.438 14.912 -0.533 1.00 88.69 328 THR A O 1
ATOM 2401 N N . ASN A 1 329 ? 9.958 14.052 0.905 1.00 87.38 329 ASN A N 1
ATOM 2402 C CA . ASN A 1 329 ? 10.888 13.992 2.030 1.00 87.38 329 ASN A CA 1
ATOM 2403 C C . ASN A 1 329 ? 11.692 12.686 2.059 1.00 87.38 329 ASN A C 1
ATOM 2405 O O . ASN A 1 329 ? 11.118 11.592 2.047 1.00 87.38 329 ASN A O 1
ATOM 2409 N N . ILE A 1 330 ? 13.020 12.808 2.167 1.00 89.44 330 ILE A N 1
ATOM 2410 C CA . ILE A 1 330 ? 13.929 11.672 2.381 1.00 89.44 330 ILE A CA 1
ATOM 2411 C C . ILE A 1 330 ? 13.569 10.975 3.698 1.00 89.44 330 ILE A C 1
ATOM 2413 O O . ILE A 1 330 ? 13.338 11.629 4.711 1.00 89.44 330 ILE A O 1
ATOM 2417 N N . GLY A 1 331 ? 13.536 9.641 3.681 1.00 90.38 331 GLY A N 1
ATOM 2418 C CA . GLY A 1 331 ? 13.214 8.823 4.855 1.00 90.38 331 GLY A CA 1
ATOM 2419 C C . GLY A 1 331 ? 11.729 8.497 5.021 1.00 90.38 331 GLY A C 1
ATOM 2420 O O . GLY A 1 331 ? 11.376 7.804 5.972 1.00 90.38 331 GLY A O 1
ATOM 2421 N N . SER A 1 332 ? 10.870 8.948 4.101 1.00 95.06 332 SER A N 1
ATOM 2422 C CA . SER A 1 332 ? 9.449 8.589 4.099 1.00 95.06 332 SER A CA 1
ATOM 2423 C C . SER A 1 332 ? 9.252 7.151 3.605 1.00 95.06 332 SER A C 1
ATOM 2425 O O . SER A 1 332 ? 8.972 6.916 2.428 1.00 95.06 332 SER A O 1
ATOM 2427 N N . ASN A 1 333 ? 9.496 6.192 4.495 1.00 95.38 333 ASN A N 1
ATOM 2428 C CA . ASN A 1 333 ? 9.632 4.775 4.174 1.00 95.38 333 ASN A CA 1
ATOM 2429 C C . ASN A 1 333 ? 8.448 3.942 4.680 1.00 95.38 333 ASN A C 1
ATOM 2431 O O . ASN A 1 333 ? 7.788 4.317 5.648 1.00 95.38 333 ASN A O 1
ATOM 2435 N N . TYR A 1 334 ? 8.273 2.748 4.111 1.00 97.00 334 TYR A N 1
ATOM 2436 C CA . TYR A 1 334 ? 7.296 1.751 4.575 1.00 97.00 334 TYR A CA 1
ATOM 2437 C C . TYR A 1 334 ? 5.837 2.219 4.480 1.00 97.00 334 TYR A C 1
ATOM 2439 O O . TYR A 1 334 ? 5.013 1.918 5.344 1.00 97.00 334 TYR A O 1
ATOM 2447 N N . ASN A 1 335 ? 5.512 2.978 3.435 1.00 97.62 335 ASN A N 1
ATOM 2448 C CA . ASN A 1 335 ? 4.166 3.478 3.189 1.00 97.62 335 ASN A CA 1
ATOM 2449 C C . ASN A 1 335 ? 3.446 2.648 2.122 1.00 97.62 335 ASN A C 1
ATOM 2451 O O . ASN A 1 335 ? 4.049 2.202 1.149 1.00 97.62 335 ASN A O 1
ATOM 2455 N N . THR A 1 336 ? 2.143 2.445 2.290 1.00 98.31 336 THR A N 1
ATOM 2456 C CA . THR A 1 336 ? 1.285 1.755 1.322 1.00 98.31 336 THR A CA 1
ATOM 2457 C C . THR A 1 336 ? 0.106 2.640 0.951 1.00 98.31 336 THR A C 1
ATOM 2459 O O . THR A 1 336 ? -0.710 2.964 1.804 1.00 98.31 336 THR A O 1
ATOM 2462 N N . ALA A 1 337 ? -0.043 2.986 -0.321 1.00 98.12 337 ALA A N 1
ATOM 2463 C CA . ALA A 1 337 ? -1.205 3.683 -0.844 1.00 98.12 337 ALA A CA 1
ATOM 2464 C C . ALA A 1 337 ? -1.836 2.888 -1.995 1.00 98.12 337 ALA A C 1
ATOM 2466 O O . ALA A 1 337 ? -1.163 2.472 -2.935 1.00 98.12 337 ALA A O 1
ATOM 2467 N N . ILE A 1 338 ? -3.143 2.647 -1.939 1.00 98.56 338 ILE A N 1
ATOM 2468 C CA . ILE A 1 338 ? -3.873 1.895 -2.966 1.00 98.56 338 ILE A CA 1
ATOM 2469 C C . ILE A 1 338 ? -5.183 2.618 -3.277 1.00 98.56 338 ILE A C 1
ATOM 2471 O O . ILE A 1 338 ? -5.964 2.905 -2.378 1.00 98.56 338 ILE A O 1
ATOM 2475 N N . GLY A 1 339 ? -5.445 2.893 -4.553 1.00 98.31 339 GLY A N 1
ATOM 2476 C CA . GLY A 1 339 ? -6.632 3.602 -5.031 1.00 98.31 339 GLY A CA 1
ATOM 2477 C C . GLY A 1 339 ? -6.299 4.906 -5.756 1.00 98.31 339 GLY A C 1
ATOM 2478 O O . GLY A 1 339 ? -5.204 5.454 -5.631 1.00 98.31 339 GLY A O 1
ATOM 2479 N N . TYR A 1 340 ? -7.262 5.411 -6.531 1.00 98.25 340 TYR A N 1
ATOM 2480 C CA . TYR A 1 340 ? -7.125 6.674 -7.260 1.00 98.25 340 TYR A CA 1
ATOM 2481 C C . TYR A 1 340 ? -6.857 7.835 -6.297 1.00 98.25 340 TYR A C 1
ATOM 2483 O O . TYR A 1 340 ? -7.658 8.072 -5.394 1.00 98.25 340 TYR A O 1
ATOM 2491 N N . ASN A 1 341 ? -5.754 8.560 -6.509 1.00 97.25 341 ASN A N 1
ATOM 2492 C CA . ASN A 1 341 ? -5.383 9.747 -5.731 1.00 97.25 341 ASN A CA 1
ATOM 2493 C C . ASN A 1 341 ? -5.323 9.497 -4.201 1.00 97.25 341 ASN A C 1
ATOM 2495 O O . ASN A 1 341 ? -5.548 10.411 -3.411 1.00 97.25 341 ASN A O 1
ATOM 2499 N N . SER A 1 342 ? -5.030 8.259 -3.782 1.00 97.94 342 SER A N 1
ATOM 2500 C CA . SER A 1 342 ? -4.708 7.936 -2.385 1.00 97.94 342 SER A CA 1
ATOM 2501 C C . SER A 1 342 ? -3.315 8.465 -2.014 1.00 97.94 342 SER A C 1
ATOM 2503 O O . SER A 1 342 ? -2.420 8.465 -2.862 1.00 97.94 342 SER A O 1
ATOM 2505 N N . SER A 1 343 ? -3.118 8.935 -0.778 1.00 96.75 343 SER A N 1
ATOM 2506 C CA . SER A 1 343 ? -1.847 9.537 -0.343 1.00 96.75 343 SER A CA 1
ATOM 2507 C C . SER A 1 343 ? -1.532 9.293 1.130 1.00 96.75 343 SER A C 1
ATOM 2509 O O . SER A 1 343 ? -2.343 9.573 2.006 1.00 96.75 343 SER A O 1
ATOM 2511 N N . THR A 1 344 ? -0.310 8.887 1.435 1.00 94.62 344 THR A N 1
ATOM 2512 C CA . THR A 1 344 ? 0.234 8.856 2.798 1.00 94.62 344 THR A CA 1
ATOM 2513 C C . THR A 1 344 ? 0.946 10.166 3.160 1.00 94.62 344 THR A C 1
ATOM 2515 O O . THR A 1 344 ? 0.963 10.588 4.314 1.00 94.62 344 THR A O 1
ATOM 2518 N N . SER A 1 345 ? 1.477 10.872 2.160 1.00 90.06 345 SER A N 1
ATOM 2519 C CA . SER A 1 345 ? 2.214 12.131 2.319 1.00 90.06 345 SER A CA 1
ATOM 2520 C C . SER A 1 345 ? 1.310 13.369 2.262 1.00 90.06 345 SER A C 1
ATOM 2522 O O . SER A 1 345 ? 0.302 13.394 1.551 1.00 90.06 345 SER A O 1
ATOM 2524 N N . ASN A 1 346 ? 1.718 14.424 2.978 1.00 84.75 346 ASN A N 1
ATOM 2525 C CA . ASN A 1 346 ? 1.210 15.796 2.849 1.00 84.75 346 ASN A CA 1
ATOM 2526 C C . ASN A 1 346 ? 2.273 16.787 2.325 1.00 84.75 346 ASN A C 1
ATOM 2528 O O . ASN A 1 346 ? 2.073 17.997 2.396 1.00 84.75 346 ASN A O 1
ATOM 2532 N N . ASN A 1 347 ? 3.407 16.284 1.827 1.00 84.94 347 ASN A N 1
ATOM 2533 C CA . ASN A 1 347 ? 4.566 17.034 1.317 1.00 84.94 347 ASN A CA 1
ATOM 2534 C C . ASN A 1 347 ? 5.316 17.889 2.352 1.00 84.94 347 ASN A C 1
ATOM 2536 O O . ASN A 1 347 ? 6.222 18.629 1.973 1.00 84.94 347 ASN A O 1
ATOM 2540 N N . ILE A 1 348 ? 4.952 17.809 3.634 1.00 84.00 348 I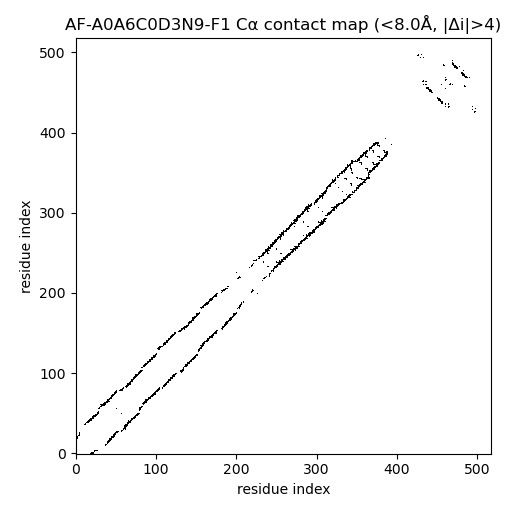LE A N 1
ATOM 2541 C CA . ILE A 1 348 ? 5.555 18.600 4.715 1.00 84.00 348 ILE A CA 1
ATOM 2542 C C . ILE A 1 348 ? 6.343 17.688 5.656 1.00 84.00 348 ILE A C 1
ATOM 2544 O O . ILE A 1 348 ? 7.504 17.964 5.945 1.00 84.00 348 ILE A O 1
ATOM 2548 N N . ALA A 1 349 ? 5.741 16.587 6.110 1.00 86.88 349 ALA A N 1
ATOM 2549 C CA . ALA A 1 349 ? 6.346 15.687 7.089 1.00 86.88 349 ALA A CA 1
ATOM 2550 C C . ALA A 1 349 ? 7.113 14.518 6.445 1.00 86.88 349 ALA A C 1
ATOM 2552 O O . ALA A 1 349 ? 6.815 14.096 5.325 1.00 86.88 349 ALA A O 1
ATOM 2553 N N . ILE A 1 350 ? 8.082 13.967 7.183 1.00 94.12 350 ILE A N 1
ATOM 2554 C CA . ILE A 1 350 ? 8.587 12.611 6.936 1.00 94.12 350 ILE A CA 1
ATOM 2555 C C . ILE A 1 350 ? 7.518 11.645 7.448 1.00 94.12 350 ILE A C 1
ATOM 2557 O O . ILE A 1 350 ? 7.164 11.692 8.626 1.00 94.12 350 ILE A O 1
ATOM 2561 N N . VAL A 1 351 ? 7.003 10.791 6.566 1.00 94.50 351 VAL A N 1
ATOM 2562 C CA . VAL A 1 351 ? 5.914 9.859 6.888 1.00 94.50 351 VAL A CA 1
ATOM 2563 C C . VAL A 1 351 ? 6.431 8.437 6.844 1.00 94.50 351 VAL A C 1
ATOM 2565 O O . VAL A 1 351 ? 6.998 8.025 5.833 1.00 94.50 351 VAL A O 1
ATOM 2568 N N . VAL A 1 352 ? 6.225 7.685 7.922 1.00 95.94 352 VAL A N 1
ATOM 2569 C CA . VAL A 1 352 ? 6.624 6.277 7.998 1.00 95.94 352 VAL A CA 1
ATOM 2570 C C . VAL A 1 352 ? 5.469 5.376 8.415 1.00 95.94 352 VAL A C 1
ATOM 2572 O O . VAL A 1 352 ? 4.570 5.801 9.147 1.00 95.94 352 VAL A O 1
ATOM 2575 N N . ASN A 1 353 ? 5.515 4.117 7.978 1.00 97.06 353 ASN A N 1
ATOM 2576 C CA . ASN A 1 353 ? 4.603 3.046 8.403 1.00 97.06 353 ASN A CA 1
ATOM 2577 C C . ASN A 1 353 ? 3.115 3.389 8.217 1.00 97.06 353 ASN A C 1
ATOM 2579 O O . ASN A 1 353 ? 2.299 3.128 9.103 1.00 97.06 353 ASN A O 1
ATOM 2583 N N . SER A 1 354 ? 2.764 4.044 7.110 1.00 97.62 354 SER A N 1
ATOM 2584 C CA . SER A 1 354 ? 1.407 4.553 6.894 1.00 97.62 354 SER A CA 1
ATOM 2585 C C . SER A 1 354 ? 0.692 3.832 5.764 1.00 97.62 354 SER A C 1
ATOM 2587 O O . SER A 1 354 ? 1.302 3.487 4.758 1.00 97.62 354 SER A O 1
ATOM 2589 N N . THR A 1 355 ? -0.609 3.598 5.920 1.00 98.50 355 THR A N 1
ATOM 2590 C CA . THR A 1 355 ? -1.431 2.877 4.940 1.00 98.50 355 THR A CA 1
ATOM 2591 C C . THR A 1 355 ? -2.651 3.703 4.535 1.00 98.50 355 THR A C 1
ATOM 2593 O O . THR A 1 355 ? -3.421 4.108 5.394 1.00 98.50 355 THR A O 1
ATOM 2596 N N . ALA A 1 356 ? -2.866 3.939 3.243 1.00 98.38 356 ALA A N 1
ATOM 2597 C CA . ALA A 1 356 ? -4.032 4.638 2.701 1.00 98.38 356 ALA A CA 1
ATOM 2598 C C . ALA A 1 356 ? -4.690 3.805 1.586 1.00 98.38 356 ALA A C 1
ATOM 2600 O O . ALA A 1 356 ? -4.160 3.705 0.480 1.00 98.38 356 ALA A O 1
ATOM 2601 N N . ILE A 1 357 ? -5.842 3.190 1.851 1.00 98.50 357 ILE A N 1
ATOM 2602 C CA . ILE A 1 357 ? -6.528 2.297 0.906 1.00 98.50 357 ILE A CA 1
ATOM 2603 C C . ILE A 1 357 ? -7.928 2.828 0.596 1.00 98.50 357 ILE A C 1
ATOM 2605 O O . ILE A 1 357 ? -8.805 2.828 1.452 1.00 98.50 357 ILE A O 1
ATOM 2609 N N . GLY A 1 358 ? -8.172 3.203 -0.655 1.00 98.19 358 GLY A N 1
ATOM 2610 C CA . GLY A 1 358 ? -9.436 3.765 -1.121 1.00 98.19 358 GLY A CA 1
ATOM 2611 C C . GLY A 1 358 ? -9.210 4.939 -2.067 1.00 98.19 358 GLY A C 1
ATOM 2612 O O . GLY A 1 358 ? -8.168 5.590 -2.054 1.00 98.19 358 GLY A O 1
ATOM 2613 N N . ALA A 1 359 ? -10.184 5.233 -2.929 1.00 98.12 359 ALA A N 1
ATOM 2614 C CA . ALA A 1 359 ? -10.089 6.439 -3.747 1.00 98.12 359 ALA A CA 1
ATOM 2615 C C . ALA A 1 359 ? -10.116 7.681 -2.836 1.00 98.12 359 ALA A C 1
ATOM 2617 O O . ALA A 1 359 ? -10.986 7.798 -1.972 1.00 98.12 359 ALA A O 1
ATOM 2618 N N . ASN A 1 360 ? -9.150 8.582 -3.030 1.00 97.75 360 ASN A N 1
ATOM 2619 C CA . ASN A 1 360 ? -8.916 9.780 -2.218 1.00 97.75 360 ASN A CA 1
ATOM 2620 C C . ASN A 1 360 ? -8.707 9.524 -0.709 1.00 97.75 360 ASN A C 1
ATOM 2622 O O . ASN A 1 360 ? -8.883 10.445 0.090 1.00 97.75 360 ASN A O 1
ATOM 2626 N N . SER A 1 361 ? -8.351 8.306 -0.285 1.00 98.06 361 SER A N 1
ATOM 2627 C CA . SER A 1 361 ? -7.971 8.071 1.114 1.00 98.06 361 SER A CA 1
ATOM 2628 C C . SER A 1 361 ? -6.653 8.774 1.439 1.00 98.06 361 SER A C 1
ATOM 2630 O O . SER A 1 361 ? -5.751 8.814 0.598 1.00 98.06 361 SER A O 1
ATOM 2632 N N . THR A 1 362 ? -6.498 9.293 2.656 1.00 97.81 362 THR A N 1
ATOM 2633 C CA . THR A 1 362 ? -5.249 9.936 3.070 1.00 97.81 362 THR A CA 1
ATOM 2634 C C . THR A 1 362 ? -4.883 9.682 4.526 1.00 97.81 362 THR A C 1
ATOM 2636 O O . THR A 1 362 ? -5.735 9.747 5.408 1.00 97.81 362 THR A O 1
ATOM 2639 N N . THR A 1 363 ? -3.601 9.445 4.816 1.00 97.31 363 THR A N 1
ATOM 2640 C CA . THR A 1 363 ? -3.119 9.505 6.208 1.00 97.31 363 THR A CA 1
ATOM 2641 C C . THR A 1 363 ? -2.724 10.918 6.625 1.00 97.31 363 THR A C 1
ATOM 2643 O O . THR A 1 363 ? -2.236 11.097 7.730 1.00 97.31 363 THR A O 1
ATOM 2646 N N . GLY A 1 364 ? -2.914 11.935 5.776 1.00 94.62 364 GLY A N 1
ATOM 2647 C CA . GLY A 1 364 ? -2.705 13.343 6.131 1.00 94.62 364 GLY A CA 1
ATOM 2648 C C . GLY A 1 364 ? -1.253 13.734 6.424 1.00 94.62 364 GLY A C 1
ATOM 2649 O O . GLY A 1 364 ? -1.011 14.816 6.958 1.00 94.62 364 GLY A O 1
ATOM 2650 N N . GLY A 1 365 ? -0.279 12.887 6.080 1.00 94.44 365 GLY A N 1
ATOM 2651 C CA . GLY A 1 365 ? 1.114 13.058 6.490 1.00 94.44 365 GLY A CA 1
ATOM 2652 C C . GLY A 1 365 ? 1.409 12.594 7.917 1.00 94.44 365 GLY A C 1
ATOM 2653 O O . GLY A 1 365 ? 2.420 12.997 8.491 1.00 94.44 365 GLY A O 1
ATOM 2654 N N . PHE A 1 366 ? 0.530 11.782 8.503 1.00 96.44 366 PHE A N 1
ATOM 2655 C CA . PHE A 1 366 ? 0.706 11.213 9.831 1.00 96.44 366 PHE A CA 1
ATOM 2656 C C . PHE A 1 366 ? 1.304 9.809 9.755 1.00 96.44 366 PHE A C 1
ATOM 2658 O O . PHE A 1 366 ? 0.857 8.998 8.949 1.00 96.44 366 PHE A O 1
ATOM 2665 N N . SER A 1 367 ? 2.296 9.542 10.607 1.00 96.69 367 SER A N 1
ATOM 2666 C CA . SER A 1 367 ? 3.013 8.267 10.704 1.00 96.69 367 SER A CA 1
ATOM 2667 C C . SER A 1 367 ? 2.291 7.254 11.590 1.00 96.69 367 SER A C 1
ATOM 2669 O O . SER A 1 367 ? 1.570 7.624 12.523 1.00 96.69 367 SER A O 1
ATOM 2671 N N . ASN A 1 368 ? 2.560 5.969 11.341 1.00 97.81 368 ASN A N 1
ATOM 2672 C CA . ASN A 1 368 ? 1.918 4.831 12.011 1.00 97.81 368 ASN A CA 1
ATOM 2673 C C . ASN A 1 368 ? 0.383 4.883 11.917 1.00 97.81 368 ASN A C 1
ATOM 2675 O O . ASN A 1 368 ? -0.317 4.496 12.854 1.00 97.81 368 ASN A O 1
ATOM 2679 N N . SER A 1 369 ? -0.141 5.414 10.813 1.00 98.06 369 SER A N 1
ATOM 2680 C CA . SER A 1 369 ? -1.572 5.649 10.637 1.00 98.06 369 SER A CA 1
ATOM 2681 C C . SER A 1 369 ? -2.124 4.852 9.458 1.00 98.06 369 SER A C 1
ATOM 2683 O O . SER A 1 369 ? -1.427 4.584 8.483 1.00 98.06 369 SER A O 1
ATOM 2685 N N . THR A 1 370 ? -3.384 4.438 9.549 1.00 98.44 370 THR A N 1
ATOM 2686 C CA . THR A 1 370 ? -4.070 3.641 8.527 1.00 98.44 370 THR A CA 1
ATOM 2687 C C . THR A 1 370 ? -5.422 4.263 8.199 1.00 98.44 370 THR A C 1
ATOM 2689 O O . THR A 1 370 ? -6.275 4.353 9.071 1.00 98.44 370 THR A O 1
ATOM 2692 N N . ALA A 1 371 ? -5.644 4.661 6.952 1.00 98.38 371 ALA A N 1
ATOM 2693 C CA . ALA A 1 371 ? -6.919 5.155 6.446 1.00 98.38 371 ALA A CA 1
ATOM 2694 C C . ALA A 1 371 ? -7.464 4.167 5.406 1.00 98.38 371 ALA A C 1
ATOM 2696 O O . ALA A 1 371 ? -6.802 3.909 4.402 1.00 98.38 371 ALA A O 1
ATOM 2697 N N . ILE A 1 372 ? -8.644 3.593 5.641 1.00 98.38 372 ILE A N 1
ATOM 2698 C CA . ILE A 1 372 ? -9.283 2.646 4.718 1.00 98.38 372 ILE A CA 1
ATOM 2699 C C . ILE A 1 372 ? -10.694 3.133 4.386 1.00 98.38 372 ILE A C 1
ATOM 2701 O O . ILE A 1 372 ? -11.518 3.277 5.283 1.00 98.38 372 ILE A O 1
ATOM 2705 N N . GLY A 1 373 ? -10.992 3.332 3.103 1.00 97.88 373 GLY A N 1
ATOM 2706 C CA . GLY A 1 373 ? -12.295 3.757 2.591 1.00 97.88 373 GLY A CA 1
ATOM 2707 C C . GLY A 1 373 ? -12.204 4.911 1.589 1.00 97.88 373 GLY A C 1
ATOM 2708 O O . GLY A 1 373 ? -11.205 5.621 1.503 1.00 97.88 373 GLY A O 1
ATOM 2709 N N . TYR A 1 374 ? -13.269 5.118 0.812 1.00 97.38 374 TYR A N 1
ATOM 2710 C CA . TYR A 1 374 ? -13.386 6.306 -0.038 1.00 97.38 374 TYR A CA 1
ATOM 2711 C C . TYR A 1 374 ? -13.366 7.570 0.832 1.00 97.38 374 TYR A C 1
ATOM 2713 O O . TYR A 1 374 ? -14.126 7.654 1.792 1.00 97.38 374 TYR A O 1
ATOM 2721 N N . ASN A 1 375 ? -12.497 8.534 0.511 1.00 97.50 375 ASN A N 1
ATOM 2722 C CA . ASN A 1 375 ? -12.304 9.775 1.278 1.00 97.50 375 ASN A CA 1
ATOM 2723 C C . ASN A 1 375 ? -11.946 9.588 2.773 1.00 97.50 375 ASN A C 1
ATOM 2725 O O . ASN A 1 375 ? -12.072 10.537 3.548 1.00 97.50 375 ASN A O 1
ATOM 2729 N N . SER A 1 376 ? -11.501 8.405 3.214 1.00 97.88 376 SER A N 1
ATOM 2730 C CA . SER A 1 376 ? -11.097 8.216 4.614 1.00 97.88 376 SER A CA 1
ATOM 2731 C C . SER A 1 376 ? -9.850 9.047 4.925 1.00 97.88 376 SER A C 1
ATOM 2733 O O . SER A 1 376 ? -8.889 8.998 4.153 1.00 97.88 376 SER A O 1
ATOM 2735 N N . ALA A 1 377 ? -9.829 9.753 6.057 1.00 97.81 377 ALA A N 1
ATOM 2736 C CA . ALA A 1 377 ? -8.710 10.611 6.442 1.00 97.81 377 ALA A CA 1
ATOM 2737 C C . ALA A 1 377 ? -8.264 10.375 7.892 1.00 97.81 377 ALA A C 1
ATOM 2739 O O . ALA A 1 377 ? -9.088 10.354 8.809 1.00 97.81 377 ALA A O 1
ATOM 2740 N N . CYS A 1 378 ? -6.959 10.234 8.120 1.00 97.50 378 CYS A N 1
ATOM 2741 C CA . CYS A 1 378 ? -6.399 10.348 9.469 1.00 97.50 378 CYS A CA 1
ATOM 2742 C C . CYS A 1 378 ? -6.215 11.823 9.849 1.00 97.50 378 CYS A C 1
ATOM 2744 O O . CYS A 1 378 ? -5.908 12.667 9.009 1.00 97.50 378 CYS A O 1
ATOM 2746 N N . SER A 1 379 ? -6.373 12.117 11.135 1.00 96.44 379 SER A N 1
ATOM 2747 C CA . SER A 1 379 ? -6.199 13.442 11.736 1.00 96.44 379 SER A CA 1
ATOM 2748 C C . SER A 1 379 ? -4.957 13.551 12.621 1.00 96.44 379 SER A C 1
ATOM 2750 O O . SER A 1 379 ? -4.566 14.664 12.967 1.00 96.44 379 SER A O 1
ATOM 2752 N N . THR A 1 380 ? -4.353 12.425 13.018 1.00 97.38 380 THR A N 1
ATOM 2753 C CA . THR A 1 380 ? -3.153 12.382 13.868 1.00 97.38 380 T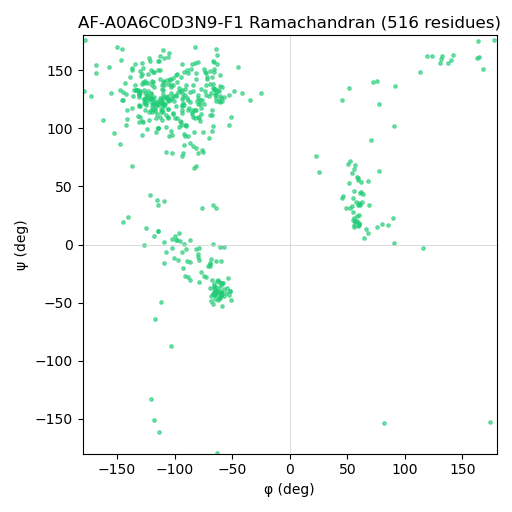HR A CA 1
ATOM 2754 C C . THR A 1 380 ? -2.282 11.155 13.576 1.00 97.38 380 THR A C 1
ATOM 2756 O O . THR A 1 380 ? -2.699 10.220 12.887 1.00 97.38 380 THR A O 1
ATOM 2759 N N . ASN A 1 381 ? -1.070 11.135 14.148 1.00 97.31 381 ASN A N 1
ATOM 2760 C CA . ASN A 1 381 ? -0.221 9.938 14.209 1.00 97.31 381 ASN A CA 1
ATOM 2761 C C . ASN A 1 381 ? -0.894 8.830 15.031 1.00 97.31 381 ASN A C 1
ATOM 2763 O O . ASN A 1 381 ? -1.668 9.126 15.945 1.00 97.31 381 ASN A O 1
ATOM 2767 N N . ASN A 1 382 ? -0.521 7.577 14.762 1.00 97.06 382 ASN A N 1
ATOM 2768 C CA . ASN A 1 382 ? -0.982 6.390 15.493 1.00 97.06 382 ASN A CA 1
ATOM 2769 C C . ASN A 1 382 ? -2.510 6.185 15.440 1.00 97.06 382 ASN A C 1
ATOM 2771 O O . ASN A 1 382 ? -3.118 5.770 16.427 1.00 97.06 382 ASN A O 1
ATOM 2775 N N . GLN A 1 383 ? -3.143 6.509 14.308 1.00 97.38 383 GLN A N 1
ATOM 2776 C CA . GLN A 1 383 ? -4.597 6.436 14.147 1.00 97.38 383 GLN A CA 1
ATOM 2777 C C . GLN A 1 383 ? -5.003 5.449 13.053 1.00 97.38 383 GLN A C 1
ATOM 2779 O O . GLN A 1 383 ? -4.418 5.433 11.974 1.00 97.38 383 GLN A O 1
ATOM 2784 N N . ILE A 1 384 ? -6.068 4.684 13.302 1.00 97.75 384 ILE A N 1
ATOM 2785 C CA . ILE A 1 384 ? -6.763 3.906 12.273 1.00 97.75 384 ILE A CA 1
ATOM 2786 C C . ILE A 1 384 ? -8.124 4.562 12.002 1.00 97.75 384 ILE A C 1
ATOM 2788 O O . ILE A 1 384 ? -8.939 4.685 12.915 1.00 97.75 384 ILE A O 1
ATOM 2792 N N . THR A 1 385 ? -8.371 4.971 10.758 1.00 97.81 385 THR A N 1
ATOM 2793 C CA . THR A 1 385 ? -9.647 5.509 10.269 1.00 97.81 385 THR A CA 1
ATOM 2794 C C . THR A 1 385 ? -10.278 4.515 9.294 1.00 97.81 385 THR A C 1
ATOM 2796 O O . THR A 1 385 ? -9.670 4.167 8.282 1.00 97.81 385 THR A O 1
ATOM 2799 N N . LEU A 1 386 ? -11.513 4.088 9.571 1.00 96.94 386 LEU A N 1
ATOM 2800 C CA . LEU A 1 386 ? -12.294 3.191 8.714 1.00 96.94 386 LEU A CA 1
ATOM 2801 C C . LEU A 1 386 ? -13.515 3.944 8.167 1.00 96.94 386 LEU A C 1
ATOM 2803 O O . LEU A 1 386 ? -14.510 4.101 8.869 1.00 96.94 386 LEU A O 1
ATOM 2807 N N . GLY A 1 387 ? -13.426 4.404 6.920 1.00 96.19 387 GLY A N 1
ATOM 2808 C CA . GLY A 1 387 ? -14.473 5.150 6.224 1.00 96.19 387 GLY A CA 1
ATOM 2809 C C . GLY A 1 387 ? -14.513 6.640 6.565 1.00 96.19 387 GLY A C 1
ATOM 2810 O O . GLY A 1 387 ? -13.501 7.257 6.908 1.00 96.19 387 GLY A O 1
ATOM 2811 N N . THR A 1 388 ? -15.700 7.215 6.417 1.00 95.69 388 THR A N 1
ATOM 2812 C CA . THR A 1 388 ? -16.057 8.590 6.767 1.00 95.69 388 THR A CA 1
ATOM 2813 C C . THR A 1 388 ? -17.076 8.575 7.915 1.00 95.69 388 THR A C 1
ATOM 2815 O O . THR A 1 388 ? -17.213 7.591 8.636 1.00 95.69 388 THR A O 1
ATOM 2818 N N . THR A 1 389 ? -17.798 9.675 8.122 1.00 93.81 389 THR A N 1
ATOM 2819 C CA . THR A 1 389 ? -18.864 9.756 9.128 1.00 93.81 389 THR A CA 1
ATOM 2820 C C . THR A 1 389 ? -20.185 9.125 8.678 1.00 93.81 389 THR A C 1
ATOM 2822 O O . THR A 1 389 ? -21.105 9.028 9.488 1.00 93.81 389 THR A O 1
ATOM 2825 N N . ALA A 1 390 ? -20.310 8.734 7.405 1.00 94.62 390 ALA A N 1
ATOM 2826 C CA . ALA A 1 390 ? -21.547 8.191 6.846 1.00 94.62 390 ALA A CA 1
ATOM 2827 C C . ALA A 1 390 ? -21.667 6.666 7.004 1.00 94.62 390 ALA A C 1
ATOM 2829 O O . ALA A 1 390 ? -22.776 6.131 7.047 1.00 94.62 390 ALA A O 1
ATOM 2830 N N . GLU A 1 391 ? -20.543 5.954 7.064 1.00 94.81 391 GLU A N 1
ATOM 2831 C CA . GLU A 1 391 ? -20.509 4.497 7.087 1.00 94.81 391 GLU A CA 1
ATOM 2832 C C . GLU A 1 391 ? -20.653 3.929 8.506 1.00 94.81 391 GLU A C 1
ATOM 2834 O O . GLU A 1 391 ? -20.249 4.526 9.501 1.00 94.81 391 GLU A O 1
ATOM 2839 N N . SER A 1 392 ? -21.210 2.720 8.599 1.00 92.88 392 SER A N 1
ATOM 2840 C CA . SER A 1 392 ? -21.208 1.921 9.828 1.00 92.88 392 SER A CA 1
ATOM 2841 C C . SER A 1 392 ? -20.208 0.777 9.707 1.00 92.88 392 SER A C 1
ATOM 2843 O O . SER A 1 392 ? -20.152 0.101 8.679 1.00 92.88 392 SER A O 1
ATOM 2845 N N . ILE A 1 393 ? -19.456 0.516 10.777 1.00 93.31 393 ILE A N 1
ATOM 2846 C CA . ILE A 1 393 ? -18.600 -0.670 10.869 1.00 93.31 393 ILE A CA 1
ATOM 2847 C C . ILE A 1 393 ? -19.485 -1.860 11.249 1.00 93.31 393 ILE A C 1
ATOM 2849 O O . ILE A 1 393 ? -19.981 -1.942 12.372 1.00 93.31 393 ILE A O 1
ATOM 2853 N N . TYR A 1 394 ? -19.689 -2.784 10.311 1.00 94.25 394 TYR A N 1
ATOM 2854 C CA . TYR A 1 394 ? -20.421 -4.024 10.557 1.00 94.25 394 TYR A CA 1
ATOM 2855 C C . TYR A 1 394 ? -19.464 -5.155 10.945 1.00 94.25 394 TYR A C 1
ATOM 2857 O O . TYR A 1 394 ? -18.565 -5.507 10.183 1.00 94.25 394 TYR A O 1
ATOM 2865 N N . ILE A 1 395 ? -19.682 -5.741 12.123 1.00 94.56 395 ILE A N 1
ATOM 2866 C CA . ILE A 1 395 ? -18.922 -6.886 12.632 1.00 94.56 395 ILE A CA 1
ATOM 2867 C C . ILE A 1 395 ? -19.908 -8.058 12.755 1.00 94.56 395 ILE A C 1
ATOM 2869 O O . ILE A 1 395 ? -20.775 -8.010 13.625 1.00 94.56 395 ILE A O 1
ATOM 2873 N N . PRO A 1 396 ? -19.826 -9.099 11.903 1.00 93.56 396 PRO A N 1
ATOM 2874 C CA . PRO A 1 396 ? -20.777 -10.216 11.936 1.00 93.56 396 PRO A CA 1
ATOM 2875 C C . PRO A 1 396 ? -20.639 -11.106 13.184 1.00 93.56 396 PRO A C 1
ATOM 2877 O O . PRO A 1 396 ? -21.539 -11.886 13.480 1.00 93.56 396 PRO A O 1
ATOM 2880 N N . GLY A 1 397 ? -19.514 -11.006 13.896 1.00 89.56 397 GLY A N 1
ATOM 2881 C CA . GLY A 1 397 ? -19.243 -11.718 15.145 1.00 89.56 397 GLY A CA 1
ATOM 2882 C C . GLY A 1 397 ? -19.034 -10.772 16.328 1.00 89.56 397 GLY A C 1
ATOM 2883 O O . GLY A 1 397 ? -19.561 -9.663 16.371 1.00 89.56 397 GLY A O 1
ATOM 2884 N N . SER A 1 398 ? -18.235 -11.207 17.298 1.00 84.56 398 SER A N 1
ATOM 2885 C CA . SER A 1 398 ? -17.911 -10.412 18.485 1.00 84.56 398 SER A CA 1
ATOM 2886 C C . SER A 1 398 ? -16.658 -9.558 18.275 1.00 84.56 398 SER A C 1
ATOM 2888 O O . SER A 1 398 ? -15.649 -10.038 17.760 1.00 84.56 398 SER A O 1
ATOM 2890 N N . LEU A 1 399 ? -16.702 -8.303 18.733 1.00 88.88 399 LEU A N 1
ATOM 2891 C CA . LEU A 1 399 ? -15.517 -7.459 18.893 1.00 88.88 399 LEU A CA 1
ATOM 2892 C C . LEU A 1 399 ? -14.906 -7.705 20.278 1.00 88.88 399 LEU A C 1
ATOM 2894 O O . LEU A 1 399 ? -15.546 -7.422 21.288 1.00 88.88 399 LEU A O 1
ATOM 2898 N N . ALA A 1 400 ? -13.670 -8.201 20.328 1.00 84.50 400 ALA A N 1
ATOM 2899 C CA . ALA A 1 400 ? -12.905 -8.342 21.565 1.00 84.50 400 ALA A CA 1
ATOM 2900 C C . ALA A 1 400 ? -11.867 -7.214 21.682 1.00 84.50 400 ALA A C 1
ATOM 2902 O O . ALA A 1 400 ? -11.054 -7.027 20.778 1.00 84.50 400 ALA A O 1
ATOM 2903 N N . VAL A 1 401 ? -11.873 -6.485 22.802 1.00 87.06 401 VAL A N 1
ATOM 2904 C CA . VAL A 1 401 ? -10.873 -5.454 23.134 1.00 87.06 401 VAL A CA 1
ATOM 2905 C C . VAL A 1 401 ? -10.183 -5.864 24.433 1.00 87.06 401 VAL A C 1
ATOM 2907 O O . VAL A 1 401 ? -10.844 -6.035 25.451 1.00 87.06 401 VAL A O 1
ATOM 2910 N N . THR A 1 402 ? -8.865 -6.069 24.393 1.00 78.69 402 THR A N 1
ATOM 2911 C CA . THR A 1 402 ? -8.078 -6.611 25.522 1.00 78.69 402 THR A CA 1
ATOM 2912 C C . THR A 1 402 ? -7.536 -5.548 26.475 1.00 78.69 402 THR A C 1
ATOM 2914 O O . THR A 1 402 ? -7.078 -5.875 27.565 1.00 78.69 402 THR A O 1
ATOM 2917 N N . SER A 1 403 ? -7.569 -4.284 26.060 1.00 81.19 403 SER A N 1
ATOM 2918 C CA . SER A 1 403 ? -7.195 -3.124 26.865 1.00 81.19 403 SER A CA 1
ATOM 2919 C C . SER A 1 403 ? -8.414 -2.201 26.965 1.00 81.19 403 SER A C 1
ATOM 2921 O O . SER A 1 403 ? -9.523 -2.665 27.220 1.00 81.19 403 SER A O 1
ATOM 2923 N N . THR A 1 404 ? -8.249 -0.904 26.747 1.00 84.44 404 THR A N 1
ATOM 2924 C CA . THR A 1 404 ? -9.317 0.076 26.933 1.00 84.44 404 THR A CA 1
ATOM 2925 C C . THR A 1 404 ? -10.122 0.302 25.653 1.00 84.44 404 THR A C 1
ATOM 2927 O O . THR A 1 404 ? -9.557 0.528 24.584 1.00 84.44 404 THR A O 1
ATOM 2930 N N . ALA A 1 405 ? -11.453 0.316 25.776 1.00 90.50 405 ALA A N 1
ATOM 2931 C CA . ALA A 1 405 ? -12.369 0.831 24.762 1.00 90.50 405 ALA A CA 1
ATOM 2932 C C . ALA A 1 405 ? -13.045 2.105 25.288 1.00 90.50 405 ALA A C 1
ATOM 2934 O O . ALA A 1 405 ? -13.795 2.057 26.261 1.00 90.50 405 ALA A O 1
ATOM 2935 N N . THR A 1 406 ? -12.802 3.239 24.631 1.00 91.00 406 THR A N 1
ATOM 2936 C CA . THR A 1 406 ? -13.424 4.523 24.984 1.00 91.00 406 THR A CA 1
ATOM 2937 C C . THR A 1 406 ? -14.486 4.871 23.953 1.00 91.00 406 THR A C 1
ATOM 2939 O O . THR A 1 406 ? -14.188 4.978 22.766 1.00 91.00 406 THR A O 1
ATOM 2942 N N . ALA A 1 407 ? -15.720 5.081 24.403 1.00 90.88 407 ALA A N 1
ATOM 2943 C CA . ALA A 1 407 ? -16.827 5.527 23.566 1.00 90.88 407 ALA A CA 1
ATOM 2944 C C . ALA A 1 407 ? -17.637 6.600 24.297 1.00 90.88 407 ALA A C 1
ATOM 2946 O O . ALA A 1 407 ? -17.719 6.592 25.524 1.00 90.88 407 ALA A O 1
ATOM 2947 N N . ALA A 1 408 ? -18.275 7.501 23.545 1.00 91.69 408 ALA A N 1
ATOM 2948 C CA . ALA A 1 408 ? -19.198 8.478 24.126 1.00 91.69 408 ALA A CA 1
ATOM 2949 C C . ALA A 1 408 ? -20.417 7.798 24.781 1.00 91.69 408 ALA A C 1
ATOM 2951 O O . ALA A 1 408 ? -20.956 8.303 25.761 1.00 91.69 408 ALA A O 1
ATOM 2952 N N . SER A 1 409 ? -20.850 6.648 24.250 1.00 90.50 409 SER A N 1
ATOM 2953 C CA . SER A 1 409 ? -21.868 5.794 24.864 1.00 90.50 409 SER A CA 1
ATOM 2954 C C . SER A 1 409 ? -21.751 4.349 24.373 1.00 90.50 409 SER A C 1
ATOM 2956 O O . SER A 1 409 ? -21.321 4.106 23.246 1.00 90.50 409 SER A O 1
ATOM 2958 N N . PHE A 1 410 ? -22.186 3.404 25.206 1.00 88.44 410 PHE A N 1
ATOM 2959 C CA . PHE A 1 410 ? -22.447 2.020 24.815 1.00 88.44 410 PHE A CA 1
ATOM 2960 C C . PHE A 1 410 ? -23.952 1.776 24.923 1.00 88.44 410 PHE A C 1
ATOM 2962 O O . PHE A 1 410 ? -24.502 1.755 26.022 1.00 88.44 410 PHE A O 1
ATOM 2969 N N . SER A 1 411 ? -24.622 1.634 23.780 1.00 87.50 411 SER A N 1
ATOM 2970 C CA . SER A 1 411 ? -26.057 1.345 23.718 1.00 87.50 411 SER A CA 1
ATOM 2971 C C . SER A 1 411 ? -26.284 -0.117 23.363 1.00 87.50 411 SER A C 1
ATOM 2973 O O . SER A 1 411 ? -25.578 -0.676 22.525 1.00 87.50 411 SER A O 1
ATOM 2975 N N . SER A 1 412 ? -27.289 -0.729 23.976 1.00 87.50 412 SER A N 1
ATOM 2976 C CA . SER A 1 412 ? -27.693 -2.107 23.710 1.00 87.50 412 SER A CA 1
ATOM 2977 C C . SER A 1 412 ? -29.176 -2.170 23.358 1.00 87.50 412 SER A C 1
ATOM 2979 O O . SER A 1 412 ? -30.015 -1.483 23.946 1.00 87.50 412 SER A O 1
ATOM 2981 N N . THR A 1 413 ? -29.508 -2.992 22.363 1.00 90.44 413 THR A N 1
ATOM 2982 C CA . THR A 1 413 ? -30.891 -3.199 21.934 1.00 90.44 413 THR A CA 1
ATOM 2983 C C . THR A 1 413 ? -31.703 -3.842 23.057 1.00 90.44 413 THR A C 1
ATOM 2985 O O . THR A 1 413 ? -31.286 -4.830 23.653 1.00 90.44 413 THR A O 1
ATOM 2988 N N . SER A 1 414 ? -32.879 -3.285 23.348 1.00 92.19 414 SER A N 1
ATOM 2989 C CA . SER A 1 414 ? -33.755 -3.739 24.440 1.00 92.19 414 SER A CA 1
ATOM 2990 C C . SER A 1 414 ? -35.238 -3.714 24.037 1.00 92.19 414 SER A C 1
ATOM 2992 O O . SER A 1 414 ? -36.125 -3.620 24.889 1.00 92.19 414 SER A O 1
ATOM 2994 N N . ASP A 1 415 ? -35.514 -3.787 22.732 1.00 95.62 415 ASP A N 1
ATOM 2995 C CA . ASP A 1 415 ? -36.868 -3.764 22.171 1.00 95.62 415 ASP A CA 1
ATOM 2996 C C . ASP A 1 415 ? -37.684 -4.973 22.655 1.00 95.62 415 ASP A C 1
ATOM 2998 O O . ASP A 1 415 ? -37.205 -6.107 22.616 1.00 95.62 415 ASP A O 1
ATOM 3002 N N . LEU A 1 416 ? -38.919 -4.733 23.110 1.00 95.19 416 LEU A N 1
ATOM 3003 C CA . LEU A 1 416 ? -39.828 -5.774 23.600 1.00 95.19 416 LEU A CA 1
ATOM 3004 C C . LEU A 1 416 ? -40.038 -6.887 22.566 1.00 95.19 416 LEU A C 1
ATOM 3006 O O . LEU A 1 416 ? -40.097 -8.054 22.933 1.00 95.19 416 LEU A O 1
ATOM 3010 N N . ARG A 1 417 ? -40.113 -6.535 21.279 1.00 96.38 417 ARG A N 1
ATOM 3011 C CA . ARG A 1 417 ? -40.375 -7.476 20.177 1.00 96.38 417 ARG A CA 1
ATOM 3012 C C . ARG A 1 417 ? -39.216 -8.438 19.927 1.00 96.38 417 ARG A C 1
ATOM 3014 O O . ARG A 1 417 ? -39.394 -9.433 19.237 1.00 96.38 417 ARG A O 1
ATOM 3021 N N . MET A 1 418 ? -38.033 -8.124 20.455 1.00 96.12 418 MET A N 1
ATOM 3022 C CA . MET A 1 418 ? -36.832 -8.955 20.359 1.00 96.12 418 MET A CA 1
ATOM 3023 C C . MET A 1 418 ? -36.608 -9.805 21.614 1.00 96.12 418 MET A C 1
ATOM 3025 O O . MET A 1 418 ? -35.579 -10.466 21.725 1.00 96.12 418 MET A O 1
ATOM 3029 N N . LYS A 1 419 ? -37.534 -9.759 22.577 1.00 95.25 419 LYS A N 1
ATOM 3030 C CA . LYS A 1 419 ? -37.452 -10.502 23.833 1.00 95.25 419 LYS A CA 1
ATOM 3031 C C . LYS A 1 419 ? -38.488 -11.614 23.845 1.00 95.25 419 LYS A C 1
ATOM 3033 O O . LYS A 1 419 ? -39.629 -11.412 23.442 1.00 95.25 419 LYS A O 1
ATOM 3038 N N . ASP A 1 420 ? -38.081 -12.750 24.384 1.00 93.44 420 ASP A N 1
ATOM 3039 C CA . ASP A 1 420 ? -38.953 -13.870 24.716 1.00 93.44 420 ASP A CA 1
ATOM 3040 C C . ASP A 1 420 ? -38.823 -14.172 26.220 1.00 93.44 420 ASP A C 1
ATOM 3042 O O . ASP A 1 420 ? -37.831 -13.786 26.841 1.00 93.44 420 ASP A O 1
ATOM 3046 N N . ILE A 1 421 ? -39.831 -14.821 26.808 1.00 92.75 421 ILE A N 1
ATOM 3047 C CA . ILE A 1 421 ? -39.871 -15.258 28.216 1.00 92.75 421 ILE A CA 1
ATOM 3048 C C . ILE A 1 421 ? -39.567 -14.107 29.198 1.00 92.75 421 ILE A C 1
ATOM 3050 O O . ILE A 1 421 ? -38.523 -14.037 29.848 1.00 92.75 421 ILE A O 1
ATOM 3054 N N . ILE A 1 422 ? -40.515 -13.175 29.333 1.00 94.38 422 ILE A N 1
ATOM 3055 C CA . ILE A 1 422 ? -40.346 -11.967 30.152 1.00 94.38 422 ILE A CA 1
ATOM 3056 C C . ILE A 1 422 ? -40.998 -12.157 31.525 1.00 94.38 422 ILE A C 1
ATOM 3058 O O . ILE A 1 422 ? -42.215 -12.308 31.625 1.00 94.38 422 ILE A O 1
ATOM 3062 N N . ARG A 1 423 ? -40.200 -12.068 32.596 1.00 94.75 423 ARG A N 1
ATOM 3063 C CA . ARG A 1 423 ? -40.687 -11.978 33.983 1.00 94.75 423 ARG A CA 1
ATOM 3064 C C . ARG A 1 423 ? -39.949 -10.891 34.770 1.00 94.75 423 ARG A C 1
ATOM 3066 O O . ARG A 1 423 ? -38.800 -10.588 34.447 1.00 94.75 423 ARG A O 1
ATOM 3073 N N . PRO A 1 424 ? -40.557 -10.324 35.825 1.00 94.00 424 PRO A N 1
ATOM 3074 C CA . PRO A 1 424 ? -39.826 -9.472 36.754 1.00 94.00 424 PRO A CA 1
ATOM 3075 C C . PRO A 1 424 ? -38.762 -10.268 37.530 1.00 94.00 424 PRO A C 1
ATOM 3077 O O . PRO A 1 424 ? -38.950 -11.450 37.843 1.00 94.00 424 PRO A O 1
ATOM 3080 N N . ILE A 1 425 ? -37.663 -9.595 37.878 1.00 96.12 425 ILE A N 1
ATOM 3081 C CA . ILE A 1 425 ? -36.698 -10.080 38.873 1.00 96.12 425 ILE A CA 1
ATOM 3082 C C . ILE A 1 425 ? -37.384 -10.009 40.240 1.00 96.12 425 ILE A C 1
ATOM 3084 O O . ILE A 1 425 ? -37.948 -8.971 40.595 1.00 96.12 425 ILE A O 1
ATOM 3088 N N . SER A 1 426 ? -37.388 -11.113 40.989 1.00 96.31 426 SER A N 1
ATOM 3089 C CA . SER A 1 426 ? -38.022 -11.143 42.311 1.00 96.31 426 SER A CA 1
ATOM 3090 C C . SER A 1 426 ? -37.116 -10.508 43.368 1.00 96.31 426 SER A C 1
ATOM 3092 O O . SER A 1 426 ? -35.895 -10.454 43.211 1.00 96.31 426 SER A O 1
ATOM 3094 N N . ILE A 1 427 ? -37.701 -10.039 44.475 1.00 96.69 427 ILE A N 1
ATOM 3095 C CA . ILE A 1 427 ? -36.901 -9.491 45.576 1.00 96.69 427 ILE A CA 1
ATOM 3096 C C . ILE A 1 427 ? -35.997 -10.554 46.211 1.00 96.69 427 ILE A C 1
ATOM 3098 O O . ILE A 1 427 ? -34.858 -10.250 46.545 1.00 96.69 427 ILE A O 1
ATOM 3102 N N . GLU A 1 428 ? -36.461 -11.800 46.314 1.00 96.69 428 GLU A N 1
ATOM 3103 C CA . GLU A 1 428 ? -35.664 -12.910 46.849 1.00 96.69 428 GLU A CA 1
ATOM 3104 C C . GLU A 1 428 ? -34.465 -13.224 45.954 1.00 96.69 428 GLU A C 1
ATOM 3106 O O . GLU A 1 428 ? -33.361 -13.447 46.441 1.00 96.69 428 GLU A O 1
ATOM 3111 N N . GLU A 1 429 ? -34.646 -13.165 44.634 1.00 96.50 429 GLU A N 1
ATOM 3112 C CA . GLU A 1 429 ? -33.567 -13.350 43.664 1.00 96.50 429 GLU A CA 1
ATOM 3113 C C . GLU A 1 429 ? -32.538 -12.215 43.743 1.00 96.50 429 GLU A C 1
ATOM 3115 O O . GLU A 1 429 ? -31.334 -12.467 43.766 1.00 96.50 429 GLU A O 1
ATOM 3120 N N . ALA A 1 430 ? -32.994 -10.967 43.872 1.00 96.75 430 ALA A N 1
ATOM 3121 C CA . ALA A 1 430 ? -32.100 -9.826 44.028 1.00 96.75 430 ALA A CA 1
ATOM 3122 C C . ALA A 1 430 ? -31.374 -9.822 45.391 1.00 96.75 430 ALA A C 1
ATOM 3124 O O . ALA A 1 430 ? -30.186 -9.510 45.449 1.00 96.75 430 ALA A O 1
ATOM 3125 N N . LYS A 1 431 ? -32.044 -10.225 46.483 1.00 96.19 431 LYS A N 1
ATOM 3126 C CA . LYS A 1 431 ? -31.419 -10.420 47.805 1.00 96.19 431 LYS A CA 1
ATOM 3127 C C . LYS A 1 431 ? -30.405 -11.559 47.775 1.00 96.19 431 LYS A C 1
ATOM 3129 O O . LYS A 1 431 ? -29.312 -11.396 48.305 1.00 96.19 431 LYS A O 1
ATOM 3134 N N . LYS A 1 432 ? -30.725 -12.677 47.114 1.00 96.44 432 LYS A N 1
ATOM 3135 C CA . LYS A 1 432 ? -29.787 -13.787 46.894 1.00 96.44 432 LYS A CA 1
ATOM 3136 C C . LYS A 1 432 ? -28.536 -13.306 46.161 1.00 96.44 432 LYS A C 1
ATOM 3138 O O . LYS A 1 432 ? -27.438 -13.660 46.574 1.00 96.44 432 LYS A O 1
ATOM 3143 N N . PHE A 1 433 ? -28.693 -12.488 45.116 1.00 96.50 433 PHE A N 1
ATOM 3144 C CA . PHE A 1 433 ? -27.556 -11.896 44.412 1.00 96.50 433 PHE A CA 1
ATOM 3145 C C . PHE A 1 433 ? -26.686 -11.061 45.359 1.00 96.50 433 PHE A C 1
ATOM 3147 O O . PHE A 1 433 ? -25.490 -11.309 45.450 1.00 96.50 433 PHE A O 1
ATOM 3154 N N . LEU A 1 434 ? -27.275 -10.112 46.092 1.00 94.06 434 LEU A N 1
ATOM 3155 C CA . LEU A 1 434 ? -26.518 -9.218 46.974 1.00 94.06 434 LEU A CA 1
ATOM 3156 C C . LEU A 1 434 ? -25.827 -9.963 48.127 1.00 94.06 434 LEU A C 1
ATOM 3158 O O . LEU A 1 434 ? -24.687 -9.661 48.454 1.00 94.06 434 LEU A O 1
ATOM 3162 N N . ASN A 1 435 ? -26.511 -10.925 48.745 1.00 95.12 435 ASN A N 1
ATOM 3163 C CA . ASN A 1 435 ? -26.006 -11.612 49.935 1.00 95.12 435 ASN A CA 1
ATOM 3164 C C . ASN A 1 435 ? -24.896 -12.620 49.620 1.00 95.12 435 ASN A C 1
ATOM 3166 O O . ASN A 1 435 ? -24.074 -12.900 50.488 1.00 95.12 435 ASN A O 1
ATOM 3170 N N . ASN A 1 436 ? -24.887 -13.176 48.406 1.00 96.06 436 ASN A N 1
ATOM 3171 C CA . ASN A 1 436 ? -23.963 -14.247 48.033 1.00 96.06 436 ASN A CA 1
ATOM 3172 C C . ASN A 1 436 ? -22.778 -13.765 47.185 1.00 96.06 436 ASN A C 1
ATOM 3174 O O . ASN A 1 436 ? -21.936 -14.586 46.841 1.00 96.06 436 ASN A O 1
ATOM 3178 N N . ASN A 1 437 ? -22.721 -12.480 46.822 1.00 96.19 437 ASN A N 1
ATOM 3179 C CA . ASN A 1 437 ? -21.669 -11.933 45.966 1.00 96.19 437 ASN A CA 1
ATOM 3180 C C . ASN A 1 437 ? -21.010 -10.724 46.623 1.00 96.19 437 ASN A C 1
ATOM 3182 O O . ASN A 1 437 ? -21.663 -9.719 46.912 1.00 96.19 437 ASN A O 1
ATOM 3186 N N . SER A 1 438 ? -19.699 -10.801 46.819 1.00 94.50 438 SER A N 1
ATOM 3187 C CA . SER A 1 438 ? -18.928 -9.776 47.507 1.00 94.50 438 SER A CA 1
ATOM 3188 C C . SER A 1 438 ? -18.629 -8.598 46.581 1.00 94.50 438 SER A C 1
ATOM 3190 O O . SER A 1 438 ? -18.065 -8.760 45.496 1.00 94.50 438 SER A O 1
ATOM 3192 N N . THR A 1 439 ? -18.925 -7.377 47.034 1.00 94.56 439 THR A N 1
ATOM 3193 C CA . THR A 1 439 ? -18.356 -6.163 46.433 1.00 94.56 439 THR A CA 1
ATOM 3194 C C . THR A 1 439 ? -16.920 -5.999 46.917 1.00 94.56 439 THR A C 1
ATOM 3196 O O . THR A 1 439 ? -16.686 -5.824 48.115 1.00 94.56 439 THR A O 1
ATOM 3199 N N . VAL A 1 440 ? -15.958 -6.040 46.002 1.00 96.31 440 VAL A N 1
ATOM 3200 C CA . VAL A 1 440 ? -14.529 -6.052 46.329 1.00 96.31 440 VAL A CA 1
ATOM 3201 C C . VAL A 1 440 ? -13.807 -4.833 45.776 1.00 96.31 440 VAL A C 1
ATOM 3203 O O . VAL A 1 440 ? -14.143 -4.310 44.714 1.00 96.31 440 VAL A O 1
ATOM 3206 N N . ILE A 1 441 ? -12.770 -4.408 46.497 1.00 96.31 441 ILE A N 1
ATOM 3207 C CA . ILE A 1 441 ? -11.740 -3.499 45.998 1.00 96.31 441 ILE A CA 1
ATOM 3208 C C . ILE A 1 441 ? -10.512 -4.348 45.685 1.00 96.31 441 ILE A C 1
ATOM 3210 O O . ILE A 1 441 ? -10.086 -5.149 46.516 1.00 96.31 441 ILE A O 1
ATOM 3214 N N . PHE A 1 442 ? -9.941 -4.195 44.496 1.00 93.31 442 PHE A N 1
ATOM 3215 C CA . PHE A 1 442 ? -8.836 -5.032 44.043 1.00 93.31 442 PHE A CA 1
ATOM 3216 C C . PHE A 1 442 ? -7.838 -4.263 43.176 1.00 93.31 442 PHE A C 1
ATOM 3218 O O . PHE A 1 442 ? -8.084 -3.139 42.740 1.00 93.31 442 PHE A O 1
ATOM 3225 N N . LYS A 1 443 ? -6.688 -4.894 42.935 1.00 92.25 443 LYS A N 1
ATOM 3226 C CA . LYS A 1 443 ? -5.676 -4.460 41.970 1.00 92.25 443 LYS A CA 1
ATOM 3227 C C . LYS A 1 443 ? -5.384 -5.610 41.024 1.00 92.25 443 LYS A C 1
ATOM 3229 O O . LYS A 1 443 ? -5.307 -6.762 41.461 1.00 92.25 443 LYS A O 1
ATOM 3234 N N . TRP A 1 444 ? -5.195 -5.316 39.747 1.00 88.19 444 TRP A N 1
ATOM 3235 C CA . TRP A 1 444 ? -4.826 -6.342 38.783 1.00 88.19 444 TRP A CA 1
ATOM 3236 C C . TRP A 1 444 ? -3.396 -6.838 39.034 1.00 88.19 444 TRP A C 1
ATOM 3238 O O . TRP A 1 444 ? -2.480 -6.059 39.300 1.00 88.19 444 TRP A O 1
ATOM 3248 N N . LYS A 1 445 ? -3.193 -8.158 38.929 1.00 87.19 445 LYS A N 1
ATOM 3249 C CA . LYS A 1 445 ? -1.871 -8.787 39.114 1.00 87.19 445 LYS A CA 1
ATOM 3250 C C . LYS A 1 445 ? -0.871 -8.412 38.011 1.00 87.19 445 LYS A C 1
ATOM 3252 O O . LYS A 1 445 ? 0.324 -8.402 38.278 1.00 87.19 445 LYS A O 1
ATOM 3257 N N . LYS A 1 446 ? -1.356 -8.155 36.787 1.00 81.38 446 LYS A N 1
ATOM 3258 C CA . LYS A 1 446 ? -0.551 -7.875 35.580 1.00 81.38 446 LYS A CA 1
ATOM 3259 C C . LYS A 1 446 ? -0.730 -6.447 35.022 1.00 81.38 446 LYS A C 1
ATOM 3261 O O . LYS A 1 446 ? -0.285 -6.193 33.909 1.00 81.38 446 LYS A O 1
ATOM 3266 N N . GLU A 1 447 ? -1.361 -5.519 35.747 1.00 77.75 447 GLU A N 1
ATOM 3267 C CA . GLU A 1 447 ? -1.364 -4.106 35.322 1.00 77.75 447 GLU A CA 1
ATOM 3268 C C . GLU A 1 447 ? -0.074 -3.402 35.718 1.00 77.75 447 GLU A C 1
ATOM 3270 O O . GLU A 1 447 ? 0.444 -3.598 36.815 1.00 77.75 447 GLU A O 1
ATOM 3275 N N . THR A 1 448 ? 0.391 -2.521 34.840 1.00 77.94 448 THR A N 1
ATOM 3276 C CA . THR A 1 448 ? 1.588 -1.701 35.038 1.00 77.94 448 THR A CA 1
ATOM 3277 C C . THR A 1 448 ? 1.388 -0.576 36.056 1.00 77.94 448 THR A C 1
ATOM 3279 O O . THR A 1 448 ? 2.358 -0.145 36.672 1.00 77.94 448 THR A O 1
ATOM 3282 N N . ASP A 1 449 ? 0.160 -0.078 36.230 1.00 76.69 449 ASP A N 1
ATOM 3283 C CA . ASP A 1 449 ? -0.144 1.081 37.084 1.00 76.69 449 ASP A CA 1
ATOM 3284 C C . ASP A 1 449 ? -0.627 0.707 38.500 1.00 76.69 449 ASP A C 1
ATOM 3286 O O . ASP A 1 449 ? -0.653 1.558 39.392 1.00 76.69 449 ASP A O 1
ATOM 3290 N N . HIS A 1 450 ? -0.973 -0.568 38.725 1.00 82.38 450 HIS A N 1
ATOM 3291 C CA . HIS A 1 450 ? -1.553 -1.090 39.966 1.00 82.38 450 HIS A CA 1
ATOM 3292 C C . HIS A 1 450 ? -2.687 -0.214 40.532 1.00 82.38 450 HIS A C 1
ATOM 3294 O O . HIS A 1 450 ? -2.779 -0.008 41.758 1.00 82.38 450 HIS A O 1
ATOM 3300 N N . SER A 1 451 ? -3.537 0.300 39.640 1.00 88.19 451 SER A N 1
ATOM 3301 C CA . SER A 1 451 ? -4.684 1.132 39.985 1.00 88.19 451 SER A CA 1
ATOM 3302 C C . SER A 1 451 ? -5.676 0.391 40.896 1.00 88.19 451 SER A C 1
ATOM 3304 O O . SER A 1 451 ? -5.840 -0.834 40.840 1.00 88.19 451 SER A O 1
ATOM 3306 N N . ILE A 1 452 ? -6.310 1.133 41.812 1.00 92.62 452 ILE A N 1
ATOM 3307 C CA . ILE A 1 452 ? -7.349 0.584 42.690 1.00 92.62 452 ILE A CA 1
ATOM 3308 C C . ILE A 1 452 ? -8.652 0.516 41.900 1.00 92.62 452 ILE A C 1
ATOM 3310 O O . ILE A 1 452 ? -9.164 1.538 41.452 1.00 92.62 452 ILE A O 1
ATOM 3314 N N . ASN A 1 453 ? -9.199 -0.689 41.786 1.00 91.81 453 ASN A N 1
ATOM 3315 C CA . ASN A 1 453 ? -10.445 -0.978 41.095 1.00 91.81 453 ASN A CA 1
ATOM 3316 C C . ASN A 1 453 ? -11.504 -1.470 42.088 1.00 91.81 453 ASN A C 1
ATOM 3318 O O . ASN A 1 453 ? -11.175 -1.967 43.165 1.00 91.81 453 ASN A O 1
ATOM 3322 N N . SER A 1 454 ? -12.780 -1.348 41.722 1.00 95.12 454 SER A N 1
ATOM 3323 C CA . SER A 1 454 ? -13.904 -1.891 42.494 1.00 95.12 454 SER A CA 1
ATOM 3324 C C . SER A 1 454 ? -14.814 -2.711 41.590 1.00 95.12 454 SER A C 1
ATOM 3326 O O . SER A 1 454 ? -14.966 -2.382 40.413 1.00 95.12 454 SER A O 1
ATOM 3328 N N . GLY A 1 455 ? -15.391 -3.788 42.112 1.00 95.12 455 GLY A N 1
ATOM 3329 C CA . GLY A 1 455 ? -16.224 -4.676 41.311 1.00 95.12 455 GLY A CA 1
ATOM 3330 C C . GLY A 1 455 ? -16.663 -5.932 42.052 1.00 95.12 455 GLY A C 1
ATOM 3331 O O . GLY A 1 455 ? -16.763 -5.935 43.276 1.00 95.12 455 GLY A O 1
ATOM 3332 N N . TYR A 1 456 ? -16.916 -6.990 41.286 1.00 96.00 456 TYR A N 1
ATOM 3333 C CA . TYR A 1 456 ? -17.324 -8.312 41.770 1.00 96.00 456 TYR A CA 1
ATOM 3334 C C . TYR A 1 456 ? -16.347 -9.395 41.301 1.00 96.00 456 TYR A C 1
ATOM 3336 O O . TYR A 1 456 ? -15.630 -9.214 40.312 1.00 96.00 456 TYR A O 1
ATOM 3344 N N . ILE A 1 457 ? -16.361 -10.546 41.975 1.00 96.00 457 ILE A N 1
ATOM 3345 C CA . ILE A 1 457 ? -15.598 -11.735 41.584 1.00 96.00 457 ILE A CA 1
ATOM 3346 C C . ILE A 1 457 ? -16.494 -12.639 40.730 1.00 96.00 457 ILE A C 1
ATOM 3348 O O . ILE A 1 457 ? -17.526 -13.117 41.189 1.00 96.00 457 ILE A O 1
ATOM 3352 N N . ALA A 1 458 ? -16.105 -12.892 39.477 1.00 95.19 458 ALA A N 1
ATOM 3353 C CA . ALA A 1 458 ? -16.937 -13.643 38.530 1.00 95.19 458 ALA A CA 1
ATOM 3354 C C . ALA A 1 458 ? -17.225 -15.091 38.978 1.00 95.19 458 ALA A C 1
ATOM 3356 O O . ALA A 1 458 ? -18.291 -15.620 38.682 1.00 95.19 458 ALA A O 1
ATOM 3357 N N . GLN A 1 459 ? -16.306 -15.720 39.713 1.00 95.00 459 GLN A N 1
ATOM 3358 C CA . GLN A 1 459 ? -16.485 -17.064 40.264 1.00 95.00 459 GLN A CA 1
ATOM 3359 C C . GLN A 1 459 ? -17.619 -17.116 41.300 1.00 95.00 459 GLN A C 1
ATOM 3361 O O . GLN A 1 459 ? -18.461 -18.004 41.210 1.00 95.00 459 GLN A O 1
ATOM 3366 N N . GLU A 1 460 ? -17.713 -16.132 42.203 1.00 96.44 460 GLU A N 1
ATOM 3367 C CA . GLU A 1 460 ? -18.810 -16.045 43.186 1.00 96.44 460 GLU A CA 1
ATOM 3368 C C . GLU A 1 460 ? -20.173 -15.903 42.486 1.00 96.44 460 GLU A C 1
ATOM 3370 O O . GLU A 1 460 ? -21.165 -16.524 42.873 1.00 96.44 460 GLU A O 1
ATOM 3375 N N . ILE A 1 461 ? -20.209 -15.146 41.384 1.00 96.56 461 ILE A N 1
ATOM 3376 C CA . ILE A 1 461 ? -21.415 -14.931 40.569 1.00 96.56 461 ILE A CA 1
ATOM 3377 C C . ILE A 1 461 ? -21.882 -16.246 39.927 1.00 96.56 461 ILE A C 1
ATOM 3379 O O . ILE A 1 461 ? -23.082 -16.528 39.883 1.00 96.56 461 ILE A O 1
ATOM 3383 N N . ILE A 1 462 ? -20.946 -17.078 39.461 1.00 95.62 462 ILE A N 1
ATOM 3384 C CA . ILE A 1 462 ? -21.253 -18.418 38.942 1.00 95.62 462 ILE A CA 1
ATOM 3385 C C . ILE A 1 462 ? -21.763 -19.318 40.075 1.00 95.62 462 ILE A C 1
ATOM 3387 O O . ILE A 1 462 ? -22.838 -19.902 39.953 1.00 95.62 462 ILE A O 1
ATOM 3391 N N . GLU A 1 463 ? -21.038 -19.393 41.194 1.00 95.62 463 GLU A N 1
ATOM 3392 C CA . GLU A 1 463 ? -21.369 -20.252 42.342 1.00 95.62 463 GLU A CA 1
ATOM 3393 C C . GLU A 1 463 ? -22.721 -19.901 42.982 1.00 95.62 463 GLU A C 1
ATOM 3395 O O . GLU A 1 463 ? -23.451 -20.777 43.448 1.00 95.62 463 GLU A O 1
ATOM 3400 N N . SER A 1 464 ? -23.109 -18.625 42.952 1.00 95.38 464 SER A N 1
ATOM 3401 C CA . SER A 1 464 ? -24.406 -18.157 43.446 1.00 95.38 464 SER A CA 1
ATOM 3402 C C . SER A 1 464 ? -25.574 -18.415 42.476 1.00 95.38 464 SER A C 1
ATOM 3404 O O . SER A 1 464 ? -26.740 -18.198 42.837 1.00 95.38 464 SER A O 1
ATOM 3406 N N . GLY A 1 465 ? -25.298 -18.960 41.285 1.00 95.94 465 GLY A N 1
ATOM 3407 C CA . GLY A 1 465 ? -26.286 -19.366 40.283 1.00 95.94 465 GLY A CA 1
ATOM 3408 C C . GLY A 1 465 ? -26.665 -18.272 39.281 1.00 95.94 465 GLY A C 1
ATOM 3409 O O . GLY A 1 465 ? -27.745 -18.338 38.697 1.00 95.94 465 GLY A O 1
ATOM 3410 N N . PHE A 1 466 ? -25.811 -17.264 39.084 1.00 96.81 466 PHE A N 1
ATOM 3411 C CA . PHE A 1 466 ? -26.022 -16.161 38.137 1.00 96.81 466 PHE A CA 1
ATOM 3412 C C . PHE A 1 466 ? -25.071 -16.248 36.932 1.00 96.81 466 PHE A C 1
ATOM 3414 O O . PHE A 1 466 ? -24.616 -15.238 36.399 1.00 96.81 466 PHE A O 1
ATOM 3421 N N . GLU A 1 467 ? -24.805 -17.469 36.464 1.00 96.00 467 GLU A N 1
ATOM 3422 C CA . GLU A 1 467 ? -23.907 -17.768 35.338 1.00 96.00 467 GLU A CA 1
ATOM 3423 C C . GLU A 1 467 ? -24.242 -17.005 34.044 1.00 96.00 467 GLU A C 1
ATOM 3425 O O . GLU A 1 467 ? -23.342 -16.654 33.290 1.00 96.00 467 GLU A O 1
ATOM 3430 N N . HIS A 1 468 ? -25.510 -16.643 33.819 1.00 94.44 468 HIS A N 1
ATOM 3431 C CA . HIS A 1 468 ? -25.947 -15.837 32.670 1.00 94.44 468 HIS A CA 1
ATOM 3432 C C . HIS A 1 468 ? -25.364 -14.409 32.641 1.00 94.44 468 HIS A C 1
ATOM 3434 O O . HIS A 1 468 ? -25.462 -13.720 31.626 1.00 94.44 468 HIS A O 1
ATOM 3440 N N . LEU A 1 469 ? -24.781 -13.942 33.749 1.00 96.12 469 LEU A N 1
ATOM 3441 C CA . LEU A 1 469 ? -24.071 -12.665 33.832 1.00 96.12 469 LEU A CA 1
ATOM 3442 C C . LEU A 1 469 ? -22.581 -12.798 33.508 1.00 96.12 469 LEU A C 1
ATOM 3444 O O . LEU A 1 469 ? -21.882 -11.786 33.483 1.00 96.12 469 LEU A O 1
ATOM 3448 N N . VAL A 1 470 ? -22.081 -14.010 33.270 1.00 95.06 470 VAL A N 1
ATOM 3449 C CA . VAL A 1 470 ? -20.660 -14.283 33.073 1.00 95.06 470 VAL A CA 1
ATOM 3450 C C . VAL A 1 470 ? -20.433 -14.910 31.704 1.00 95.06 470 VAL A C 1
ATOM 3452 O O . VAL A 1 470 ? -21.084 -15.868 31.308 1.00 95.06 470 VAL A O 1
ATOM 3455 N N . THR A 1 471 ? -19.479 -14.360 30.962 1.00 92.38 471 THR A N 1
ATOM 3456 C CA . THR A 1 471 ? -18.977 -14.941 29.716 1.00 92.38 471 THR A CA 1
ATOM 3457 C C . THR A 1 471 ? -17.627 -15.593 29.978 1.00 92.38 471 THR A C 1
ATOM 3459 O O . THR A 1 471 ? -16.783 -15.018 30.662 1.00 92.38 471 THR A O 1
ATOM 3462 N N . THR A 1 472 ? -17.398 -16.780 29.427 1.00 90.50 472 THR A N 1
ATOM 3463 C CA . THR A 1 472 ? -16.090 -17.442 29.476 1.00 90.50 472 THR A CA 1
ATOM 3464 C C . THR A 1 472 ? -15.332 -17.179 28.181 1.00 90.50 472 THR A C 1
ATOM 3466 O O . THR A 1 472 ? -15.879 -17.361 27.096 1.00 90.50 472 THR A O 1
ATOM 3469 N N . VAL A 1 473 ? -14.071 -16.771 28.298 1.00 88.94 473 VAL A N 1
ATOM 3470 C CA . VAL A 1 473 ? -13.142 -16.601 27.175 1.00 88.94 473 VAL A CA 1
ATOM 3471 C C . VAL A 1 473 ? -11.896 -17.445 27.411 1.00 88.94 473 VAL A C 1
ATOM 3473 O O . VAL A 1 473 ? -11.467 -17.620 28.552 1.00 88.94 473 VAL A O 1
ATOM 3476 N N . ASP A 1 474 ? -11.305 -17.972 26.345 1.00 88.94 474 ASP A N 1
ATOM 3477 C CA . ASP A 1 474 ? -10.072 -18.747 26.460 1.00 88.94 474 ASP A CA 1
ATOM 3478 C C . ASP A 1 474 ? -8.908 -17.838 26.870 1.00 88.94 474 ASP A C 1
ATOM 3480 O O . ASP A 1 474 ? -8.664 -16.790 26.268 1.00 88.94 474 ASP A O 1
ATOM 3484 N N . ASN A 1 475 ? -8.157 -18.254 27.887 1.00 84.38 475 ASN A N 1
ATOM 3485 C CA . ASN A 1 475 ? -6.962 -17.567 28.348 1.00 84.38 475 ASN A CA 1
ATOM 3486 C C . ASN A 1 475 ? -5.886 -18.579 28.756 1.00 84.38 475 ASN A C 1
ATOM 3488 O O . ASN A 1 475 ? -5.924 -19.161 29.838 1.00 84.38 475 ASN A O 1
ATOM 3492 N N . LYS A 1 476 ? -4.892 -18.749 27.879 1.00 86.81 476 LYS A N 1
ATOM 3493 C CA . LYS A 1 476 ? -3.791 -19.711 28.047 1.00 86.81 476 LYS A CA 1
ATOM 3494 C C . LYS A 1 476 ? -2.831 -19.367 29.191 1.00 86.81 476 LYS A C 1
ATOM 3496 O O . LYS A 1 476 ? -2.035 -20.221 29.566 1.00 86.81 476 LYS A O 1
ATOM 3501 N N . ASP A 1 477 ? -2.901 -18.156 29.740 1.00 83.94 477 ASP A N 1
ATOM 3502 C CA . ASP A 1 477 ? -2.087 -17.761 30.893 1.00 83.94 477 ASP A CA 1
ATOM 3503 C C . ASP A 1 477 ? -2.644 -18.304 32.220 1.00 83.94 477 ASP A C 1
ATOM 3505 O O . ASP A 1 477 ? -1.969 -18.224 33.249 1.00 83.94 477 ASP A O 1
ATOM 3509 N N . LEU A 1 478 ? -3.882 -18.810 32.224 1.00 84.88 478 LEU A N 1
ATOM 3510 C CA . LEU A 1 478 ? -4.543 -19.366 33.401 1.00 84.88 478 LEU A CA 1
ATOM 3511 C C . LEU A 1 478 ? -4.453 -20.897 33.401 1.00 84.88 478 LEU A C 1
ATOM 3513 O O . LEU A 1 478 ? -4.489 -21.535 32.352 1.00 84.88 478 LEU A O 1
ATOM 3517 N N . LEU A 1 479 ? -4.344 -21.491 34.595 1.00 85.25 479 LEU A N 1
ATOM 3518 C CA . LEU A 1 479 ? -4.163 -22.940 34.781 1.00 85.25 479 LEU A CA 1
ATOM 3519 C C . LEU A 1 479 ? -5.310 -23.778 34.194 1.00 85.25 479 LEU A C 1
ATOM 3521 O O . LEU A 1 479 ? -5.074 -24.888 33.727 1.00 85.25 479 LEU A O 1
ATOM 3525 N N . ASP A 1 480 ? -6.535 -23.257 34.217 1.00 87.56 480 ASP A N 1
ATOM 3526 C CA . ASP A 1 480 ? -7.728 -23.888 33.642 1.00 87.56 480 ASP A CA 1
ATOM 3527 C C . ASP A 1 480 ? -7.986 -23.470 32.183 1.00 87.56 480 ASP A C 1
ATOM 3529 O O . ASP A 1 480 ? -8.957 -23.916 31.569 1.00 87.56 480 ASP A O 1
ATOM 3533 N N . GLY A 1 481 ? -7.122 -22.617 31.621 1.00 89.25 481 GLY A N 1
ATOM 3534 C CA . GLY A 1 481 ? -7.238 -22.090 30.269 1.00 89.25 481 GLY A CA 1
ATOM 3535 C C . GLY A 1 481 ? -8.414 -21.133 30.063 1.00 89.25 481 GLY A C 1
ATOM 3536 O O . GLY A 1 481 ? -8.709 -20.810 28.914 1.00 89.25 481 GLY A O 1
ATOM 3537 N N . LYS A 1 482 ? -9.109 -20.700 31.125 1.00 89.38 482 LYS A N 1
ATOM 3538 C CA . LYS A 1 482 ? -10.381 -19.973 31.031 1.00 89.38 482 LYS A CA 1
ATOM 3539 C C . LYS A 1 482 ? -10.368 -18.703 31.866 1.00 89.38 482 LYS A C 1
ATOM 3541 O O . LYS A 1 482 ? -10.047 -18.703 33.046 1.00 89.38 482 LYS A O 1
ATOM 3546 N N . GLN A 1 483 ? -10.799 -17.605 31.263 1.00 90.94 483 GLN A N 1
ATOM 3547 C CA . GLN A 1 483 ? -11.050 -16.342 31.941 1.00 90.94 483 GLN A CA 1
ATOM 3548 C C . GLN A 1 483 ? -12.551 -16.056 31.965 1.00 90.94 483 GLN A C 1
ATOM 3550 O O . GLN A 1 483 ? -13.243 -16.172 30.956 1.00 90.94 483 GLN A O 1
ATOM 3555 N N . TYR A 1 484 ? -13.049 -15.650 33.128 1.00 93.00 484 TYR A N 1
ATOM 3556 C CA . TYR A 1 484 ? -14.448 -15.289 33.336 1.00 93.00 484 TYR A CA 1
ATOM 3557 C C . TYR A 1 484 ? -14.608 -13.765 33.278 1.00 93.00 484 TYR A C 1
ATOM 3559 O O . TYR A 1 484 ? -13.897 -13.033 33.965 1.00 93.00 484 TYR A O 1
ATOM 3567 N N . VAL A 1 485 ? -15.532 -13.290 32.444 1.00 91.56 485 VAL A N 1
ATOM 3568 C CA . VAL A 1 485 ? -15.780 -11.872 32.151 1.00 91.56 485 VAL A CA 1
ATOM 3569 C C . VAL A 1 485 ? -17.203 -11.516 32.564 1.00 91.56 485 VAL A C 1
ATOM 3571 O O . VAL A 1 485 ? -18.157 -12.162 32.136 1.00 91.56 485 VAL A O 1
ATOM 3574 N N . LEU A 1 486 ? -17.353 -10.489 33.400 1.00 93.19 486 LEU A N 1
ATOM 3575 C CA . LEU A 1 486 ? -18.633 -10.130 34.010 1.00 93.19 486 LEU A CA 1
ATOM 3576 C C . LEU A 1 486 ? -19.396 -9.070 33.201 1.00 93.19 486 LEU A C 1
ATOM 3578 O O . LEU A 1 486 ? -18.852 -8.020 32.857 1.00 93.19 486 LEU A O 1
ATOM 3582 N N . ASN A 1 487 ? -20.689 -9.302 32.978 1.00 92.69 487 ASN A N 1
ATOM 3583 C CA . ASN A 1 487 ? -21.621 -8.332 32.415 1.00 92.69 487 ASN A CA 1
ATOM 3584 C C . ASN A 1 487 ? -22.164 -7.401 33.511 1.00 92.69 487 ASN A C 1
ATOM 3586 O O . ASN A 1 487 ? -23.256 -7.602 34.047 1.00 92.69 487 ASN A O 1
ATOM 3590 N N . TYR A 1 488 ? -21.416 -6.339 33.812 1.00 91.62 488 TYR A N 1
ATOM 3591 C CA . TYR A 1 488 ? -21.828 -5.334 34.797 1.00 91.62 488 TYR A CA 1
ATOM 3592 C C . TYR A 1 488 ? -23.160 -4.648 34.451 1.00 91.62 488 TYR A C 1
ATOM 3594 O O . TYR A 1 488 ? -23.935 -4.340 35.355 1.00 91.62 488 TYR A O 1
ATOM 3602 N N . ALA A 1 489 ? -23.480 -4.456 33.166 1.00 92.00 489 ALA A N 1
ATOM 3603 C CA . ALA A 1 489 ? -24.765 -3.878 32.763 1.00 92.00 489 ALA A CA 1
ATOM 3604 C C . ALA A 1 489 ? -25.947 -4.796 33.124 1.00 92.00 489 ALA A C 1
ATOM 3606 O O . ALA A 1 489 ? -27.009 -4.313 33.515 1.00 92.00 489 ALA A O 1
ATOM 3607 N N . GLY A 1 490 ? -25.745 -6.115 33.062 1.00 93.12 490 GLY A N 1
ATOM 3608 C CA . GLY A 1 490 ? -26.727 -7.120 33.475 1.00 93.12 490 GLY A CA 1
ATOM 3609 C C . GLY A 1 490 ? -26.982 -7.170 34.986 1.00 93.12 490 GLY A C 1
ATOM 3610 O O . GLY A 1 490 ? -28.028 -7.659 35.401 1.00 93.12 490 GLY A O 1
ATOM 3611 N N . ILE A 1 491 ? -26.081 -6.620 35.809 1.00 95.25 491 ILE A N 1
ATOM 3612 C CA . ILE A 1 491 ? -26.242 -6.542 37.272 1.00 95.25 491 ILE A CA 1
ATOM 3613 C C . ILE A 1 491 ? -27.188 -5.400 37.675 1.00 95.25 491 ILE A C 1
ATOM 3615 O O . ILE A 1 491 ? -27.933 -5.511 38.651 1.00 95.25 491 ILE A O 1
ATOM 3619 N N . ILE A 1 492 ? -27.209 -4.304 36.909 1.00 94.50 492 ILE A N 1
ATOM 3620 C CA . ILE A 1 492 ? -27.981 -3.090 37.228 1.00 94.50 492 ILE A CA 1
ATOM 3621 C C . ILE A 1 492 ? -29.474 -3.380 37.505 1.00 94.50 492 ILE A C 1
ATOM 3623 O O . ILE A 1 492 ? -29.996 -2.848 38.488 1.00 94.50 492 ILE A O 1
ATOM 3627 N N . PRO A 1 493 ? -30.186 -4.231 36.735 1.00 95.12 493 PRO A N 1
ATOM 3628 C CA . PRO A 1 493 ? -31.575 -4.599 37.027 1.00 95.12 493 PRO A CA 1
ATOM 3629 C C . PRO A 1 493 ? -31.809 -5.244 38.406 1.00 95.12 493 PRO A C 1
ATOM 3631 O O . PRO A 1 493 ? -32.854 -5.000 39.021 1.00 95.12 493 PRO A O 1
ATOM 3634 N N . TYR A 1 494 ? -30.851 -6.020 38.927 1.00 96.25 494 TYR A N 1
ATOM 3635 C CA . TYR A 1 494 ? -30.939 -6.615 40.267 1.00 96.25 494 TYR A CA 1
ATOM 3636 C C . TYR A 1 494 ? -30.853 -5.534 41.346 1.00 96.25 494 TYR A C 1
ATOM 3638 O O . TYR A 1 494 ? -31.727 -5.445 42.211 1.00 96.25 494 TYR A O 1
ATOM 3646 N N . HIS A 1 495 ? -29.870 -4.633 41.237 1.00 95.25 495 HIS A N 1
ATOM 3647 C CA . HIS A 1 495 ? -29.766 -3.472 42.125 1.00 95.25 495 HIS A CA 1
ATOM 3648 C C . HIS A 1 495 ? -31.006 -2.573 42.034 1.00 95.25 495 HIS A C 1
ATOM 3650 O O . HIS A 1 495 ? -31.529 -2.133 43.054 1.00 95.25 495 HIS A O 1
ATOM 3656 N N . GLY A 1 496 ? -31.534 -2.347 40.828 1.00 96.12 496 GLY A N 1
ATOM 3657 C CA . GLY A 1 496 ? -32.760 -1.575 40.622 1.00 96.12 496 GLY A CA 1
ATOM 3658 C C . GLY A 1 496 ? -33.976 -2.182 41.329 1.00 96.12 496 GLY A C 1
ATOM 3659 O O . GLY A 1 496 ? -34.816 -1.449 41.849 1.00 96.12 496 GLY A O 1
ATOM 3660 N N . THR A 1 497 ? -34.056 -3.512 41.402 1.00 97.31 497 THR A N 1
ATOM 3661 C CA . THR A 1 497 ? -35.115 -4.226 42.135 1.00 97.31 497 THR A CA 1
ATOM 3662 C C . THR A 1 497 ? -34.979 -4.030 43.646 1.00 97.31 497 THR A C 1
ATOM 3664 O O . THR A 1 497 ? -35.965 -3.709 44.310 1.00 97.31 497 THR A O 1
ATOM 3667 N N . LEU A 1 498 ? -33.760 -4.136 44.185 1.00 96.44 498 LEU A N 1
ATOM 3668 C CA . LEU A 1 498 ? -33.477 -3.875 45.602 1.00 96.44 498 LEU A CA 1
ATOM 3669 C C . LEU A 1 498 ? -33.797 -2.430 45.990 1.00 96.44 498 LEU A C 1
ATOM 3671 O O . LEU A 1 498 ? -34.472 -2.200 46.987 1.00 96.44 498 LEU A O 1
ATOM 3675 N N . ILE A 1 499 ? -33.381 -1.458 45.174 1.00 96.75 499 ILE A N 1
ATOM 3676 C CA . ILE A 1 499 ? -33.652 -0.035 45.415 1.00 96.75 499 ILE A CA 1
ATOM 3677 C C . ILE A 1 499 ? -35.161 0.228 45.441 1.00 96.75 499 ILE A C 1
ATOM 3679 O O . ILE A 1 499 ? -35.648 0.891 46.354 1.00 96.75 499 ILE A O 1
ATOM 3683 N N . LYS A 1 500 ? -35.927 -0.326 44.489 1.00 95.88 500 LYS A N 1
ATOM 3684 C CA . LYS A 1 500 ? -37.397 -0.212 44.488 1.00 95.88 500 LYS A CA 1
ATOM 3685 C C . LYS A 1 500 ? -38.021 -0.787 45.759 1.00 95.88 500 LYS A C 1
ATOM 3687 O O . LYS A 1 500 ? -38.938 -0.184 46.310 1.00 95.88 500 LYS A O 1
ATOM 3692 N N . HIS A 1 501 ? -37.529 -1.933 46.223 1.00 95.75 501 HIS A N 1
ATOM 3693 C CA . HIS A 1 501 ? -38.006 -2.546 47.458 1.00 95.75 501 HIS A CA 1
ATOM 3694 C C . HIS A 1 501 ? -37.698 -1.682 48.687 1.00 95.75 501 HIS A C 1
ATOM 3696 O O . HIS A 1 501 ? -38.607 -1.416 49.467 1.00 95.75 501 HIS A O 1
ATOM 3702 N N . LEU A 1 502 ? -36.467 -1.173 48.811 1.00 96.12 502 LEU A N 1
ATOM 3703 C CA . LEU A 1 502 ? -36.066 -0.281 49.904 1.00 96.12 502 LEU A CA 1
ATOM 3704 C C . LEU A 1 502 ? -36.907 0.999 49.937 1.00 96.12 502 LEU A C 1
ATOM 3706 O O . LEU A 1 502 ? -37.354 1.416 51.002 1.00 96.12 502 LEU A O 1
ATOM 3710 N N . LEU A 1 503 ? -37.174 1.605 48.776 1.00 96.56 503 LEU A N 1
ATOM 3711 C CA . LEU A 1 503 ? -38.054 2.772 48.683 1.00 96.56 503 LEU A CA 1
ATOM 3712 C C . LEU A 1 503 ? -39.468 2.457 49.191 1.00 96.56 503 LEU A C 1
ATOM 3714 O O . LEU A 1 503 ? -40.045 3.262 49.917 1.00 96.56 503 LEU A O 1
ATOM 3718 N N . ASN A 1 504 ? -40.008 1.280 48.865 1.00 96.06 504 ASN A N 1
ATOM 3719 C CA . ASN A 1 504 ? -41.319 0.855 49.353 1.00 96.06 504 ASN A CA 1
ATOM 3720 C C . ASN A 1 504 ? -41.332 0.612 50.873 1.00 96.06 504 ASN A C 1
ATOM 3722 O O . ASN A 1 504 ? -42.268 1.030 51.549 1.00 96.06 504 ASN A O 1
ATOM 3726 N N . GLU A 1 505 ? -40.297 -0.025 51.429 1.00 96.25 505 GLU A N 1
ATOM 3727 C CA . GLU A 1 505 ? -40.183 -0.208 52.883 1.00 96.25 505 GLU A CA 1
ATOM 3728 C C . GLU A 1 505 ? -40.083 1.130 53.624 1.00 96.25 505 GLU A C 1
ATOM 3730 O O . GLU A 1 505 ? -40.737 1.312 54.650 1.00 96.25 505 GLU A O 1
ATOM 3735 N N . ILE A 1 506 ? -39.339 2.097 53.079 1.00 96.19 506 ILE A N 1
ATOM 3736 C CA . ILE A 1 506 ? -39.251 3.452 53.636 1.00 96.19 506 ILE A CA 1
ATOM 3737 C C . ILE A 1 506 ? -40.632 4.119 53.689 1.00 96.19 506 ILE A C 1
ATOM 3739 O O . ILE A 1 506 ? -40.965 4.735 54.701 1.00 96.19 506 ILE A O 1
ATOM 3743 N N . GLU A 1 507 ? -41.450 3.999 52.642 1.00 96.31 507 GLU A N 1
ATOM 3744 C CA . GLU A 1 507 ? -42.806 4.565 52.643 1.00 96.31 507 GLU A CA 1
ATOM 3745 C C . GLU A 1 507 ? -43.720 3.882 53.670 1.00 96.31 507 GLU A C 1
ATOM 3747 O O . GLU A 1 507 ? -44.435 4.563 54.408 1.00 96.31 507 GLU A O 1
ATOM 3752 N N . ILE A 1 508 ? -43.636 2.555 53.806 1.00 95.81 508 ILE A N 1
ATOM 3753 C CA . ILE A 1 508 ? -44.373 1.816 54.841 1.00 95.81 508 ILE A CA 1
ATOM 3754 C C . ILE A 1 508 ? -43.963 2.291 56.242 1.00 95.81 508 ILE A C 1
ATOM 3756 O O . ILE A 1 508 ? -44.829 2.560 57.078 1.00 95.81 508 ILE A O 1
ATOM 3760 N N . LEU A 1 509 ? -42.661 2.438 56.498 1.00 96.19 509 LEU A N 1
ATOM 3761 C CA . LEU A 1 509 ? -42.139 2.914 57.780 1.00 96.19 509 LEU A CA 1
ATOM 3762 C C . LEU A 1 509 ? -42.586 4.350 58.082 1.00 96.19 509 LEU A C 1
ATOM 3764 O O . LEU A 1 509 ? -42.980 4.642 59.210 1.00 96.19 509 LEU A O 1
ATOM 3768 N N . LYS A 1 510 ? -42.591 5.249 57.089 1.00 95.06 510 LYS A N 1
ATOM 3769 C CA . LYS A 1 510 ? -43.101 6.622 57.255 1.00 95.06 510 LYS A CA 1
ATOM 3770 C C . LYS A 1 510 ? -44.577 6.640 57.648 1.00 95.06 510 LYS A C 1
ATOM 3772 O O . LYS A 1 510 ? -44.957 7.395 58.541 1.00 95.06 510 LYS A O 1
ATOM 3777 N N . GLU A 1 511 ? -45.404 5.817 57.008 1.00 94.56 511 GLU A N 1
ATOM 3778 C CA . GLU A 1 511 ? -46.827 5.706 57.345 1.00 94.56 511 GLU A CA 1
ATOM 3779 C C . GLU A 1 511 ? -47.046 5.115 58.743 1.00 94.56 511 GLU A C 1
ATOM 3781 O O . GLU A 1 511 ? -47.914 5.579 59.483 1.00 94.56 511 GLU A O 1
ATOM 3786 N N . GLN A 1 512 ? -46.229 4.141 59.152 1.00 94.25 512 GLN A N 1
ATOM 3787 C CA . GLN A 1 512 ? -46.249 3.631 60.524 1.00 94.25 512 GLN A CA 1
ATOM 3788 C C . GLN A 1 512 ? -45.886 4.726 61.529 1.00 94.25 512 GLN A C 1
ATOM 3790 O O . GLN A 1 512 ? -46.621 4.931 62.489 1.00 94.25 512 GLN A O 1
ATOM 3795 N N . ILE A 1 513 ? -44.815 5.485 61.285 1.00 94.44 513 ILE A N 1
ATOM 3796 C CA . ILE A 1 513 ? -44.392 6.589 62.156 1.00 94.44 513 ILE A CA 1
ATOM 3797 C C . ILE A 1 513 ? -45.494 7.653 62.277 1.00 94.44 513 ILE A C 1
ATOM 3799 O O . ILE A 1 513 ? -45.794 8.080 63.389 1.00 94.44 513 ILE A O 1
ATOM 3803 N N . LYS A 1 514 ? -46.164 8.039 61.179 1.00 92.81 514 LYS A N 1
ATOM 3804 C CA . LYS A 1 514 ? -47.304 8.979 61.231 1.00 92.81 514 LYS A CA 1
ATOM 3805 C C . LYS A 1 514 ? -48.429 8.492 62.145 1.00 92.81 514 LYS A C 1
ATOM 3807 O O . LYS A 1 514 ? -49.017 9.301 62.853 1.00 92.81 514 LYS A O 1
ATOM 3812 N N . LYS A 1 515 ? -48.718 7.187 62.148 1.00 89.06 515 LYS A N 1
ATOM 3813 C CA . LYS A 1 515 ? -49.730 6.580 63.031 1.00 89.06 515 LYS A CA 1
ATOM 3814 C C . LYS A 1 515 ? -49.328 6.536 64.506 1.00 89.06 515 LYS A C 1
ATOM 3816 O O . LYS A 1 515 ? -50.200 6.325 65.330 1.00 89.06 515 LYS A O 1
ATOM 3821 N N . TYR A 1 516 ? -48.041 6.668 64.826 1.00 86.62 516 TYR A N 1
ATOM 3822 C CA . TYR A 1 516 ? -47.561 6.751 66.209 1.00 86.62 516 TYR A CA 1
ATOM 3823 C C . TYR A 1 516 ? -47.441 8.196 66.714 1.00 86.62 516 TYR A C 1
ATOM 3825 O O . TYR A 1 516 ? -47.373 8.409 67.921 1.00 86.62 516 TYR A O 1
ATOM 3833 N N . ILE A 1 517 ? -47.360 9.174 65.803 1.00 85.31 517 ILE A N 1
ATOM 3834 C CA . ILE A 1 517 ? -47.281 10.607 66.128 1.00 85.31 517 ILE A CA 1
ATOM 3835 C C . ILE A 1 517 ? -48.679 11.229 66.296 1.00 85.31 517 ILE A C 1
ATOM 3837 O O . ILE A 1 517 ? -48.827 12.168 67.077 1.00 85.31 517 ILE A O 1
ATOM 3841 N N . ASN A 1 518 ? -49.677 10.713 65.574 1.00 65.31 518 ASN A N 1
ATOM 3842 C CA . ASN A 1 518 ? -51.098 11.036 65.756 1.00 65.31 518 ASN A CA 1
ATOM 3843 C C . ASN A 1 518 ? -51.739 10.098 66.775 1.00 65.31 518 ASN A C 1
ATOM 3845 O O . ASN A 1 518 ? -52.661 10.561 67.482 1.00 65.31 518 ASN A O 1
#

pLDDT: mean 70.29, std 25.76, range [26.78, 98.56]

Secondary structure (DSSP, 8-state):
----SS--------SS--EEE--SEE--S----SS-EE-TT-EEEEEEEE--SSS-----S--EE-SSEEEEEEEEE---S---EEE-S-EEEEEEEEES-----TT--EEESSEEEEEEEEE--SSS-----S--EEESSEEEEEEEEE---S----EE-SSEEEEEEEEES-----TT---EESSEEEEEEEEE-SS----EE-S------TT-----SSS---S--TT-EEESTTTTTT---SS-EEESTTTTTT-SS--S-EEESTTTTTT-SS--S-EEESTTTTTT--TT--S-EEESTTTTSEE--SS-EEESTTTTTEE-STT--S-EEESTT-BS--SSS---S-EEESTT-B-TT-TT-EEESTT-B--STT-EEES-SS-----SSPPP-SS----S-------GGG--S--PPPHHHHHHHHHHS-EEEE--TT-SS---EEEE-HHHHHHTT-GGGEEEEE-TTSTTSEEEEE-HHHHHHHHHHHHHHHHHHHHHHHHHHHHHH-

Nearest PDB structures (foldseek):
  3gw6-assembly2_C  TM=6.470E-01  e=2.789E-01  Escherichia phage K1F
  6e0v-assembly1_A  TM=2.516E-01  e=2.789E-01  Escherichia phage phi92
  2nt9-assembly2_B  TM=4.319E-01  e=7.707E+00  Dickeya dadantii 3937
  4ozy-assembly1_A  TM=1.975E-01  e=8.061E+00  Pseudomonas syringae pv. tomato str. DC3000

Radius of gyration: 45.7 Å; Cα contacts (8 Å, |Δi|>4): 1352; chains: 1; bounding box: 102×42×145 Å

Sequence (518 aa):
MSIGTSNCSIITIGQNGISINIKGVINTSTINTTTGINASNASFTNVSFTTIANGSTTITNGGINTSTGLFRDITVTNINGQLYGTVSSNMSFTNLSVTQNFSMPSTAFMNISNASFTNVSFTTIANGSTTITNGGINTSTGTFTNVTVTNINGQLYGTVSSNMSFTNLSVTQNFSMPSTAFMNVSNASFTNVSLQTLNNFYLYSNTSFDRYPFGCYLVLNNSSVNAYQYETTIYGNNAGLNTTGIQNSLFGGQCGKNITSGNTNVGMGSDTLYSLTTGVRNTAIGQAAMAACGQAVNENTAIGMFSQNIVNGNYNTAVGAFTDKNITNIGSNYNTAIGYNSSTSNNIAIVVNSTAIGANSTTGGFSNSTAIGYNSACSTNNQITLGTTAESIYIPGSLAVTSTATAASFSSTSDLRMKDIIRPISIEEAKKFLNNNSTVIFKWKKETDHSINSGYIAQEIIESGFEHLVTTVDNKDLLDGKQYVLNYAGIIPYHGTLIKHLLNEIEILKEQIKKYIN

Solvent-accessible surface area (backbone atoms only — not comparable to full-atom values): 26695 Å² total; per-residue (Å²): 94,76,60,81,86,75,84,88,74,90,72,82,56,82,78,76,74,54,58,40,40,37,79,55,67,56,77,62,88,69,59,84,30,93,62,33,48,52,32,54,44,35,30,43,38,48,40,38,45,44,52,91,61,105,57,83,43,58,39,56,67,40,22,65,30,30,55,27,36,44,39,34,45,35,39,41,35,47,41,48,32,48,74,40,27,61,33,47,40,58,33,39,39,33,43,36,38,41,37,34,61,57,42,30,51,78,78,43,52,34,46,35,38,41,32,37,37,34,43,35,38,43,40,45,76,71,103,56,83,42,46,27,40,50,41,31,74,34,32,58,24,33,40,37,33,43,33,39,39,35,42,45,53,28,50,78,36,34,58,40,43,39,58,33,38,40,32,42,36,36,38,44,47,59,41,57,64,63,102,82,70,64,42,51,40,40,53,50,47,79,42,68,72,47,78,51,54,92,48,80,81,83,60,49,49,84,51,86,81,95,80,82,76,93,88,71,93,65,73,60,44,74,78,73,82,68,90,70,55,62,72,49,48,63,42,38,60,44,23,42,44,53,40,63,26,34,42,27,39,27,32,24,39,32,3,27,23,44,19,29,68,22,31,46,30,38,22,34,24,42,32,2,31,26,44,22,22,54,24,31,47,30,39,20,32,26,45,31,1,26,24,57,22,35,46,74,35,31,44,32,38,16,38,20,41,32,1,26,18,24,29,33,31,31,47,29,41,19,39,21,41,44,3,35,35,48,33,70,37,68,71,29,23,46,30,38,17,32,24,46,48,1,19,34,49,61,67,76,48,66,24,35,52,15,32,3,36,22,43,48,2,19,11,64,23,20,31,52,10,35,4,36,28,63,58,2,55,29,90,47,59,70,32,79,26,78,30,52,93,86,63,80,91,84,67,98,68,85,89,84,76,96,70,91,84,87,67,100,72,89,86,76,92,77,57,70,92,80,57,76,92,87,75,82,82,49,67,68,57,30,48,51,51,60,77,56,39,63,82,42,76,48,58,58,93,84,52,92,79,57,57,86,44,74,50,70,56,55,66,43,37,40,76,68,69,46,46,93,40,48,47,80,44,85,30,85,93,39,98,85,34,59,40,71,45,68,44,66,76,70,47,49,62,42,54,52,45,49,51,54,49,53,54,50,52,51,53,52,50,52,55,52,50,51,65,74,75,105